Protein AF-A0A372RL96-F1 (afdb_monomer)

Secondary structure (DSSP, 8-state):
--------EEEE--EEEEEEEE-TTS--SGGGTTTTEEEEEESS---HHHHHHHHHHHHHHHHHHHTT-SSS---EEE-SSEEEEEEEEETTEEEEEEEEPPEEEEEEE-TTS-EEEEEEE-GGGS-HHHHHHHHHHHHHHHHHHH--HHHHHHHT-HHHHHHHHHHHHHHHTTT--SS---HHHHH--B-BPP--HHHHHHHHHHHHHHHHH-TT--EEEEEETTEEEE--SS-S-HHHHHHHHHHHHHHHHHHHHHHHHHHHHHHHHHHHHHHHHHHHHHT--S----S------------------------PPP--------SS------SSSEEES-S-TTS-GGG---EEEEEE----------TT------GGGEEEEEEEEEEETTEEEEEEEETT-HHHHHHTT-HHHHHHHHHHHHHHHHHHHHHHHHHHHHHHHH---THHHH-EEEEEETTT-BEEESS----SS------TTSPPPPHHHHHHHHHHHHHHHH-TT-SEEEEE-TTS-EEEEEEETTEEEEEEE--TT--HHHHHHHHHHHHHHHSSSS---

Nearest PDB structures (foldseek):
  8c7g-assembly1_B  TM=8.629E-01  e=3.889E-25  Drosophila melanogaster
  8jbe-assembly1_B  TM=8.681E-01  e=4.896E-24  Drosophila
  7qla-assembly1_C  TM=7.279E-01  e=3.926E-17  Thermochaetoides thermophila
  5ldd-assembly2_E  TM=8.673E-01  e=4.524E-11  Thermochaetoides thermophila DSM 1495
  7q3e-assembly1_B  TM=5.292E-01  e=8.185E-11  Mus musculus

pLDDT: mean 79.49, std 21.05, range [23.23, 98.19]

Foldseek 3Di:
DDPPPDWPKDKDAKFFAKKFKFFPVQAPDPVGLLRRTLDMDGPDDDDSVVVSVVVVVVVVQQVVQCVVVVQDGDQWDDDQFWIKGWDDQAVRIIIITIMGFIWIWTFDQDPVRDTDTDIHGDPLQAFSLLVSLLSVLLQLLLCFQPNDLVVCCVPPNSVVSSVLCCLRVVPSVRLDDRNPSFPCSSLQFAAADDFDPVLLVVVVVLQVVVCVVPVLFQWKWKFFLLHTHGQIPCFADLSSSSSVSVQVQLLLVVLVVVVVVVVVVVVVVVVVVVVVVVVVVVVPPDDDDPDDDDDDDDDDDDDDDDDDDDDDDDDDDDDPDDDDDDSNDDQDQAPFQWSAFQSDLPDDLVSTDFRKTKGFGDPPPDDPDQPRDDDDPDPVGIWMWGWIWGDDDRMIMITTRGCPPPVSVVLSSDSVNVVVVRVVCVVSVVVSVVSVVVRVVVCVVVDPPCCLAFKWKWKAAQRLSHIDTSQDDPRSDPPCPDPPRHDHQDSQNRSVQSVVVVVCSVDVPDQKDWDADPQQKIWIWGDDDRMIMIMIGNPRPDDPVNVVVVVVVVCCVRVDDPDSD

Radius of gyration: 28.97 Å; Cα contacts (8 Å, |Δi|>4): 746; chains: 1; bounding box: 85×82×74 Å

Sequence (565 aa):
MDTTNSQRIVTVPPSLSYFCVYNPSFGDTDDSQSDQLLYYTSKKTVPMDVKIRQVGLAQGLVNFTRVFSPSKPCENVHTQKNRLAFYEPEPDYWIHISIELGHVKKVIKDKEGKPKTTIDYLDSNLHDSGVKRMLELGYEMYRIFNGPFEYTVRTDGIKALKNKLEEFFANWVFEWDFEKTELTKTVDGILYMPLSDSAESQITSFVNQIQSDYEFISDMFVIWQNKLVYRGNGAIPVNNVRGIWRHLVSYIAERDEHDREIENKRKNKEAEKVSTFMGFTRNISGSNLLSYFSTTPKVSPSTSPTNSTSHNPSTTPLETNGLLSPSTQVFIPGPSNFLLGPTNLHGPDGDIHPVKIYLSKNSNSSNIRTVDHQHDVDESDIEEYYLVAYKQNALTLVFFIPLNSLEGSAKVQEMVFYRSFHNYLTSQSEEIIKILNENHEKSKKLGRTDIDKEYRYLFFNKMTLAVKSSLYPFSSNGSLTSSLRGLTITSEMAHALCELHEDLEKYPQLTEIYTRSSTNFWVVGKRSEGRVLYIVVPKKEASLAEVEDDVRRITAIYFSGDNIY

Structure (mmCIF, N/CA/C/O backbone):
data_AF-A0A372RL96-F1
#
_entry.id   AF-A0A372RL96-F1
#
loop_
_atom_site.group_PDB
_atom_site.id
_atom_site.type_symbol
_atom_site.label_atom_id
_atom_site.label_alt_id
_atom_site.label_comp_id
_atom_site.label_asym_id
_atom_site.label_entity_id
_atom_site.label_seq_id
_atom_site.pdbx_PDB_ins_code
_atom_site.Cartn_x
_atom_site.Cartn_y
_atom_site.Cartn_z
_atom_site.occupancy
_atom_site.B_iso_or_equiv
_atom_site.auth_seq_id
_atom_site.auth_comp_id
_atom_site.auth_asym_id
_atom_site.auth_atom_id
_atom_site.pdbx_PDB_model_num
ATOM 1 N N . MET A 1 1 ? 29.351 41.608 -27.430 1.00 33.12 1 MET A N 1
ATOM 2 C CA . MET A 1 1 ? 28.057 41.123 -27.955 1.00 33.12 1 MET A CA 1
ATOM 3 C C . MET A 1 1 ? 27.983 39.648 -27.625 1.00 33.12 1 MET A C 1
ATOM 5 O O . MET A 1 1 ? 28.515 38.844 -28.379 1.00 33.12 1 MET A O 1
ATOM 9 N N . ASP A 1 2 ? 27.406 39.309 -26.476 1.00 34.16 2 ASP A N 1
ATOM 10 C CA . ASP A 1 2 ? 27.301 37.917 -26.041 1.00 34.16 2 ASP A CA 1
ATOM 11 C C . ASP A 1 2 ? 26.164 37.218 -26.781 1.00 34.16 2 ASP A C 1
ATOM 13 O O . ASP A 1 2 ? 24.984 37.451 -26.519 1.00 34.16 2 ASP A O 1
ATOM 17 N N . THR A 1 3 ? 26.516 36.350 -27.725 1.00 33.53 3 THR A N 1
ATOM 18 C CA . THR A 1 3 ? 25.571 35.418 -28.335 1.00 33.53 3 THR A CA 1
ATOM 19 C C . THR A 1 3 ? 25.424 34.199 -27.432 1.00 33.53 3 THR A C 1
ATOM 21 O O . THR A 1 3 ? 26.085 33.176 -27.609 1.00 33.53 3 THR A O 1
ATOM 24 N N . THR A 1 4 ? 24.517 34.295 -26.457 1.00 40.09 4 THR A N 1
ATOM 25 C CA . THR A 1 4 ? 24.045 33.145 -25.679 1.00 40.09 4 THR A CA 1
ATOM 26 C C . THR A 1 4 ? 23.425 32.111 -26.620 1.00 40.09 4 THR A C 1
ATOM 28 O O . THR A 1 4 ? 22.275 32.201 -27.047 1.00 40.09 4 THR A O 1
ATOM 31 N N . ASN A 1 5 ? 24.229 31.113 -26.988 1.00 41.47 5 ASN A N 1
ATOM 32 C CA . ASN A 1 5 ? 23.857 30.024 -27.885 1.00 41.47 5 ASN A CA 1
ATOM 33 C C . ASN A 1 5 ? 23.001 29.006 -27.110 1.00 41.47 5 ASN A C 1
ATOM 35 O O . ASN A 1 5 ? 23.447 27.898 -26.816 1.00 41.47 5 ASN A O 1
ATOM 39 N N . SER A 1 6 ? 21.790 29.422 -26.724 1.00 46.94 6 SER A N 1
ATOM 40 C CA . SER A 1 6 ? 20.859 28.662 -25.889 1.00 46.94 6 SER A CA 1
ATOM 41 C C . SER A 1 6 ? 20.423 27.371 -26.579 1.00 46.94 6 SER A C 1
ATOM 43 O O . SER A 1 6 ? 19.445 27.341 -27.330 1.00 46.94 6 SER A O 1
ATOM 45 N N . GLN A 1 7 ? 21.146 26.285 -26.301 1.00 58.44 7 GLN A N 1
ATOM 46 C CA . GLN A 1 7 ? 20.708 24.931 -26.615 1.00 58.44 7 GLN A CA 1
ATOM 47 C C . GLN A 1 7 ? 19.364 24.700 -25.919 1.00 58.44 7 GLN A C 1
ATOM 49 O O . GLN A 1 7 ? 19.285 24.695 -24.691 1.00 58.44 7 GLN A O 1
ATOM 54 N N . ARG A 1 8 ? 18.290 24.525 -26.697 1.00 66.12 8 ARG A N 1
ATOM 55 C CA . ARG A 1 8 ? 16.999 24.112 -26.142 1.00 66.12 8 ARG A CA 1
ATOM 56 C C . ARG A 1 8 ? 17.102 22.642 -25.756 1.00 66.12 8 ARG A C 1
ATOM 58 O O . ARG A 1 8 ? 17.012 21.765 -26.613 1.00 66.12 8 ARG A O 1
ATOM 65 N N . ILE A 1 9 ? 17.335 22.420 -24.469 1.00 78.00 9 ILE A N 1
ATOM 66 C CA . ILE A 1 9 ? 17.256 21.123 -23.810 1.00 78.00 9 ILE A CA 1
ATOM 67 C C . ILE A 1 9 ? 15.817 20.969 -23.315 1.00 78.00 9 ILE A C 1
ATOM 69 O O . ILE A 1 9 ? 15.325 21.828 -22.586 1.00 78.00 9 ILE A O 1
ATOM 73 N N . VAL A 1 10 ? 15.135 19.904 -23.734 1.00 84.69 10 VAL A N 1
ATOM 74 C CA . VAL A 1 10 ? 13.791 19.562 -23.247 1.00 84.69 10 VAL A CA 1
ATOM 75 C C . VAL A 1 10 ? 13.850 18.177 -22.626 1.00 84.69 10 VAL A C 1
ATOM 77 O O . VAL A 1 10 ? 14.027 17.191 -23.342 1.00 84.69 10 VAL A O 1
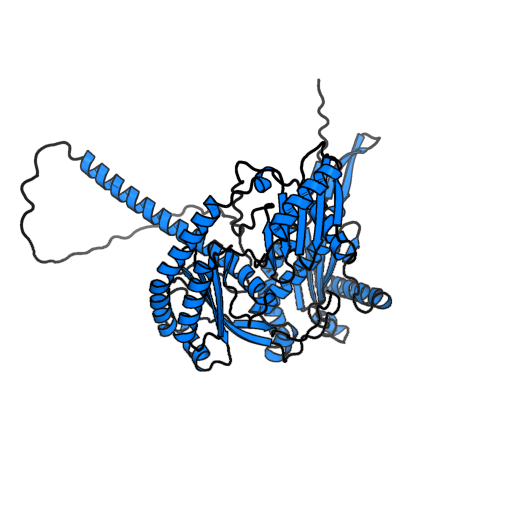ATOM 80 N N . THR A 1 11 ? 13.705 18.110 -21.306 1.00 86.25 11 THR A N 1
ATOM 81 C CA . THR A 1 11 ? 13.543 16.851 -20.572 1.00 86.25 11 THR A CA 1
ATOM 82 C C . THR A 1 11 ? 12.075 16.437 -20.609 1.00 86.25 11 THR A C 1
ATOM 84 O O . THR A 1 11 ? 11.187 17.270 -20.432 1.00 86.25 11 THR A O 1
ATOM 87 N N . VAL A 1 12 ? 11.827 15.158 -20.868 1.00 89.94 12 VAL A N 1
ATOM 88 C CA . VAL A 1 12 ? 10.509 14.519 -20.826 1.00 89.94 12 VAL A CA 1
ATOM 89 C C . VAL A 1 12 ? 10.560 13.441 -19.740 1.00 89.94 12 VAL A C 1
ATOM 91 O O . VAL A 1 12 ? 11.509 12.654 -19.765 1.00 89.94 12 VAL A O 1
ATOM 94 N N . PRO A 1 13 ? 9.595 13.391 -18.806 1.00 88.75 13 PRO A N 1
ATOM 95 C CA . PRO A 1 13 ? 9.593 12.413 -17.721 1.00 88.75 13 PRO A CA 1
ATOM 96 C C . PRO A 1 13 ? 9.293 10.986 -18.223 1.00 88.75 13 PRO A C 1
ATOM 98 O O . PRO A 1 13 ? 8.646 10.833 -19.268 1.00 88.75 13 PRO A O 1
ATOM 101 N N . PRO A 1 14 ? 9.717 9.935 -17.493 1.00 91.12 14 PRO A N 1
ATOM 102 C CA . PRO A 1 14 ? 9.218 8.575 -17.681 1.00 91.12 14 PRO A CA 1
ATOM 103 C C . PRO A 1 14 ? 7.691 8.508 -17.545 1.00 91.12 14 PRO A C 1
ATOM 105 O O . PRO A 1 14 ? 7.064 9.296 -16.837 1.00 91.12 14 PRO A O 1
ATOM 108 N N . SER A 1 15 ? 7.065 7.591 -18.281 1.00 92.06 15 SER A N 1
ATOM 109 C CA . SER A 1 15 ? 5.622 7.645 -18.520 1.00 92.06 15 SER A CA 1
ATOM 110 C C . SER A 1 15 ? 5.051 6.282 -18.910 1.00 92.06 15 SER A C 1
ATOM 112 O O . SER A 1 15 ? 5.622 5.591 -19.746 1.00 92.06 15 SER A O 1
ATOM 114 N N . LEU A 1 16 ? 3.868 5.929 -18.393 1.00 93.88 16 LEU A N 1
ATOM 115 C CA . LEU A 1 16 ? 3.147 4.716 -18.797 1.00 93.88 16 LEU A CA 1
ATOM 116 C C . LEU A 1 16 ? 2.972 4.645 -20.325 1.00 93.88 16 LEU A C 1
ATOM 118 O O . LEU A 1 16 ? 2.358 5.535 -20.922 1.00 93.88 16 LEU A O 1
ATOM 122 N N . SER A 1 17 ? 3.460 3.558 -20.929 1.00 94.88 17 SER A N 1
ATOM 123 C CA . SER A 1 17 ? 3.178 3.193 -22.321 1.00 94.88 17 SER A CA 1
ATOM 124 C C . SER A 1 17 ? 1.914 2.332 -22.377 1.00 94.88 17 SER A C 1
ATOM 126 O O . SER A 1 17 ? 0.927 2.720 -23.006 1.00 94.88 17 SER A O 1
ATOM 128 N N . TYR A 1 18 ? 1.899 1.216 -21.643 1.00 96.56 18 TYR A N 1
ATOM 129 C CA . TYR A 1 18 ? 0.712 0.390 -21.410 1.00 96.56 18 TYR A CA 1
ATOM 130 C C . TYR A 1 18 ? 0.865 -0.476 -20.155 1.00 96.56 18 TYR A C 1
ATOM 132 O O . TYR A 1 18 ? 1.980 -0.733 -19.703 1.00 96.56 18 TYR A O 1
ATOM 140 N N . PHE A 1 19 ? -0.264 -0.932 -19.622 1.00 97.69 19 PHE A N 1
ATOM 141 C CA . PHE A 1 19 ? -0.375 -1.886 -18.521 1.00 97.69 19 PHE A CA 1
ATOM 142 C C . PHE A 1 19 ? -1.459 -2.903 -18.868 1.00 97.69 19 PHE A C 1
ATOM 144 O O . PHE A 1 19 ? -2.479 -2.541 -19.461 1.00 97.69 19 PHE A O 1
ATOM 151 N N . CYS A 1 20 ? -1.261 -4.161 -18.494 1.00 97.62 20 CYS A N 1
ATOM 152 C CA . CYS A 1 20 ? -2.244 -5.214 -18.699 1.00 97.62 20 CYS A CA 1
ATOM 153 C C . CYS A 1 20 ? -2.193 -6.280 -17.606 1.00 97.62 20 CYS A C 1
ATOM 155 O O . CYS A 1 20 ? -1.142 -6.536 -17.019 1.00 97.62 20 CYS A O 1
ATOM 157 N N . VAL A 1 21 ? -3.342 -6.917 -17.391 1.00 98.19 21 VAL A N 1
ATOM 158 C CA . VAL A 1 21 ? -3.468 -8.161 -16.629 1.00 98.19 21 VAL A CA 1
ATOM 159 C C . VAL A 1 21 ? -3.925 -9.239 -17.604 1.00 98.19 21 VAL A C 1
ATOM 161 O O . VAL A 1 21 ? -4.860 -9.007 -18.377 1.00 98.19 21 VAL A O 1
ATOM 164 N N . TYR A 1 22 ? -3.268 -10.393 -17.605 1.00 97.38 22 TYR A N 1
ATOM 165 C CA . TYR A 1 22 ? -3.605 -11.518 -18.477 1.00 97.38 22 TYR A CA 1
ATOM 166 C C . TYR A 1 22 ? -3.413 -12.858 -17.761 1.00 97.38 22 TYR A C 1
ATOM 168 O O . TYR A 1 22 ? -2.676 -12.932 -16.784 1.00 97.38 22 TYR A O 1
ATOM 176 N N . ASN A 1 23 ? -4.063 -13.911 -18.251 1.00 96.56 23 ASN A N 1
ATOM 177 C CA . ASN A 1 23 ? -3.812 -15.286 -17.824 1.00 96.56 23 ASN A CA 1
ATOM 178 C C . ASN A 1 23 ? -3.709 -16.195 -19.070 1.00 96.56 23 ASN A C 1
ATOM 180 O O . ASN A 1 23 ? -4.687 -16.283 -19.816 1.00 96.56 23 ASN A O 1
ATOM 184 N N . PRO A 1 24 ? -2.554 -16.843 -19.344 1.00 92.88 24 PRO A N 1
ATOM 185 C CA . PRO A 1 24 ? -2.372 -17.686 -20.530 1.00 92.88 24 PRO A CA 1
ATOM 186 C C . PRO A 1 24 ? -3.304 -18.902 -20.616 1.00 92.88 24 PRO A C 1
ATOM 188 O O . PRO A 1 24 ? -3.533 -19.384 -21.720 1.00 92.88 24 PRO A O 1
ATOM 191 N N . SER A 1 25 ? -3.844 -19.386 -19.490 1.00 91.75 25 SER A N 1
ATOM 192 C CA . SER A 1 25 ? -4.774 -20.530 -19.450 1.00 91.75 25 SER A CA 1
ATOM 193 C C . SER A 1 25 ? -6.194 -20.199 -19.935 1.00 91.75 25 SER A C 1
ATOM 195 O O . SER A 1 25 ? -7.017 -21.092 -20.114 1.00 91.75 25 SER A O 1
ATOM 197 N N . PHE A 1 26 ? -6.514 -18.920 -20.164 1.00 89.25 26 PHE A N 1
ATOM 198 C CA . PHE A 1 26 ? -7.823 -18.511 -20.674 1.00 89.25 26 PHE A CA 1
ATOM 199 C C . PHE A 1 26 ? -7.796 -18.332 -22.189 1.00 89.25 26 PHE A C 1
ATOM 201 O O . PHE A 1 26 ? -7.556 -17.237 -22.677 1.00 89.25 26 PHE A O 1
ATOM 208 N N . GLY A 1 27 ? -8.100 -19.382 -22.946 1.00 79.19 27 GLY A N 1
ATOM 209 C CA . GLY A 1 27 ? -8.213 -19.300 -24.406 1.00 79.19 27 GLY A CA 1
ATOM 210 C C . GLY A 1 27 ? -7.189 -20.184 -25.100 1.00 79.19 27 GLY A C 1
ATOM 211 O O . GLY A 1 27 ? -6.213 -19.701 -25.675 1.00 79.19 27 GLY A O 1
ATOM 212 N N . ASP A 1 28 ? -7.440 -21.492 -25.027 1.00 74.75 28 ASP A N 1
ATOM 213 C CA . ASP A 1 28 ? -6.573 -22.568 -25.525 1.00 74.75 28 ASP A CA 1
ATOM 214 C C . ASP A 1 28 ? -6.530 -22.681 -27.064 1.00 74.75 28 ASP A C 1
ATOM 216 O O . ASP A 1 28 ? -5.876 -23.572 -27.609 1.00 74.75 28 ASP A O 1
ATOM 220 N N . THR A 1 29 ? -7.263 -21.827 -27.787 1.00 77.69 29 THR A N 1
ATOM 221 C CA . THR A 1 29 ? -7.383 -21.865 -29.253 1.00 77.69 29 THR A CA 1
ATOM 222 C C . THR A 1 29 ? -7.059 -20.514 -29.884 1.00 77.69 29 THR A C 1
ATOM 224 O O . THR A 1 29 ? -7.271 -19.465 -29.278 1.00 77.69 29 THR A O 1
ATOM 227 N N . ASP A 1 30 ? -6.608 -20.518 -31.141 1.00 73.06 30 ASP A N 1
ATOM 228 C CA . ASP A 1 30 ? -6.259 -19.285 -31.866 1.00 73.06 30 ASP A CA 1
ATOM 229 C C . ASP A 1 30 ? -7.422 -18.278 -31.946 1.00 73.06 30 ASP A C 1
ATOM 231 O O . ASP A 1 30 ? -7.207 -17.075 -31.801 1.00 73.06 30 ASP A O 1
ATOM 235 N N . ASP A 1 31 ? -8.660 -18.765 -32.079 1.00 75.62 31 ASP A N 1
ATOM 236 C CA . ASP A 1 31 ? -9.872 -17.933 -32.098 1.00 75.62 31 ASP A CA 1
ATOM 237 C C . ASP A 1 31 ? -10.243 -17.348 -30.716 1.00 75.62 31 ASP A C 1
ATOM 239 O O . ASP A 1 31 ? -11.054 -16.424 -30.645 1.00 75.62 31 ASP A O 1
ATOM 243 N N . SER A 1 32 ? -9.662 -17.862 -29.621 1.00 84.38 32 SER A N 1
ATOM 244 C CA . SER A 1 32 ? -9.932 -17.443 -28.233 1.00 84.38 32 SER A CA 1
ATOM 245 C C . SER A 1 32 ? -8.762 -16.725 -27.546 1.00 84.38 32 SER A C 1
ATOM 247 O O . SER A 1 32 ? -8.889 -16.326 -26.391 1.00 84.38 32 SER A O 1
ATOM 249 N N . GLN A 1 33 ? -7.652 -16.444 -28.245 1.00 82.12 33 GLN A N 1
ATOM 250 C CA . GLN A 1 33 ? -6.488 -15.731 -27.675 1.00 82.12 33 GLN A CA 1
ATOM 251 C C . GLN A 1 33 ? -6.832 -14.361 -27.051 1.00 82.12 33 GLN A C 1
ATOM 253 O O . GLN A 1 33 ? -6.105 -13.859 -26.194 1.00 82.12 33 GLN A O 1
ATOM 258 N N . SER A 1 34 ? -7.941 -13.733 -27.458 1.00 85.56 34 SER A N 1
ATOM 259 C CA . SER A 1 34 ? -8.453 -12.504 -26.839 1.00 85.56 34 SER A CA 1
ATOM 260 C C . SER A 1 34 ? -8.902 -12.673 -25.387 1.00 85.56 34 SER A C 1
ATOM 262 O O . SER A 1 34 ? -8.917 -11.688 -24.646 1.00 85.56 34 SER A O 1
ATOM 264 N N . ASP A 1 35 ? -9.279 -13.885 -24.979 1.00 89.31 35 ASP A N 1
ATOM 265 C CA . ASP A 1 35 ? -9.824 -14.153 -23.649 1.00 89.31 35 ASP A CA 1
ATOM 266 C C . ASP A 1 35 ? -8.739 -14.168 -22.570 1.00 89.31 35 ASP A C 1
ATOM 268 O O . ASP A 1 35 ? -9.032 -13.755 -21.440 1.00 89.31 35 ASP A O 1
ATOM 272 N N . GLN A 1 36 ? -7.489 -14.456 -22.965 1.00 93.81 36 GLN A N 1
ATOM 273 C CA . GLN A 1 36 ? -6.283 -14.379 -22.131 1.00 93.81 36 GLN A CA 1
ATOM 274 C C . GLN A 1 36 ? -6.137 -12.990 -21.512 1.00 93.81 36 GLN A C 1
ATOM 276 O O . GLN A 1 36 ? -5.651 -12.845 -20.393 1.00 93.81 36 GLN A O 1
ATOM 281 N N . LEU A 1 37 ? -6.568 -11.946 -22.229 1.00 96.25 37 LEU A N 1
ATOM 282 C CA . LEU A 1 37 ? -6.487 -10.568 -21.774 1.00 96.25 37 LEU A CA 1
ATOM 283 C C . LEU A 1 37 ? -7.638 -10.235 -20.815 1.00 96.25 37 LEU A C 1
ATOM 285 O O . LEU A 1 37 ? -8.800 -10.114 -21.216 1.00 96.25 37 LEU A O 1
ATOM 289 N N . LEU A 1 38 ? -7.299 -10.030 -19.543 1.00 96.94 38 LEU A N 1
ATOM 290 C CA . LEU A 1 38 ? -8.248 -9.711 -18.478 1.00 96.94 38 LEU A CA 1
ATOM 291 C C . LEU A 1 38 ? -8.483 -8.202 -18.349 1.00 96.94 38 LEU A C 1
ATOM 293 O O . LEU A 1 38 ? -9.627 -7.775 -18.223 1.00 96.94 38 LEU A O 1
ATOM 297 N N . TYR A 1 39 ? -7.422 -7.400 -18.448 1.00 97.50 39 TYR A N 1
ATOM 298 C CA . TYR A 1 39 ? -7.485 -5.936 -18.414 1.00 97.50 39 TYR A CA 1
ATOM 299 C C . TYR A 1 39 ? -6.357 -5.316 -19.250 1.00 97.50 39 TYR A C 1
ATOM 301 O O . TYR A 1 39 ? -5.267 -5.882 -19.345 1.00 97.50 39 TYR A O 1
ATOM 309 N N . TYR A 1 40 ? -6.595 -4.148 -19.855 1.00 97.25 40 TYR A N 1
ATOM 310 C CA . TYR A 1 40 ? -5.580 -3.404 -20.608 1.00 97.25 40 TYR A CA 1
ATOM 311 C C . TYR A 1 40 ? -5.857 -1.905 -20.592 1.00 97.25 40 TYR A C 1
ATOM 313 O O . TYR A 1 40 ? -6.904 -1.474 -21.078 1.00 97.25 40 TYR A O 1
ATOM 321 N N . THR A 1 41 ? -4.853 -1.110 -20.222 1.00 95.94 41 THR A N 1
ATOM 322 C CA . THR A 1 41 ? -4.907 0.351 -20.313 1.00 95.94 41 THR A CA 1
ATOM 323 C C . THR A 1 41 ? -3.645 0.966 -20.923 1.00 95.94 41 THR A C 1
ATOM 325 O O . THR A 1 41 ? -2.550 0.404 -20.880 1.00 95.94 41 THR A O 1
ATOM 328 N N . SER A 1 42 ? -3.807 2.129 -21.552 1.00 94.75 42 SER A N 1
ATOM 329 C CA . SER A 1 42 ? -2.745 2.912 -22.190 1.00 94.75 42 SER A CA 1
ATOM 330 C C . SER A 1 42 ? -3.215 4.354 -22.389 1.00 94.75 42 SER A C 1
ATOM 332 O O . SER A 1 42 ? -4.405 4.609 -22.560 1.00 94.75 42 SER A O 1
ATOM 334 N N . LYS A 1 43 ? -2.277 5.307 -22.456 1.00 87.12 43 LYS A N 1
ATOM 335 C CA . LYS A 1 43 ? -2.563 6.725 -22.762 1.00 87.12 43 LYS A CA 1
ATOM 336 C C . LYS A 1 43 ? -3.142 6.959 -24.167 1.00 87.12 43 LYS A C 1
ATOM 338 O O . LYS A 1 43 ? -3.543 8.076 -24.484 1.00 87.12 43 LYS A O 1
ATOM 343 N N . LYS A 1 44 ? -3.110 5.952 -25.043 1.00 89.75 44 LYS A N 1
ATOM 344 C CA . LYS A 1 44 ? -3.615 6.006 -26.421 1.00 89.75 44 LYS A CA 1
ATOM 345 C C . LYS A 1 44 ? -4.520 4.806 -26.669 1.00 89.75 44 LYS A C 1
ATOM 347 O O . LYS A 1 44 ? -4.272 3.727 -26.142 1.00 89.75 44 LYS A O 1
ATOM 352 N N . THR A 1 45 ? -5.520 4.964 -27.530 1.00 92.25 45 THR A N 1
ATOM 353 C CA . THR A 1 45 ? -6.335 3.838 -27.998 1.00 92.25 45 THR A CA 1
ATOM 354 C C . THR A 1 45 ? -5.455 2.843 -28.757 1.00 92.25 45 THR A C 1
ATOM 356 O O . THR A 1 45 ? -4.859 3.195 -29.775 1.00 92.25 45 THR A O 1
ATOM 359 N N . VAL A 1 46 ? -5.374 1.605 -28.264 1.00 95.00 46 VAL A N 1
ATOM 360 C CA . VAL A 1 46 ? -4.592 0.519 -28.876 1.00 95.00 46 VAL A CA 1
ATOM 361 C C . VAL A 1 46 ? -5.543 -0.526 -29.482 1.00 95.00 46 VAL A C 1
ATOM 363 O O . VAL A 1 46 ? -6.388 -1.047 -28.748 1.00 95.00 46 VAL A O 1
ATOM 366 N N . PRO A 1 47 ? -5.433 -0.837 -30.791 1.00 95.81 47 PRO A N 1
ATOM 367 C CA . PRO A 1 47 ? -6.190 -1.908 -31.445 1.00 95.81 47 PRO A CA 1
ATOM 368 C C . PRO A 1 47 ? -5.965 -3.291 -30.817 1.00 95.81 47 PRO A C 1
ATOM 370 O O . PRO A 1 47 ? -4.889 -3.575 -30.292 1.00 95.81 47 PRO A O 1
ATOM 373 N N . MET A 1 48 ? -6.971 -4.169 -30.885 1.00 92.94 48 MET A N 1
ATOM 374 C CA . MET A 1 48 ? -6.939 -5.470 -30.199 1.00 92.94 48 MET A CA 1
ATOM 375 C C . MET A 1 48 ? -5.815 -6.397 -30.696 1.00 92.94 48 MET A C 1
ATOM 377 O O . MET A 1 48 ? -5.185 -7.071 -29.886 1.00 92.94 48 MET A O 1
ATOM 381 N N . ASP A 1 49 ? -5.495 -6.377 -31.994 1.00 93.06 49 ASP A N 1
ATOM 382 C CA . ASP A 1 49 ? -4.392 -7.161 -32.573 1.00 93.06 49 ASP A CA 1
ATOM 383 C C . ASP A 1 49 ? -3.020 -6.756 -32.005 1.00 93.06 49 ASP A C 1
ATOM 385 O O . ASP A 1 49 ? -2.122 -7.588 -31.869 1.00 93.06 49 ASP A O 1
ATOM 389 N N . VAL A 1 50 ? -2.860 -5.480 -31.640 1.00 95.62 50 VAL A N 1
ATOM 390 C CA . VAL A 1 50 ? -1.645 -4.967 -30.999 1.00 95.62 50 VAL A CA 1
ATOM 391 C C . VAL A 1 50 ? -1.586 -5.415 -29.539 1.00 95.62 50 VAL A C 1
ATOM 393 O O . VAL A 1 50 ? -0.522 -5.859 -29.108 1.00 95.62 50 VAL A O 1
ATOM 396 N N . LYS A 1 51 ? -2.716 -5.390 -28.813 1.00 95.94 51 LYS A N 1
ATOM 397 C CA . LYS A 1 51 ? -2.799 -5.883 -27.425 1.00 95.94 51 LYS A CA 1
ATOM 398 C C . LYS A 1 51 ? -2.418 -7.363 -27.331 1.00 95.94 51 LYS A C 1
ATOM 400 O O . LYS A 1 51 ? -1.549 -7.720 -26.540 1.00 95.94 51 LYS A O 1
ATOM 405 N N . ILE A 1 52 ? -3.008 -8.209 -28.182 1.00 93.31 52 ILE A N 1
ATOM 406 C CA . ILE A 1 52 ? -2.706 -9.651 -28.232 1.00 93.31 52 ILE A CA 1
ATOM 407 C C . ILE A 1 52 ? -1.225 -9.874 -28.580 1.00 93.31 52 ILE A C 1
ATOM 409 O O . ILE A 1 52 ? -0.554 -10.674 -27.935 1.00 93.31 52 ILE A O 1
ATOM 413 N N . ARG A 1 53 ? -0.656 -9.106 -29.522 1.00 94.19 53 ARG A N 1
ATOM 414 C CA . ARG A 1 53 ? 0.775 -9.197 -29.869 1.00 94.19 53 ARG A CA 1
ATOM 415 C C . ARG A 1 53 ? 1.707 -8.806 -28.715 1.00 94.19 53 ARG A C 1
ATOM 417 O O . ARG A 1 53 ? 2.774 -9.400 -28.582 1.00 94.19 53 ARG A O 1
ATOM 424 N N . GLN A 1 54 ? 1.333 -7.821 -27.897 1.00 95.50 54 GLN A N 1
ATOM 425 C CA . GLN A 1 54 ? 2.091 -7.437 -26.698 1.00 95.50 54 GLN A CA 1
ATOM 426 C C . GLN A 1 54 ? 2.053 -8.547 -25.639 1.00 95.50 54 GLN A C 1
ATOM 428 O O . GLN A 1 54 ? 3.102 -8.916 -25.117 1.00 95.50 54 GLN A O 1
ATOM 433 N N . VAL A 1 55 ? 0.877 -9.132 -25.389 1.00 95.19 55 VAL A N 1
ATOM 434 C CA . VAL A 1 55 ? 0.709 -10.280 -24.480 1.00 95.19 55 VAL A CA 1
ATOM 435 C C . VAL A 1 55 ? 1.496 -11.503 -24.968 1.00 95.19 55 VAL A C 1
ATOM 437 O O . VAL A 1 55 ? 2.245 -12.093 -24.195 1.00 95.19 55 VAL A O 1
ATOM 440 N N . GLY A 1 56 ? 1.427 -11.838 -26.260 1.00 94.62 56 GLY A N 1
ATOM 441 C CA . GLY A 1 56 ? 2.200 -12.941 -26.842 1.00 94.62 56 GLY A CA 1
ATOM 442 C C . GLY A 1 56 ? 3.718 -12.733 -26.758 1.00 94.62 56 GLY A C 1
ATOM 443 O O . GLY A 1 56 ? 4.460 -13.679 -26.499 1.00 94.62 56 GLY A O 1
ATOM 444 N N . LEU A 1 57 ? 4.201 -11.490 -26.902 1.00 95.50 57 LEU A N 1
ATOM 445 C CA . LEU A 1 57 ? 5.611 -11.159 -26.665 1.00 95.50 57 LEU A CA 1
ATOM 446 C C . LEU A 1 57 ? 5.996 -11.335 -25.188 1.00 95.50 57 LEU A C 1
ATOM 448 O O . LEU A 1 57 ? 7.056 -11.893 -24.907 1.00 95.50 57 LEU A O 1
ATOM 452 N N . ALA A 1 58 ? 5.146 -10.892 -24.257 1.00 95.75 58 ALA A N 1
ATOM 453 C CA . ALA A 1 58 ? 5.364 -11.061 -22.821 1.00 95.75 58 ALA A CA 1
ATOM 454 C C . ALA A 1 58 ? 5.474 -12.547 -22.440 1.00 95.75 58 ALA A C 1
ATOM 456 O O . ALA A 1 58 ? 6.472 -12.955 -21.845 1.00 95.75 58 ALA A O 1
ATOM 457 N N . GLN A 1 59 ? 4.521 -13.372 -22.883 1.00 94.69 59 GLN A N 1
ATOM 458 C CA . GLN A 1 59 ? 4.555 -14.826 -22.692 1.00 94.69 59 GLN A CA 1
ATOM 459 C C . GLN A 1 59 ? 5.799 -15.466 -23.319 1.00 94.69 59 GLN A C 1
ATOM 461 O O . GLN A 1 59 ? 6.430 -16.320 -22.699 1.00 94.69 59 GLN A O 1
ATOM 466 N N . GLY A 1 60 ? 6.194 -15.042 -24.525 1.00 95.94 60 GLY A N 1
ATOM 467 C CA . GLY A 1 60 ? 7.404 -15.532 -25.188 1.00 95.94 60 GLY A CA 1
ATOM 468 C C . GLY A 1 60 ? 8.681 -15.258 -24.386 1.00 95.94 60 GLY A C 1
ATOM 469 O O . GLY A 1 60 ? 9.529 -16.141 -24.267 1.00 95.94 60 GLY A O 1
ATOM 470 N N . LEU A 1 61 ? 8.804 -14.067 -23.789 1.00 96.50 61 LEU A N 1
ATOM 471 C CA . LEU A 1 61 ? 9.937 -13.686 -22.935 1.00 96.50 61 LEU A CA 1
ATOM 472 C C . LEU A 1 61 ? 9.951 -14.466 -21.609 1.00 96.50 61 LEU A C 1
ATOM 474 O O . LEU A 1 61 ? 10.991 -15.010 -21.223 1.00 96.50 61 LEU A O 1
ATOM 478 N N . VAL A 1 62 ? 8.799 -14.584 -20.943 1.00 95.12 62 VAL A N 1
ATOM 479 C CA . VAL A 1 62 ? 8.637 -15.392 -19.722 1.00 95.12 62 VAL A CA 1
ATOM 480 C C . VAL A 1 62 ? 9.014 -16.849 -19.999 1.00 95.12 62 VAL A C 1
ATOM 482 O O . VAL A 1 62 ? 9.922 -17.376 -19.362 1.00 95.12 62 VAL A O 1
ATOM 485 N N . ASN A 1 63 ? 8.416 -17.483 -21.009 1.00 94.31 63 ASN A N 1
ATOM 486 C CA . ASN A 1 63 ? 8.674 -18.888 -21.334 1.00 94.31 63 ASN A CA 1
ATOM 487 C C . ASN A 1 63 ? 10.119 -19.146 -21.787 1.00 94.31 63 ASN A C 1
ATOM 489 O O . ASN A 1 63 ? 10.698 -20.162 -21.408 1.00 94.31 63 ASN A O 1
ATOM 493 N N . PHE A 1 64 ? 10.737 -18.224 -22.535 1.00 95.81 64 PHE A N 1
ATOM 494 C CA . PHE A 1 64 ? 12.153 -18.326 -22.902 1.00 95.81 64 PHE A CA 1
ATOM 495 C C . PHE A 1 64 ? 13.072 -18.262 -21.675 1.00 95.81 64 PHE A C 1
ATOM 497 O O . PHE A 1 64 ? 13.955 -19.103 -21.513 1.00 95.81 64 PHE A O 1
ATOM 504 N N . THR A 1 65 ? 12.870 -17.286 -20.787 1.00 95.50 65 THR A N 1
ATOM 505 C CA . THR A 1 65 ? 13.719 -17.133 -19.591 1.00 95.50 65 THR A CA 1
ATOM 506 C C . THR A 1 65 ? 13.487 -18.224 -18.547 1.00 95.50 65 THR A C 1
ATOM 508 O O . THR A 1 65 ? 14.437 -18.587 -17.855 1.00 95.50 65 THR A O 1
ATOM 511 N N . ARG A 1 66 ? 12.283 -18.809 -18.475 1.00 93.88 66 ARG A N 1
ATOM 512 C CA . ARG A 1 66 ? 11.933 -19.940 -17.595 1.00 93.88 66 ARG A CA 1
ATOM 513 C C . ARG A 1 66 ? 12.824 -21.171 -17.818 1.00 93.88 66 ARG A C 1
ATOM 515 O O . ARG A 1 66 ? 13.049 -21.930 -16.883 1.00 93.88 66 ARG A O 1
ATOM 522 N N . VAL A 1 67 ? 13.411 -21.325 -19.011 1.00 95.00 67 VAL A N 1
ATOM 523 C CA . VAL A 1 67 ? 14.428 -22.357 -19.313 1.00 95.00 67 VAL A CA 1
ATOM 524 C C . VAL A 1 67 ? 15.724 -22.156 -18.508 1.00 95.00 67 VAL A C 1
ATOM 526 O O . VAL A 1 67 ? 16.399 -23.128 -18.176 1.00 95.00 67 VAL A O 1
ATOM 529 N N . PHE A 1 68 ? 16.070 -20.909 -18.178 1.00 94.12 68 PHE A N 1
ATOM 530 C CA . PHE A 1 68 ? 17.290 -20.539 -17.446 1.00 94.12 68 PHE A CA 1
ATOM 531 C C . PHE A 1 68 ? 17.028 -20.230 -15.963 1.00 94.12 68 PHE A C 1
ATOM 533 O O . PHE A 1 68 ? 17.906 -20.440 -15.131 1.00 94.12 68 PHE A O 1
ATOM 540 N N . SER A 1 69 ? 15.828 -19.743 -15.633 1.00 90.56 69 SER A N 1
ATOM 541 C CA . SER A 1 69 ? 15.374 -19.414 -14.278 1.00 90.56 69 SER A CA 1
ATOM 542 C C . SER A 1 69 ? 13.945 -19.940 -14.063 1.00 90.56 69 SER A C 1
ATOM 544 O O . SER A 1 69 ? 12.980 -19.196 -14.260 1.00 90.56 69 SER A O 1
ATOM 546 N N . PRO A 1 70 ? 13.774 -21.226 -13.694 1.00 86.31 70 PRO A N 1
ATOM 547 C CA . PRO A 1 70 ? 12.449 -21.845 -13.607 1.00 86.31 70 PRO A CA 1
ATOM 548 C C . PRO A 1 70 ? 11.527 -21.221 -12.553 1.00 86.31 70 PRO A C 1
ATOM 550 O O . PRO A 1 70 ? 10.323 -21.153 -12.772 1.00 86.31 70 PRO A O 1
ATOM 553 N N . SER A 1 71 ? 12.087 -20.760 -11.429 1.00 81.69 71 SER A N 1
ATOM 554 C CA . SER A 1 71 ? 11.339 -20.200 -10.293 1.00 81.69 71 SER A CA 1
ATOM 555 C C . SER A 1 71 ? 11.115 -18.687 -10.360 1.00 81.69 71 SER A C 1
ATOM 557 O O . SER A 1 71 ? 10.229 -18.185 -9.678 1.00 81.69 71 SER A O 1
ATOM 559 N N . LYS A 1 72 ? 11.919 -17.952 -11.140 1.00 84.69 72 LYS A N 1
ATOM 560 C CA . LYS A 1 72 ? 11.805 -16.494 -11.326 1.00 84.69 72 LYS A CA 1
ATOM 561 C C . LYS A 1 72 ? 12.080 -16.121 -12.791 1.00 84.69 72 LYS A C 1
ATOM 563 O O . LYS A 1 72 ? 13.179 -15.651 -13.105 1.00 84.69 72 LYS A O 1
ATOM 568 N N . PRO A 1 73 ? 11.142 -16.397 -13.714 1.00 88.50 73 PRO A N 1
ATOM 569 C CA . PRO A 1 73 ? 11.283 -16.046 -15.123 1.00 88.50 73 PRO A CA 1
ATOM 570 C C . PRO A 1 73 ? 11.016 -14.550 -15.367 1.00 88.50 73 PRO A C 1
ATOM 572 O O . PRO A 1 73 ? 10.074 -13.986 -14.824 1.00 88.50 73 PRO A O 1
ATOM 575 N N . CYS A 1 74 ? 11.837 -13.934 -16.223 1.00 89.88 74 CYS A N 1
ATOM 576 C CA . CYS A 1 74 ? 11.691 -12.586 -16.794 1.00 89.88 74 CYS A CA 1
ATOM 577 C C . CYS A 1 74 ? 11.094 -11.500 -15.870 1.00 89.88 74 CYS A C 1
ATOM 579 O O . CYS A 1 74 ? 10.041 -10.963 -16.184 1.00 89.88 74 CYS A O 1
ATOM 581 N N . GLU A 1 75 ? 11.764 -11.102 -14.783 1.00 90.38 75 GLU A N 1
ATOM 582 C CA . GLU A 1 75 ? 11.251 -10.010 -13.928 1.00 90.38 75 GLU A CA 1
ATOM 583 C C . GLU A 1 75 ? 11.239 -8.642 -14.645 1.00 90.38 75 GLU A C 1
ATOM 585 O O . GLU A 1 75 ? 10.251 -7.911 -14.567 1.00 90.38 75 GLU A O 1
ATOM 590 N N . ASN A 1 76 ? 12.304 -8.310 -15.390 1.00 93.06 76 ASN A N 1
ATOM 591 C CA . ASN A 1 76 ? 12.444 -7.050 -16.131 1.00 93.06 76 ASN A CA 1
ATOM 592 C C . ASN A 1 76 ? 13.142 -7.236 -17.491 1.00 93.06 76 ASN A C 1
ATOM 594 O O . ASN A 1 76 ? 14.000 -8.103 -17.657 1.00 93.06 76 ASN A O 1
ATOM 598 N N . VAL A 1 77 ? 12.816 -6.372 -18.460 1.00 95.75 77 VAL A N 1
ATOM 599 C CA . VAL A 1 77 ? 13.523 -6.232 -19.746 1.00 95.75 77 VAL A CA 1
ATOM 600 C C . VAL A 1 77 ? 13.785 -4.756 -20.045 1.00 95.75 77 VAL A C 1
ATOM 602 O O . VAL A 1 77 ? 12.865 -3.941 -20.140 1.00 95.75 77 VAL A O 1
ATOM 605 N N . HIS A 1 78 ? 15.060 -4.421 -20.248 1.00 95.25 78 HIS A N 1
ATOM 606 C CA . HIS A 1 78 ? 15.506 -3.087 -20.643 1.00 95.25 78 HIS A CA 1
ATOM 607 C C . HIS A 1 78 ? 15.578 -3.006 -22.169 1.00 95.25 78 HIS A C 1
ATOM 609 O O . HIS A 1 78 ? 16.238 -3.813 -22.825 1.00 95.25 78 HIS A O 1
ATOM 615 N N . THR A 1 79 ? 14.926 -2.002 -22.748 1.00 94.44 79 THR A N 1
ATOM 616 C CA . THR A 1 79 ? 15.059 -1.657 -24.168 1.00 94.44 79 THR A CA 1
ATOM 617 C C . THR A 1 79 ? 15.538 -0.214 -24.292 1.00 94.44 79 THR A C 1
ATOM 619 O O . THR A 1 79 ? 15.439 0.556 -23.344 1.00 94.44 79 THR A O 1
ATOM 622 N N . GLN A 1 80 ? 15.983 0.207 -25.481 1.00 91.44 80 GLN A N 1
ATOM 623 C CA . GLN A 1 80 ? 16.456 1.583 -25.709 1.00 91.44 80 GLN A CA 1
ATOM 624 C C . GLN A 1 80 ? 15.447 2.678 -25.292 1.00 91.44 80 GLN A C 1
ATOM 626 O O . GLN A 1 80 ? 15.849 3.811 -25.047 1.00 91.44 80 GLN A O 1
ATOM 631 N N . LYS A 1 81 ? 14.141 2.370 -25.275 1.00 94.50 81 LYS A N 1
ATOM 632 C CA . LYS A 1 81 ? 13.064 3.358 -25.082 1.00 94.50 81 LYS A CA 1
ATOM 633 C C . LYS A 1 81 ? 12.082 3.024 -23.968 1.00 94.50 81 LYS A C 1
ATOM 635 O O . LYS A 1 81 ? 11.347 3.911 -23.554 1.00 94.50 81 LYS A O 1
ATOM 640 N N . ASN A 1 82 ? 12.019 1.768 -23.532 1.00 95.31 82 ASN A N 1
ATOM 641 C CA . ASN A 1 82 ? 11.057 1.309 -22.535 1.00 95.31 82 ASN A CA 1
ATOM 642 C C . ASN A 1 82 ? 11.709 0.352 -21.536 1.00 95.31 82 ASN A C 1
ATOM 644 O O . ASN A 1 82 ? 12.503 -0.503 -21.942 1.00 95.31 82 ASN A O 1
ATOM 648 N N . ARG A 1 83 ? 11.268 0.423 -20.279 1.00 95.19 83 ARG A N 1
ATOM 649 C CA . ARG A 1 83 ? 11.390 -0.668 -19.307 1.00 95.19 83 ARG A CA 1
ATOM 650 C C . ARG A 1 83 ? 10.117 -1.505 -19.358 1.00 95.19 83 ARG A C 1
ATOM 652 O O . ARG A 1 83 ? 9.018 -0.949 -19.376 1.00 95.19 83 ARG A O 1
ATOM 659 N N . LEU A 1 84 ? 10.265 -2.820 -19.414 1.00 96.38 84 LEU A N 1
ATOM 660 C CA . LEU A 1 84 ? 9.173 -3.780 -19.293 1.00 96.38 84 LEU A CA 1
ATOM 661 C C . LEU A 1 84 ? 9.358 -4.520 -17.970 1.00 96.38 84 LEU A C 1
ATOM 663 O O . LEU A 1 84 ? 10.465 -4.988 -17.719 1.00 96.38 84 LEU A O 1
ATOM 667 N N . ALA A 1 85 ? 8.299 -4.646 -17.177 1.00 95.88 85 ALA A N 1
ATOM 668 C CA . ALA A 1 85 ? 8.307 -5.401 -15.924 1.00 95.88 85 ALA A CA 1
ATOM 669 C C . ALA A 1 85 ? 7.155 -6.411 -15.900 1.00 95.88 85 ALA A C 1
ATOM 671 O O . ALA A 1 85 ? 6.089 -6.161 -16.481 1.00 95.88 85 ALA A O 1
ATOM 672 N N . PHE A 1 86 ? 7.375 -7.549 -15.249 1.00 96.44 86 PHE A N 1
ATOM 673 C CA . PHE A 1 86 ? 6.450 -8.680 -15.216 1.00 96.44 86 PHE A CA 1
ATOM 674 C C . PHE A 1 86 ? 6.327 -9.191 -13.781 1.00 96.44 86 PHE A C 1
ATOM 676 O O . PHE A 1 86 ? 7.322 -9.318 -13.069 1.00 96.44 86 PHE A O 1
ATOM 683 N N . TYR A 1 87 ? 5.101 -9.475 -13.355 1.00 95.50 87 TYR A N 1
ATOM 684 C CA . TYR A 1 87 ? 4.802 -9.925 -12.003 1.00 95.50 87 TYR A CA 1
ATOM 685 C C . TYR A 1 87 ? 3.677 -10.965 -12.030 1.00 95.50 87 TYR A C 1
ATOM 687 O O . TYR A 1 87 ? 2.626 -10.719 -12.619 1.00 95.50 87 TYR A O 1
ATOM 695 N N . GLU A 1 88 ? 3.902 -12.110 -11.387 1.00 94.62 88 GLU A N 1
ATOM 696 C CA . GLU A 1 88 ? 2.948 -13.219 -11.251 1.00 94.62 88 GLU A CA 1
ATOM 697 C C . GLU A 1 88 ? 2.423 -13.263 -9.794 1.00 94.62 88 GLU A C 1
ATOM 699 O O . GLU A 1 88 ? 3.038 -13.904 -8.932 1.00 94.62 88 GLU A O 1
ATOM 704 N N . PRO A 1 89 ? 1.353 -12.510 -9.452 1.00 92.38 89 PRO A N 1
ATOM 705 C CA . PRO A 1 89 ? 0.764 -12.509 -8.105 1.00 92.38 89 PRO A CA 1
ATOM 706 C C . PRO A 1 89 ? 0.083 -13.825 -7.706 1.00 92.38 89 PRO A C 1
ATOM 708 O O . PRO A 1 89 ? 0.101 -14.197 -6.533 1.00 92.38 89 PRO A O 1
ATOM 711 N N . GLU A 1 90 ? -0.525 -14.514 -8.668 1.00 92.25 90 GLU A N 1
ATOM 712 C CA . GLU A 1 90 ? -1.222 -15.797 -8.522 1.00 92.25 90 GLU A CA 1
ATOM 713 C C . GLU A 1 90 ? -0.770 -16.714 -9.670 1.00 92.25 90 GLU A C 1
ATOM 715 O O . GLU A 1 90 ? -0.408 -16.187 -10.723 1.00 92.25 90 GLU A O 1
ATOM 720 N N . PRO A 1 91 ? -0.782 -18.052 -9.508 1.00 90.75 91 PRO A N 1
ATOM 721 C CA . PRO A 1 91 ? -0.389 -18.982 -10.570 1.00 90.75 91 PRO A CA 1
ATOM 722 C C . PRO A 1 91 ? -1.084 -18.676 -11.904 1.00 90.75 91 PRO A C 1
ATOM 724 O O . PRO A 1 91 ? -2.307 -18.554 -11.949 1.00 90.75 91 PRO A O 1
ATOM 727 N N . ASP A 1 92 ? -0.298 -18.514 -12.969 1.00 92.00 92 ASP A N 1
ATOM 728 C CA . ASP A 1 92 ? -0.733 -18.153 -14.324 1.00 92.00 92 ASP A CA 1
ATOM 729 C C . ASP A 1 92 ? -1.442 -16.791 -14.482 1.00 92.00 92 ASP A C 1
ATOM 731 O O . ASP A 1 92 ? -1.716 -16.389 -15.612 1.00 92.00 92 ASP A O 1
ATOM 735 N N . TYR A 1 93 ? -1.668 -16.005 -13.425 1.00 95.94 93 TYR A N 1
ATOM 736 C CA . TYR A 1 93 ? -2.140 -14.621 -13.551 1.00 95.94 93 TYR A CA 1
ATOM 737 C C . TYR A 1 93 ? -0.958 -13.654 -13.578 1.00 95.94 93 TYR A C 1
ATOM 739 O O . TYR A 1 93 ? -0.215 -13.528 -12.610 1.00 95.94 93 TYR A O 1
ATOM 747 N N . TRP A 1 94 ? -0.831 -12.902 -14.668 1.00 96.75 94 TRP A N 1
ATOM 748 C CA . TRP A 1 94 ? 0.287 -12.001 -14.928 1.00 96.75 94 TRP A CA 1
ATOM 749 C C . TRP A 1 94 ? -0.156 -10.545 -14.962 1.00 96.75 94 TRP A C 1
ATOM 751 O O . TRP A 1 94 ? -1.020 -10.161 -15.750 1.00 96.75 94 TRP A O 1
ATOM 761 N N . ILE A 1 95 ? 0.507 -9.712 -14.163 1.00 97.62 95 ILE A N 1
ATOM 762 C CA . ILE A 1 95 ? 0.474 -8.255 -14.273 1.00 97.62 95 ILE A CA 1
ATOM 763 C C . ILE A 1 95 ? 1.733 -7.816 -15.024 1.00 97.62 95 ILE A C 1
ATOM 765 O O . ILE A 1 95 ? 2.858 -8.131 -14.633 1.00 97.62 95 ILE A O 1
ATOM 769 N N . HIS A 1 96 ? 1.552 -7.079 -16.116 1.00 96.88 96 HIS A N 1
ATOM 770 C CA . HIS A 1 96 ? 2.641 -6.626 -16.974 1.00 96.88 96 HIS A CA 1
ATOM 771 C C . HIS A 1 96 ? 2.503 -5.140 -17.314 1.00 96.88 96 HIS A C 1
ATOM 773 O O . HIS A 1 96 ? 1.424 -4.663 -17.673 1.00 96.88 96 HIS A O 1
ATOM 779 N N . ILE A 1 97 ? 3.620 -4.413 -17.241 1.00 96.62 97 ILE A N 1
ATOM 780 C CA . ILE A 1 97 ? 3.711 -2.994 -17.589 1.00 96.62 97 ILE A CA 1
ATOM 781 C C . ILE A 1 97 ? 4.865 -2.727 -18.559 1.00 96.62 97 ILE A C 1
ATOM 783 O O . ILE A 1 97 ? 5.945 -3.308 -18.455 1.00 96.62 97 ILE A O 1
ATOM 787 N N . SER A 1 98 ? 4.646 -1.773 -19.464 1.00 96.56 98 SER A N 1
ATOM 788 C CA . SER A 1 98 ? 5.690 -1.095 -20.226 1.00 96.56 98 SER A CA 1
ATOM 789 C C . SER A 1 98 ? 5.692 0.393 -19.881 1.00 96.56 98 SER A C 1
ATOM 791 O O . SER A 1 98 ? 4.683 1.090 -20.033 1.00 96.56 98 SER A O 1
ATOM 793 N N . ILE A 1 99 ? 6.855 0.902 -19.489 1.00 95.50 99 ILE A N 1
ATOM 794 C CA . ILE A 1 99 ? 7.095 2.299 -19.118 1.00 95.50 99 ILE A CA 1
ATOM 795 C C . ILE A 1 99 ? 8.009 2.904 -20.185 1.00 95.50 99 ILE A C 1
ATOM 797 O O . ILE A 1 99 ? 9.113 2.405 -20.386 1.00 95.50 99 ILE A O 1
ATOM 801 N N . GLU A 1 100 ? 7.568 3.956 -20.878 1.00 94.94 100 GLU A N 1
ATOM 802 C CA . GLU A 1 100 ? 8.438 4.750 -21.755 1.00 94.94 100 GLU A CA 1
ATOM 803 C C . GLU A 1 100 ? 9.440 5.517 -20.882 1.00 94.94 100 GLU A C 1
ATOM 805 O O . GLU A 1 100 ? 9.054 6.197 -19.929 1.00 94.94 100 GLU A O 1
ATOM 810 N N . LEU A 1 101 ? 10.729 5.392 -21.195 1.00 94.00 101 LEU A N 1
ATOM 811 C CA . LEU A 1 101 ? 11.806 6.009 -20.429 1.00 94.00 101 LEU A CA 1
ATOM 812 C C . LEU A 1 101 ? 11.798 7.534 -20.593 1.00 94.00 101 LEU A C 1
ATOM 814 O O . LEU A 1 101 ? 11.605 8.074 -21.693 1.00 94.00 101 LEU A O 1
ATOM 818 N N . GLY A 1 102 ? 12.098 8.226 -19.492 1.00 91.94 102 GLY A N 1
ATOM 819 C CA . GLY A 1 102 ? 12.369 9.658 -19.518 1.00 91.94 102 GLY A CA 1
ATOM 820 C C . GLY A 1 102 ? 13.535 9.960 -20.452 1.00 91.94 102 GLY A C 1
ATOM 821 O O . GLY A 1 102 ? 14.442 9.143 -20.611 1.00 91.94 102 GLY A O 1
ATOM 822 N N . HIS A 1 103 ? 13.506 11.105 -21.126 1.00 92.56 103 HIS A N 1
ATOM 823 C CA . HIS A 1 103 ? 14.501 11.410 -22.148 1.00 92.56 103 HIS A CA 1
ATOM 824 C C . HIS A 1 103 ? 14.759 12.899 -22.338 1.00 92.56 103 HIS A C 1
ATOM 826 O O . HIS A 1 103 ? 13.870 13.742 -22.228 1.00 92.56 103 HIS A O 1
ATOM 832 N N . VAL A 1 104 ? 15.999 13.216 -22.696 1.00 92.00 104 VAL A N 1
ATOM 833 C CA . VAL A 1 104 ? 16.472 14.573 -22.947 1.00 92.00 104 VAL A CA 1
ATOM 834 C C . VAL A 1 104 ? 16.602 14.799 -24.448 1.00 92.00 104 VAL A C 1
ATOM 836 O O . VAL A 1 104 ? 17.416 14.170 -25.123 1.00 92.00 104 VAL A O 1
ATOM 839 N N . LYS A 1 105 ? 15.813 15.733 -24.984 1.00 89.25 105 LYS A N 1
ATOM 840 C CA . LYS A 1 105 ? 15.903 16.183 -26.379 1.00 89.25 105 LYS A CA 1
ATOM 841 C C . LYS A 1 105 ? 16.888 17.343 -26.461 1.00 89.25 105 LYS A C 1
ATOM 843 O O . LYS A 1 105 ? 16.650 18.397 -25.871 1.00 89.25 105 LYS A O 1
ATOM 848 N N . LYS A 1 106 ? 17.978 17.156 -27.206 1.00 88.06 106 LYS A N 1
ATOM 849 C CA . LYS A 1 106 ? 19.024 18.162 -27.443 1.00 88.06 106 LYS A CA 1
ATOM 850 C C . LYS A 1 106 ? 19.012 18.560 -28.914 1.00 88.06 106 LYS A C 1
ATOM 852 O O . LYS A 1 106 ? 19.224 17.716 -29.781 1.00 88.06 106 LYS A O 1
ATOM 857 N N . VAL A 1 107 ? 18.793 19.843 -29.204 1.00 84.25 107 VAL A N 1
ATOM 858 C CA . VAL A 1 107 ? 18.945 20.382 -30.567 1.00 84.25 107 VAL A CA 1
ATOM 859 C C . VAL A 1 107 ? 20.378 20.877 -30.746 1.00 84.25 107 VAL A C 1
ATOM 861 O O . VAL A 1 107 ? 20.753 21.933 -30.237 1.00 84.25 107 VAL A O 1
ATOM 864 N N . ILE A 1 108 ? 21.181 20.098 -31.465 1.00 81.25 108 ILE A N 1
ATOM 865 C CA . ILE A 1 108 ? 22.597 20.355 -31.746 1.00 81.25 108 ILE A CA 1
ATOM 866 C C . ILE A 1 108 ? 22.719 20.783 -33.214 1.00 81.25 108 ILE A C 1
ATOM 868 O O . ILE A 1 108 ? 22.008 20.270 -34.074 1.00 81.25 108 ILE A O 1
ATOM 872 N N . LYS A 1 109 ? 23.603 21.731 -33.537 1.00 78.81 109 LYS A N 1
ATOM 873 C CA . LYS A 1 109 ? 23.915 22.054 -34.940 1.00 78.81 109 LYS A CA 1
ATOM 874 C C . LYS A 1 109 ? 24.889 21.005 -35.481 1.00 78.81 109 LYS A C 1
ATOM 876 O O . LYS A 1 109 ? 25.932 20.789 -34.870 1.00 78.81 109 LYS A O 1
ATOM 881 N N . ASP A 1 110 ? 24.554 20.359 -36.596 1.00 76.12 110 ASP A N 1
ATOM 882 C CA . ASP A 1 110 ? 25.484 19.459 -37.291 1.00 76.12 110 ASP A CA 1
ATOM 883 C C . ASP A 1 110 ? 26.638 20.265 -37.929 1.00 76.12 110 ASP A C 1
ATOM 885 O O . ASP A 1 110 ? 26.612 21.499 -37.948 1.00 76.12 110 ASP A O 1
ATOM 889 N N . LYS A 1 111 ? 27.642 19.588 -38.496 1.00 75.69 111 LYS A N 1
ATOM 890 C CA . LYS A 1 111 ? 28.820 20.203 -39.144 1.00 75.69 111 LYS A CA 1
ATOM 891 C C . LYS A 1 111 ? 28.464 21.186 -40.273 1.00 75.69 111 LYS A C 1
ATOM 893 O O . LYS A 1 111 ? 29.256 22.063 -40.591 1.00 75.69 111 LYS A O 1
ATOM 898 N N . GLU A 1 112 ? 27.265 21.062 -40.839 1.00 77.81 112 GLU 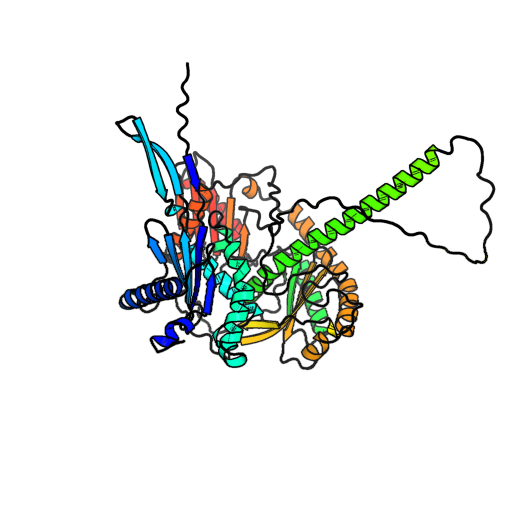A N 1
ATOM 899 C CA . GLU A 1 112 ? 26.694 21.934 -41.877 1.00 77.81 112 GLU A CA 1
ATOM 900 C C . GLU A 1 112 ? 25.802 23.067 -41.317 1.00 77.81 112 GLU A C 1
ATOM 902 O O . GLU A 1 112 ? 25.094 23.737 -42.064 1.00 77.81 112 GLU A O 1
ATOM 907 N N . GLY A 1 113 ? 25.741 23.251 -39.993 1.00 74.62 113 GLY A N 1
ATOM 908 C CA . GLY A 1 113 ? 24.906 24.261 -39.328 1.00 74.62 113 GLY A CA 1
ATOM 909 C C . GLY A 1 113 ? 23.412 23.919 -39.213 1.00 74.62 113 GLY A C 1
ATOM 910 O O . GLY A 1 113 ? 22.680 24.630 -38.520 1.00 74.62 113 GLY A O 1
ATOM 911 N N . LYS A 1 114 ? 22.952 22.828 -39.841 1.00 78.50 114 LYS A N 1
ATOM 912 C CA . LYS A 1 114 ? 21.563 22.335 -39.770 1.00 78.50 114 LYS A CA 1
ATOM 913 C C . LYS A 1 114 ? 21.203 21.866 -38.347 1.00 78.50 114 LYS A C 1
ATOM 915 O O . LYS A 1 114 ? 22.044 21.244 -37.696 1.00 78.50 114 LYS A O 1
ATOM 920 N N . PRO A 1 115 ? 19.972 22.108 -37.857 1.00 78.69 115 PRO A N 1
ATOM 921 C CA . PRO A 1 115 ? 19.528 21.592 -36.565 1.00 78.69 115 PRO A CA 1
ATOM 922 C C . PRO A 1 115 ? 19.315 20.073 -36.628 1.00 78.69 115 PRO A C 1
ATOM 924 O O . PRO A 1 115 ? 18.544 19.574 -37.445 1.00 78.69 115 PRO A O 1
ATOM 927 N N . LYS A 1 116 ? 19.974 19.348 -35.726 1.00 82.69 116 LYS A N 1
ATOM 928 C CA . LYS A 1 116 ? 19.855 17.906 -35.518 1.00 82.69 116 LYS A CA 1
ATOM 929 C C . LYS A 1 116 ? 19.363 17.650 -34.099 1.00 82.69 116 LYS A C 1
ATOM 931 O O . LYS A 1 116 ? 19.965 18.117 -33.135 1.00 82.69 116 LYS A O 1
ATOM 936 N N . THR A 1 117 ? 18.271 16.907 -33.971 1.00 84.00 117 THR A N 1
ATOM 937 C CA . THR A 1 117 ? 17.731 16.519 -32.664 1.00 84.00 117 THR A CA 1
ATOM 938 C C . THR A 1 117 ? 18.322 15.180 -32.248 1.00 84.00 117 THR A C 1
ATOM 940 O O . THR A 1 117 ? 18.078 14.170 -32.906 1.00 84.00 117 THR A O 1
ATOM 943 N N . THR A 1 118 ? 19.063 15.170 -31.145 1.00 87.06 118 THR A N 1
ATOM 944 C CA . THR A 1 118 ? 19.472 13.950 -30.438 1.00 87.06 118 THR A CA 1
ATOM 945 C C . THR A 1 118 ? 18.504 13.705 -29.280 1.00 87.06 118 THR A C 1
ATOM 947 O O . THR A 1 118 ? 18.022 14.663 -28.667 1.00 87.06 118 THR A O 1
ATOM 950 N N . ILE A 1 119 ? 18.190 12.439 -29.001 1.00 89.94 119 ILE A N 1
ATOM 951 C CA . ILE A 1 119 ? 17.339 12.020 -27.883 1.00 89.94 119 ILE A CA 1
ATOM 952 C C . ILE A 1 119 ? 18.143 11.044 -27.028 1.00 89.94 119 ILE A C 1
ATOM 954 O O . ILE A 1 119 ? 18.456 9.949 -27.492 1.00 89.94 119 ILE A O 1
ATOM 958 N N . ASP A 1 120 ? 18.446 11.448 -25.798 1.00 89.88 120 ASP A N 1
ATOM 959 C CA . ASP A 1 120 ? 19.162 10.628 -24.823 1.00 89.88 120 ASP A CA 1
ATOM 960 C C . ASP A 1 120 ? 18.148 10.091 -23.802 1.00 89.88 120 ASP A C 1
ATOM 962 O O . ASP A 1 120 ? 17.529 10.881 -23.088 1.00 89.88 120 ASP A O 1
ATOM 966 N N . TYR A 1 121 ? 17.938 8.773 -23.757 1.00 91.12 121 TYR A N 1
ATOM 967 C CA . TYR A 1 121 ? 17.024 8.123 -22.806 1.00 91.12 121 TYR A CA 1
ATOM 968 C C . TYR A 1 121 ? 17.726 7.862 -21.461 1.00 91.12 121 TYR A C 1
ATOM 970 O O . TYR A 1 121 ? 18.898 7.493 -21.428 1.00 91.12 121 TYR A O 1
ATOM 978 N N . LEU A 1 122 ? 17.006 8.068 -20.357 1.00 87.88 122 LEU A N 1
ATOM 979 C CA . LEU A 1 122 ? 17.509 8.063 -18.979 1.00 87.88 122 LEU A CA 1
ATOM 980 C C . LEU A 1 122 ? 17.135 6.757 -18.257 1.00 87.88 122 LEU A C 1
ATOM 982 O O . LEU A 1 122 ? 16.310 6.754 -17.346 1.00 87.88 122 LEU A O 1
ATOM 986 N N . ASP A 1 123 ? 17.721 5.636 -18.683 1.00 85.31 123 ASP A N 1
ATOM 987 C CA . ASP A 1 123 ? 17.416 4.301 -18.130 1.00 85.31 123 ASP A CA 1
ATOM 988 C C . ASP A 1 123 ? 17.742 4.187 -16.624 1.00 85.31 123 ASP A C 1
ATOM 990 O O . ASP A 1 123 ? 16.983 3.587 -15.866 1.00 85.31 123 ASP A O 1
ATOM 994 N N . SER A 1 124 ? 18.810 4.853 -16.171 1.00 81.69 124 SER A N 1
ATOM 995 C CA . SER A 1 124 ? 19.250 4.909 -14.766 1.00 81.69 124 SER A CA 1
ATOM 996 C C . SER A 1 124 ? 18.268 5.591 -13.811 1.00 81.69 124 SER A C 1
ATOM 998 O O . SER A 1 124 ? 18.390 5.440 -12.602 1.00 81.69 124 SER A O 1
ATOM 1000 N N . ASN A 1 125 ? 17.308 6.365 -14.325 1.00 80.81 125 ASN A N 1
ATOM 1001 C CA . ASN A 1 125 ? 16.358 7.088 -13.481 1.00 80.81 125 ASN A CA 1
ATOM 1002 C C . ASN A 1 125 ? 15.171 6.214 -13.045 1.00 80.81 125 ASN A C 1
ATOM 1004 O O . ASN A 1 125 ? 14.351 6.672 -12.253 1.00 80.81 125 ASN A O 1
ATOM 1008 N N . LEU A 1 126 ? 15.061 4.984 -13.563 1.00 86.00 126 LEU A N 1
ATOM 1009 C CA . LEU A 1 126 ? 13.973 4.057 -13.271 1.00 86.00 126 LEU A CA 1
ATOM 1010 C C . LEU A 1 126 ? 14.533 2.773 -12.643 1.00 86.00 126 LEU A C 1
ATOM 1012 O O . LEU A 1 126 ? 15.181 1.970 -13.317 1.00 86.00 126 LEU A O 1
ATOM 1016 N N . HIS A 1 127 ? 14.272 2.597 -11.349 1.00 86.06 127 HIS A N 1
ATOM 1017 C CA . HIS A 1 127 ? 14.763 1.481 -10.535 1.00 86.06 127 HIS A CA 1
ATOM 1018 C C . HIS A 1 127 ? 13.856 0.249 -10.658 1.00 86.06 127 HIS A C 1
ATOM 1020 O O . HIS A 1 127 ? 12.633 0.358 -10.521 1.00 86.06 127 HIS A O 1
ATOM 1026 N N . ASP A 1 128 ? 14.450 -0.923 -10.891 1.00 87.69 128 ASP A N 1
ATOM 1027 C CA . ASP A 1 128 ? 13.729 -2.187 -11.097 1.00 87.69 128 ASP A CA 1
ATOM 1028 C C . ASP A 1 128 ? 12.959 -2.618 -9.846 1.00 87.69 128 ASP A C 1
ATOM 1030 O O . ASP A 1 128 ? 11.797 -3.018 -9.938 1.00 87.69 128 ASP A O 1
ATOM 1034 N N . SER A 1 129 ? 13.577 -2.485 -8.669 1.00 84.12 129 SER A N 1
ATOM 1035 C CA . SER A 1 129 ? 12.944 -2.768 -7.373 1.00 84.12 129 SER A CA 1
ATOM 1036 C C . SER A 1 129 ? 11.716 -1.895 -7.132 1.00 84.12 129 SER A C 1
ATOM 1038 O O . SER A 1 129 ? 10.688 -2.382 -6.664 1.00 84.12 129 SER A O 1
ATOM 1040 N N . GLY A 1 130 ? 11.798 -0.615 -7.506 1.00 84.50 130 GLY A N 1
ATOM 1041 C CA . GLY A 1 130 ? 10.699 0.334 -7.406 1.00 84.50 130 GLY A CA 1
ATOM 1042 C C . GLY A 1 130 ? 9.534 -0.051 -8.315 1.00 84.50 130 GLY A C 1
ATOM 1043 O O . GLY A 1 130 ? 8.398 -0.113 -7.854 1.00 84.50 130 GLY A O 1
ATOM 1044 N N . VAL A 1 131 ? 9.801 -0.375 -9.587 1.00 89.06 131 VAL A N 1
ATOM 1045 C CA . VAL A 1 131 ? 8.756 -0.823 -10.528 1.00 89.06 131 VAL A CA 1
ATOM 1046 C C . VAL A 1 131 ? 8.122 -2.137 -10.073 1.00 89.06 131 VAL A C 1
ATOM 1048 O O . VAL A 1 131 ? 6.895 -2.234 -10.044 1.00 89.06 131 VAL A O 1
ATOM 1051 N N . LYS A 1 132 ? 8.929 -3.117 -9.650 1.00 88.25 132 LYS A N 1
ATOM 1052 C CA . LYS A 1 132 ? 8.438 -4.387 -9.103 1.00 88.25 132 LYS A CA 1
ATOM 1053 C C . LYS A 1 132 ? 7.550 -4.168 -7.875 1.00 88.25 132 LYS A C 1
ATOM 1055 O O . LYS A 1 132 ? 6.410 -4.629 -7.870 1.00 88.25 132 LYS A O 1
ATOM 1060 N N . ARG A 1 133 ? 8.017 -3.402 -6.879 1.00 85.38 133 ARG A N 1
ATOM 1061 C CA . ARG A 1 133 ? 7.235 -3.100 -5.669 1.00 85.38 133 ARG A CA 1
ATOM 1062 C C . ARG A 1 133 ? 5.929 -2.386 -6.008 1.00 85.38 133 ARG A C 1
ATOM 1064 O O . ARG A 1 133 ? 4.910 -2.683 -5.398 1.00 85.38 133 ARG A O 1
ATOM 1071 N N . MET A 1 134 ? 5.920 -1.481 -6.988 1.00 87.19 134 MET A N 1
ATOM 1072 C CA . MET A 1 134 ? 4.685 -0.826 -7.426 1.00 87.19 134 MET A CA 1
ATOM 1073 C C . MET A 1 134 ? 3.654 -1.831 -7.987 1.00 87.19 134 MET A C 1
ATOM 1075 O O . MET A 1 134 ? 2.471 -1.711 -7.671 1.00 87.19 134 MET A O 1
ATOM 1079 N N . LEU A 1 135 ? 4.073 -2.852 -8.748 1.00 91.88 135 LEU A N 1
ATOM 1080 C CA . LEU A 1 135 ? 3.173 -3.917 -9.230 1.00 91.88 135 LEU A CA 1
ATOM 1081 C C . LEU A 1 135 ? 2.645 -4.795 -8.082 1.00 91.88 135 LEU A C 1
ATOM 1083 O O . LEU A 1 135 ? 1.439 -5.035 -8.006 1.00 91.88 135 LEU A O 1
ATOM 1087 N N . GLU A 1 136 ? 3.526 -5.211 -7.166 1.00 89.31 136 GLU A N 1
ATOM 1088 C CA . GLU A 1 136 ? 3.158 -5.953 -5.949 1.00 89.31 136 GLU A CA 1
ATOM 1089 C C . GLU A 1 136 ? 2.133 -5.181 -5.107 1.00 89.31 136 GLU A C 1
ATOM 1091 O O . GLU A 1 136 ? 1.101 -5.726 -4.724 1.00 89.31 136 GLU A O 1
ATOM 1096 N N . LEU A 1 137 ? 2.377 -3.886 -4.878 1.00 86.12 137 LEU A N 1
ATOM 1097 C CA . LEU A 1 137 ? 1.487 -2.990 -4.138 1.00 86.12 137 LEU A CA 1
ATOM 1098 C C . LEU A 1 137 ? 0.095 -2.881 -4.764 1.00 86.12 137 LEU A C 1
ATOM 1100 O O . LEU A 1 137 ? -0.893 -2.813 -4.034 1.00 86.12 137 LEU A O 1
ATOM 1104 N N . GLY A 1 138 ? 0.007 -2.872 -6.095 1.00 88.94 138 GLY A N 1
ATOM 1105 C CA . GLY A 1 138 ? -1.273 -2.852 -6.803 1.00 88.94 138 GLY A CA 1
ATOM 1106 C C . GLY A 1 138 ? -2.105 -4.084 -6.545 1.00 88.94 138 GLY A C 1
ATOM 1107 O O . GLY A 1 138 ? -3.287 -3.977 -6.228 1.00 88.94 138 GLY A O 1
ATOM 1108 N N . TYR A 1 139 ? -1.468 -5.248 -6.626 1.00 92.69 139 TYR A N 1
ATOM 1109 C CA . TYR A 1 139 ? -2.125 -6.501 -6.305 1.00 92.69 139 TYR A CA 1
ATOM 1110 C C . TYR A 1 139 ? -2.472 -6.605 -4.810 1.00 92.69 139 TYR A C 1
ATOM 1112 O O . TYR A 1 139 ? -3.607 -6.945 -4.489 1.00 92.69 139 TYR A O 1
ATOM 1120 N N . GLU A 1 140 ? -1.561 -6.239 -3.895 1.00 87.25 140 GLU A N 1
ATOM 1121 C CA . GLU A 1 140 ? -1.834 -6.177 -2.446 1.00 87.25 140 GLU A CA 1
ATOM 1122 C C . GLU A 1 140 ? -3.079 -5.324 -2.143 1.00 87.25 140 GLU A C 1
ATOM 1124 O O . GLU A 1 140 ? -3.946 -5.741 -1.376 1.00 87.25 140 GLU A O 1
ATOM 1129 N N . MET A 1 141 ? -3.190 -4.141 -2.759 1.00 86.94 141 MET A N 1
ATOM 1130 C CA . MET A 1 141 ? -4.330 -3.237 -2.575 1.00 86.94 141 MET A CA 1
ATOM 1131 C C . MET A 1 141 ? -5.619 -3.763 -3.218 1.00 86.94 141 MET A C 1
ATOM 1133 O O . MET A 1 141 ? -6.671 -3.705 -2.583 1.00 86.94 141 MET A O 1
ATOM 1137 N N . TYR A 1 142 ? -5.547 -4.301 -4.440 1.00 91.81 142 TYR A N 1
ATOM 1138 C CA . TYR A 1 142 ? -6.690 -4.925 -5.111 1.00 91.81 142 TYR A CA 1
ATOM 1139 C C . TYR A 1 142 ? -7.261 -6.073 -4.266 1.00 91.81 142 TYR A C 1
ATOM 1141 O O . TYR A 1 142 ? -8.463 -6.100 -3.983 1.00 91.81 142 TYR A O 1
ATOM 1149 N N . ARG A 1 143 ? -6.386 -6.991 -3.832 1.00 91.25 143 ARG A N 1
ATOM 1150 C CA . ARG A 1 143 ? -6.727 -8.251 -3.157 1.00 91.25 143 ARG A CA 1
ATOM 1151 C C . ARG A 1 143 ? -7.509 -8.028 -1.869 1.00 91.25 143 ARG A C 1
ATOM 1153 O O . ARG A 1 143 ? -8.473 -8.745 -1.628 1.00 91.25 143 ARG A O 1
ATOM 1160 N N . ILE A 1 144 ? -7.131 -7.021 -1.075 1.00 91.38 144 ILE A N 1
ATOM 1161 C CA . ILE A 1 144 ? -7.783 -6.728 0.211 1.00 91.38 144 ILE A CA 1
ATOM 1162 C C . ILE A 1 144 ? -9.278 -6.441 0.034 1.00 91.38 144 ILE A C 1
ATOM 1164 O O . ILE A 1 144 ? -10.057 -6.893 0.863 1.00 91.38 144 ILE A O 1
ATOM 1168 N N . PHE A 1 145 ? -9.697 -5.749 -1.030 1.00 90.94 145 PHE A N 1
ATOM 1169 C CA . PHE A 1 145 ? -11.100 -5.340 -1.222 1.00 90.94 145 PHE A CA 1
ATOM 1170 C C . PHE A 1 145 ? -11.871 -6.170 -2.259 1.00 90.94 145 PHE A C 1
ATOM 1172 O O . PHE A 1 145 ? -13.099 -6.180 -2.237 1.00 90.94 145 PHE A O 1
ATOM 1179 N N . ASN A 1 146 ? -11.178 -6.887 -3.149 1.00 91.56 146 ASN A N 1
ATOM 1180 C CA . ASN A 1 146 ? -11.800 -7.650 -4.240 1.00 91.56 146 ASN A CA 1
ATOM 1181 C C . ASN A 1 146 ? -11.649 -9.173 -4.109 1.00 91.56 146 ASN A C 1
ATOM 1183 O O . ASN A 1 146 ? -12.334 -9.909 -4.823 1.00 91.56 146 ASN A O 1
ATOM 1187 N N . GLY A 1 147 ? -10.768 -9.630 -3.215 1.00 91.25 147 GLY A N 1
ATOM 1188 C CA . GLY A 1 147 ? -10.312 -11.014 -3.123 1.00 91.25 147 GLY A CA 1
ATOM 1189 C C . GLY A 1 147 ? -9.230 -11.332 -4.163 1.00 91.25 147 GLY A C 1
ATOM 1190 O O . GLY A 1 147 ? -8.897 -10.486 -4.999 1.00 91.25 147 GLY A O 1
ATOM 1191 N N . PRO A 1 148 ? -8.651 -12.543 -4.130 1.00 93.06 148 PRO A N 1
ATOM 1192 C CA . PRO A 1 148 ? -7.815 -13.046 -5.217 1.00 93.06 148 PRO A CA 1
ATOM 1193 C C . PRO A 1 148 ? -8.558 -13.072 -6.565 1.00 93.06 148 PRO A C 1
ATOM 1195 O O . PRO A 1 148 ? -9.793 -13.142 -6.624 1.00 93.06 148 PRO A O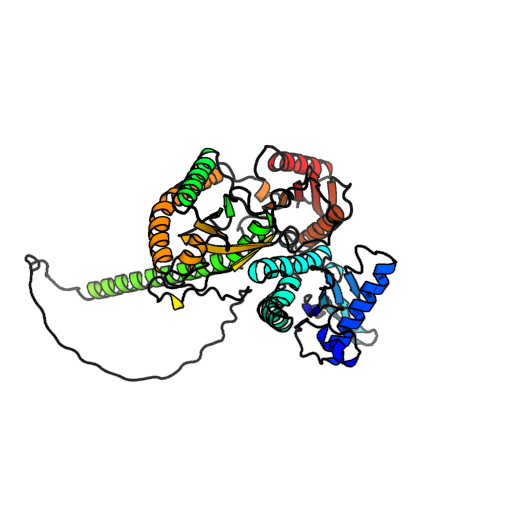 1
ATOM 1198 N N . PHE A 1 149 ? -7.797 -13.034 -7.655 1.00 95.00 149 PHE A N 1
ATOM 1199 C CA . PHE A 1 149 ? -8.304 -13.155 -9.016 1.00 95.00 149 PHE A CA 1
ATOM 1200 C C . PHE A 1 149 ? -9.005 -14.500 -9.215 1.00 95.00 149 PHE A C 1
ATOM 1202 O O . PHE A 1 149 ? -10.164 -14.519 -9.631 1.00 95.00 149 PHE A O 1
ATOM 1209 N N . GLU A 1 150 ? -8.347 -15.598 -8.837 1.00 93.38 150 GLU A N 1
ATOM 1210 C CA . GLU A 1 150 ? -8.886 -16.952 -8.981 1.00 93.38 150 GLU A CA 1
ATOM 1211 C C . GLU A 1 150 ? -10.159 -17.148 -8.147 1.00 93.38 150 GLU A C 1
ATOM 1213 O O . GLU A 1 150 ? -11.156 -17.659 -8.653 1.00 93.38 150 GLU A O 1
ATOM 1218 N N . TYR A 1 151 ? -10.190 -16.629 -6.916 1.00 91.25 151 TYR A N 1
ATOM 1219 C CA . TYR A 1 151 ? -11.389 -16.645 -6.070 1.00 91.25 151 TYR A CA 1
ATOM 1220 C C . TYR A 1 151 ? -12.585 -15.972 -6.768 1.00 91.25 151 TYR A C 1
ATOM 1222 O O . TYR A 1 151 ? -13.649 -16.573 -6.894 1.00 91.25 151 TYR A O 1
ATOM 1230 N N . THR A 1 152 ? -12.391 -14.769 -7.330 1.00 93.06 152 THR A N 1
ATOM 1231 C CA . THR A 1 152 ? -13.446 -14.080 -8.101 1.00 93.06 152 THR A CA 1
ATOM 1232 C C . THR A 1 152 ? -13.883 -14.879 -9.334 1.00 93.06 152 THR A C 1
ATOM 1234 O O . THR A 1 152 ? -15.067 -14.897 -9.664 1.00 93.06 152 THR A O 1
ATOM 1237 N N . VAL A 1 153 ? -12.959 -15.543 -10.036 1.00 93.62 153 VAL A N 1
ATOM 1238 C CA . VAL A 1 153 ? -13.302 -16.373 -11.204 1.00 93.62 153 VAL A CA 1
ATOM 1239 C C . VAL A 1 153 ? -14.153 -17.577 -10.800 1.00 93.62 153 VAL A C 1
ATOM 1241 O O . VAL A 1 153 ? -15.095 -17.910 -11.520 1.00 93.62 153 VAL A O 1
ATOM 1244 N N . ARG A 1 154 ? -13.881 -18.184 -9.642 1.00 91.69 154 ARG A N 1
ATOM 1245 C CA . ARG A 1 154 ? -14.623 -19.339 -9.115 1.00 91.69 154 ARG A CA 1
ATOM 1246 C C . ARG A 1 154 ? -16.010 -18.972 -8.590 1.00 91.69 154 ARG A C 1
ATOM 1248 O O . ARG A 1 154 ? -16.948 -19.731 -8.823 1.00 91.69 154 ARG A O 1
ATOM 1255 N N . THR A 1 155 ? -16.157 -17.834 -7.904 1.00 91.06 155 THR A N 1
ATOM 1256 C CA . THR A 1 155 ? -17.446 -17.407 -7.324 1.00 91.06 155 THR A CA 1
ATOM 1257 C C . THR A 1 155 ? -18.336 -16.665 -8.321 1.00 91.06 155 THR A C 1
ATOM 1259 O O . THR A 1 155 ? -19.525 -16.962 -8.427 1.00 91.06 155 THR A O 1
ATOM 1262 N N . ASP A 1 156 ? -17.760 -15.715 -9.064 1.00 93.50 156 ASP A N 1
ATOM 1263 C CA . ASP A 1 156 ? -18.491 -14.698 -9.833 1.00 93.50 156 ASP A CA 1
ATOM 1264 C C . ASP A 1 156 ? -18.246 -14.815 -11.358 1.00 93.50 156 ASP A C 1
ATOM 1266 O O . ASP A 1 156 ? -18.970 -14.225 -12.169 1.00 93.50 156 ASP A O 1
ATOM 1270 N N . GLY A 1 157 ? -17.223 -15.574 -11.768 1.00 93.56 157 GLY A N 1
ATOM 1271 C CA . GLY A 1 157 ? -16.834 -15.794 -13.162 1.00 93.56 157 GLY A CA 1
ATOM 1272 C C . GLY A 1 157 ? -15.864 -14.751 -13.735 1.00 93.56 157 GLY A C 1
ATOM 1273 O O . GLY A 1 157 ? -15.747 -13.620 -13.263 1.00 93.56 157 GLY A O 1
ATOM 1274 N N . ILE A 1 158 ? -15.201 -15.108 -14.844 1.00 93.94 158 ILE A N 1
ATOM 1275 C CA . ILE A 1 158 ? -14.193 -14.266 -15.526 1.00 93.94 158 ILE A CA 1
ATOM 1276 C C . ILE A 1 158 ? -14.721 -12.855 -15.834 1.00 93.94 158 ILE A C 1
ATOM 1278 O O . ILE A 1 158 ? -13.990 -11.877 -15.700 1.00 93.94 158 ILE A O 1
ATOM 1282 N N . LYS A 1 159 ? -16.000 -12.709 -16.208 1.00 94.38 159 LYS A N 1
ATOM 1283 C CA . LYS A 1 159 ? -16.594 -11.393 -16.495 1.00 94.38 159 LYS A CA 1
ATOM 1284 C C . 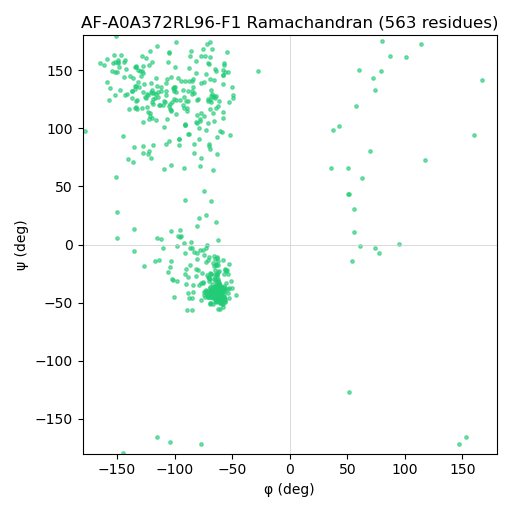LYS A 1 159 ? -16.619 -10.477 -15.264 1.00 94.38 159 LYS A C 1
ATOM 1286 O O . LYS A 1 159 ? -1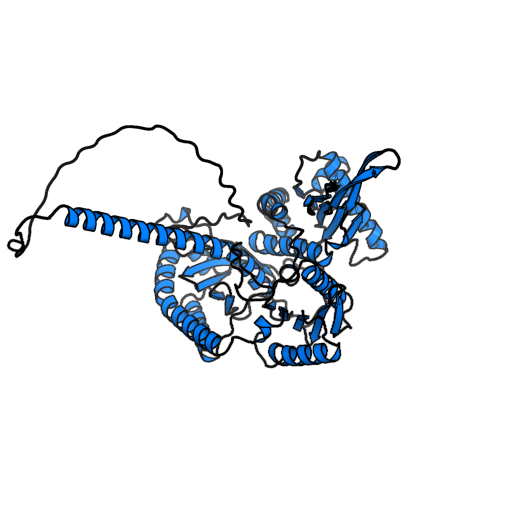6.381 -9.281 -15.408 1.00 94.38 159 LYS A O 1
ATOM 1291 N N . ALA A 1 160 ? -16.880 -11.021 -14.076 1.00 95.19 160 ALA A N 1
ATOM 1292 C CA . ALA A 1 160 ? -16.828 -10.252 -12.840 1.00 95.19 160 ALA A CA 1
ATOM 1293 C C . ALA A 1 160 ? -15.389 -9.842 -12.504 1.00 95.19 160 ALA A C 1
ATOM 1295 O O . ALA A 1 160 ? -15.170 -8.688 -12.145 1.00 95.19 160 ALA A O 1
ATOM 1296 N N . LEU A 1 161 ? -14.404 -10.724 -12.725 1.00 96.12 161 LEU A N 1
ATOM 1297 C CA . LEU A 1 161 ? -12.990 -10.361 -12.598 1.00 96.12 161 LEU A CA 1
ATOM 1298 C C . LEU A 1 161 ? -12.616 -9.206 -13.542 1.00 96.12 161 LEU A C 1
ATOM 1300 O O . LEU A 1 161 ? -12.044 -8.222 -13.083 1.00 96.12 161 LEU A O 1
ATOM 1304 N N . LYS A 1 162 ? -12.981 -9.271 -14.834 1.00 96.44 162 LYS A N 1
ATOM 1305 C CA . LYS A 1 162 ? -12.705 -8.175 -15.790 1.00 96.44 162 LYS A CA 1
ATOM 1306 C C . LYS A 1 162 ? -13.318 -6.842 -15.325 1.00 96.44 162 LYS A C 1
ATOM 1308 O O . LYS A 1 162 ? -12.657 -5.815 -15.430 1.00 96.44 162 LYS A O 1
ATOM 1313 N N . ASN A 1 163 ? -14.522 -6.860 -14.742 1.00 95.50 163 ASN A N 1
ATOM 1314 C CA . ASN A 1 163 ? -15.145 -5.663 -14.165 1.00 95.50 163 ASN A CA 1
ATOM 1315 C C . ASN A 1 163 ? -14.388 -5.133 -12.930 1.00 95.50 163 ASN A C 1
ATOM 1317 O O . ASN A 1 163 ? -14.040 -3.956 -12.916 1.00 95.50 163 ASN A O 1
ATOM 1321 N N . LYS A 1 164 ? -14.081 -5.980 -11.930 1.00 94.88 164 LYS A N 1
ATOM 1322 C CA . LYS A 1 164 ? -13.329 -5.569 -10.720 1.00 94.88 164 LYS A CA 1
ATOM 1323 C C . LYS A 1 164 ? -11.942 -5.010 -11.078 1.00 94.88 164 LYS A C 1
ATOM 1325 O O . LYS A 1 164 ? -11.481 -4.042 -10.475 1.00 94.88 164 LYS A O 1
ATOM 1330 N N . LEU A 1 165 ? -11.277 -5.601 -12.078 1.00 96.38 165 LEU A N 1
ATOM 1331 C CA . LEU A 1 165 ? -9.996 -5.118 -12.602 1.00 96.38 165 LEU A CA 1
ATOM 1332 C C . LEU A 1 165 ? -10.119 -3.731 -13.243 1.00 96.38 165 LEU A C 1
ATOM 1334 O O . LEU A 1 165 ? -9.292 -2.871 -12.953 1.00 96.38 165 LEU A O 1
ATOM 1338 N N . GLU A 1 166 ? -11.130 -3.506 -14.086 1.00 94.62 166 GLU A N 1
ATOM 1339 C CA . GLU A 1 166 ? -11.395 -2.197 -14.696 1.00 94.62 166 GLU A CA 1
ATOM 1340 C C . GLU A 1 166 ? -11.688 -1.143 -13.613 1.00 94.62 166 GLU A C 1
ATOM 1342 O O . GLU A 1 166 ? -11.038 -0.103 -13.573 1.00 94.62 166 GLU A O 1
ATOM 1347 N N . GLU A 1 167 ? -12.592 -1.441 -12.675 1.00 90.62 167 GLU A N 1
ATOM 1348 C CA . GLU A 1 167 ? -12.994 -0.539 -11.585 1.00 90.62 167 GLU A CA 1
ATOM 1349 C C . GLU A 1 167 ? -11.821 -0.081 -10.699 1.00 90.62 167 GLU A C 1
ATOM 1351 O O . GLU A 1 167 ? -11.779 1.080 -10.285 1.00 90.62 167 GLU A O 1
ATOM 1356 N N . PHE A 1 168 ? -10.854 -0.966 -10.437 1.00 91.38 168 PHE A N 1
ATOM 1357 C CA . PHE A 1 168 ? -9.663 -0.659 -9.642 1.00 91.38 168 PHE A CA 1
ATOM 1358 C C . PHE A 1 168 ? -8.539 -0.018 -10.477 1.00 91.38 168 PHE A C 1
ATOM 1360 O O . PHE A 1 168 ? -8.058 1.078 -10.175 1.00 91.38 168 PHE A O 1
ATOM 1367 N N . PHE A 1 169 ? -8.098 -0.682 -11.551 1.00 92.31 169 PHE A N 1
ATOM 1368 C CA . PHE A 1 169 ? -6.898 -0.278 -12.288 1.00 92.31 169 PHE A CA 1
ATOM 1369 C C . PHE A 1 169 ? -7.127 0.883 -13.275 1.00 92.31 169 PHE A C 1
ATOM 1371 O O . PHE A 1 169 ? -6.134 1.444 -13.753 1.00 92.31 169 PHE A O 1
ATOM 1378 N N . ALA A 1 170 ? -8.370 1.276 -13.594 1.00 87.88 170 ALA A N 1
ATOM 1379 C CA . ALA A 1 170 ? -8.644 2.363 -14.550 1.00 87.88 170 ALA A CA 1
ATOM 1380 C C . ALA A 1 170 ? -8.078 3.722 -14.116 1.00 87.88 170 ALA A C 1
ATOM 1382 O O . ALA A 1 170 ? -7.640 4.491 -14.968 1.00 87.88 170 ALA A O 1
ATOM 1383 N N . ASN A 1 171 ? -8.050 4.006 -12.810 1.00 82.38 171 ASN A N 1
ATOM 1384 C CA . ASN A 1 171 ? -7.481 5.243 -12.264 1.00 82.38 171 ASN A CA 1
ATOM 1385 C C . ASN A 1 171 ? -6.067 5.012 -11.711 1.00 82.38 171 ASN A C 1
ATOM 1387 O O . ASN A 1 171 ? -5.133 5.746 -12.041 1.00 82.38 171 ASN A O 1
ATOM 1391 N N . TRP A 1 172 ? -5.892 3.929 -10.948 1.00 85.88 172 TRP A N 1
ATOM 1392 C CA . TRP A 1 172 ? -4.698 3.686 -10.137 1.00 85.88 172 TRP A CA 1
ATOM 1393 C C . TRP A 1 172 ? -3.389 3.635 -10.942 1.00 85.88 172 TRP A C 1
ATOM 1395 O O . TRP A 1 172 ? -2.373 4.160 -10.491 1.00 85.88 172 TRP A O 1
ATOM 1405 N N . VAL A 1 173 ? -3.400 3.087 -12.165 1.00 87.12 173 VAL A N 1
ATOM 1406 C CA . VAL A 1 173 ? -2.183 2.995 -13.001 1.00 87.12 173 VAL A CA 1
ATOM 1407 C C . VAL A 1 173 ? -1.743 4.368 -13.545 1.00 87.12 173 VAL A C 1
ATOM 1409 O O . VAL A 1 173 ? -0.565 4.571 -13.839 1.00 87.12 173 VAL A O 1
ATOM 1412 N N . PHE A 1 174 ? -2.655 5.334 -13.705 1.00 86.25 174 PHE A N 1
ATOM 1413 C CA . PHE A 1 174 ? -2.326 6.643 -14.294 1.00 86.25 174 PHE A CA 1
ATOM 1414 C C . PHE A 1 174 ? -1.800 7.671 -13.290 1.00 86.25 174 PHE A C 1
ATOM 1416 O O . PHE A 1 174 ? -1.162 8.640 -13.703 1.00 86.25 174 PHE A O 1
ATOM 1423 N N . GLU A 1 175 ? -2.012 7.449 -11.995 1.00 80.81 175 GLU A N 1
ATOM 1424 C CA . GLU A 1 175 ? -1.466 8.277 -10.909 1.00 80.81 175 GLU A CA 1
ATOM 1425 C C . GLU A 1 175 ? 0.013 7.985 -10.614 1.00 80.81 175 GLU A C 1
ATOM 1427 O O . GLU A 1 175 ? 0.651 8.653 -9.797 1.00 80.81 175 GLU A O 1
ATOM 1432 N N . TRP A 1 176 ? 0.575 6.984 -11.290 1.00 80.88 176 TRP A N 1
ATOM 1433 C CA . TRP A 1 176 ? 1.953 6.554 -11.132 1.00 80.88 176 TRP A CA 1
ATOM 1434 C C . TRP A 1 176 ? 2.953 7.618 -11.587 1.00 80.88 176 TRP A C 1
ATOM 1436 O O . TRP A 1 176 ? 3.197 7.839 -12.776 1.00 80.88 176 TRP A O 1
ATOM 1446 N N . ASP A 1 177 ? 3.583 8.244 -10.597 1.00 78.19 177 ASP A N 1
ATOM 1447 C CA . ASP A 1 177 ? 4.715 9.140 -10.777 1.00 78.19 177 ASP A CA 1
ATOM 1448 C C . ASP A 1 177 ? 6.033 8.350 -10.756 1.00 78.19 177 ASP A C 1
ATOM 1450 O O . ASP A 1 177 ? 6.605 8.070 -9.697 1.00 78.19 177 ASP A O 1
ATOM 1454 N N . PHE A 1 178 ? 6.495 7.998 -11.957 1.00 80.00 178 PHE A N 1
ATOM 1455 C CA . PHE A 1 178 ? 7.744 7.273 -12.200 1.00 80.00 178 PHE A CA 1
ATOM 1456 C C . PHE A 1 178 ? 9.014 8.106 -11.930 1.00 80.00 178 PHE A C 1
ATOM 1458 O O . PHE A 1 178 ? 10.098 7.534 -11.884 1.00 80.00 178 PHE A O 1
ATOM 1465 N N . GLU A 1 179 ? 8.924 9.435 -11.772 1.00 68.88 179 GLU A N 1
ATOM 1466 C CA . GLU A 1 179 ? 10.071 10.257 -11.340 1.00 68.88 179 GLU A CA 1
ATOM 1467 C C . GLU A 1 179 ? 10.215 10.249 -9.817 1.00 68.88 179 GLU A C 1
ATOM 1469 O O . GLU A 1 179 ? 11.327 10.248 -9.293 1.00 68.88 179 GLU A O 1
ATOM 1474 N N . LYS A 1 180 ? 9.091 10.199 -9.092 1.00 63.06 180 LYS A N 1
ATOM 1475 C CA . LYS A 1 180 ? 9.051 10.112 -7.624 1.00 63.06 180 LYS A CA 1
ATOM 1476 C C . LYS A 1 180 ? 9.029 8.666 -7.118 1.00 63.06 180 LYS A C 1
ATOM 1478 O O . LYS A 1 180 ? 8.321 8.363 -6.150 1.00 63.06 180 LYS A O 1
ATOM 1483 N N . THR A 1 181 ? 9.767 7.752 -7.748 1.00 59.16 181 THR A N 1
ATOM 1484 C CA . THR A 1 181 ? 9.979 6.388 -7.227 1.00 59.16 181 THR A CA 1
ATOM 1485 C C . THR A 1 181 ? 11.017 6.427 -6.099 1.00 59.16 181 THR A C 1
ATOM 1487 O O . THR A 1 181 ? 12.185 6.088 -6.263 1.00 59.16 181 THR A O 1
ATOM 1490 N N . GLU A 1 182 ? 10.579 6.933 -4.948 1.00 68.69 182 GLU A N 1
ATOM 1491 C CA . GLU A 1 182 ? 11.392 7.127 -3.748 1.00 68.69 182 GLU A CA 1
ATOM 1492 C C . GLU A 1 182 ? 11.539 5.833 -2.932 1.00 68.69 182 GLU A C 1
ATOM 1494 O O . GLU A 1 182 ? 10.590 5.059 -2.804 1.00 68.69 182 GLU A O 1
ATOM 1499 N N . LEU A 1 183 ? 12.686 5.667 -2.261 1.00 77.88 183 LEU A N 1
ATOM 1500 C CA . LEU A 1 183 ? 12.953 4.557 -1.333 1.00 77.88 183 LEU A CA 1
ATOM 1501 C C . LEU A 1 183 ? 11.852 4.374 -0.267 1.00 77.88 183 LEU A C 1
ATOM 1503 O O . LEU A 1 183 ? 11.576 3.256 0.154 1.00 77.88 183 LEU A O 1
ATOM 1507 N N . THR A 1 184 ? 11.195 5.459 0.148 1.00 74.44 184 THR A N 1
ATOM 1508 C CA . THR A 1 184 ? 10.036 5.464 1.060 1.00 74.44 184 THR A CA 1
ATOM 1509 C C . THR A 1 184 ? 8.876 4.602 0.549 1.00 74.44 184 THR A C 1
ATOM 1511 O O . THR A 1 184 ? 8.263 3.882 1.338 1.00 74.44 184 THR A O 1
ATOM 1514 N N . LYS A 1 185 ? 8.605 4.638 -0.763 1.00 73.94 185 LYS A N 1
ATOM 1515 C CA . LYS A 1 185 ? 7.574 3.836 -1.441 1.00 73.94 185 LYS A CA 1
ATOM 1516 C C . LYS A 1 185 ? 8.029 2.399 -1.686 1.00 73.94 185 LYS A C 1
ATOM 1518 O O . LYS A 1 185 ? 7.206 1.497 -1.594 1.00 73.94 185 LYS A O 1
ATOM 1523 N N . THR A 1 186 ? 9.315 2.181 -1.974 1.00 77.88 186 THR A N 1
ATOM 1524 C CA . THR A 1 186 ? 9.860 0.826 -2.172 1.00 77.88 186 THR A CA 1
ATOM 1525 C C . THR A 1 186 ? 9.887 0.033 -0.862 1.00 77.88 186 THR A C 1
ATOM 1527 O O . THR A 1 186 ? 9.525 -1.139 -0.835 1.00 77.88 186 THR A O 1
ATOM 1530 N N . VAL A 1 187 ? 10.260 0.689 0.242 1.00 82.00 187 VAL A N 1
ATOM 1531 C CA . VAL A 1 187 ? 10.276 0.095 1.587 1.00 82.00 187 VAL A CA 1
ATOM 1532 C C . VAL A 1 187 ? 8.869 -0.195 2.107 1.00 82.00 187 VAL A C 1
ATOM 1534 O O . VAL A 1 187 ? 8.659 -1.246 2.706 1.00 82.00 187 VAL A O 1
ATOM 1537 N N . ASP A 1 188 ? 7.923 0.728 1.890 1.00 79.44 188 ASP A N 1
ATOM 1538 C CA . ASP A 1 188 ? 6.508 0.544 2.225 1.00 79.44 188 ASP A CA 1
ATOM 1539 C C . ASP A 1 188 ? 6.284 0.072 3.681 1.00 79.44 188 ASP A C 1
ATOM 1541 O O . ASP A 1 188 ? 5.855 -1.051 3.962 1.00 79.44 188 ASP A O 1
ATOM 1545 N N . GLY A 1 189 ? 6.630 0.939 4.635 1.00 85.38 189 GLY A N 1
ATOM 1546 C CA . GLY A 1 189 ? 6.480 0.677 6.068 1.00 85.38 189 GLY A CA 1
ATOM 1547 C C . GLY A 1 189 ? 5.310 1.413 6.725 1.00 85.38 189 GLY A C 1
ATOM 1548 O O . GLY A 1 189 ? 4.771 2.381 6.190 1.00 85.38 189 GLY A O 1
ATOM 1549 N N . ILE A 1 190 ? 4.952 0.970 7.929 1.00 86.06 190 ILE A N 1
ATOM 1550 C CA . ILE A 1 190 ? 3.945 1.585 8.797 1.00 86.06 190 ILE A CA 1
ATOM 1551 C C . ILE A 1 190 ? 4.610 2.649 9.676 1.00 86.06 190 ILE A C 1
ATOM 1553 O O . ILE A 1 190 ? 5.618 2.397 10.344 1.00 86.06 190 ILE A O 1
ATOM 1557 N N . LEU A 1 191 ? 4.008 3.836 9.741 1.00 85.94 191 LEU A N 1
ATOM 1558 C CA . LEU A 1 191 ? 4.394 4.855 10.711 1.00 85.94 191 LEU A CA 1
ATOM 1559 C C . LEU A 1 191 ? 3.762 4.567 12.071 1.00 85.94 191 LEU A C 1
ATOM 1561 O O . LEU A 1 191 ? 2.585 4.839 12.277 1.00 85.94 191 LEU A O 1
ATOM 1565 N N . TYR A 1 192 ? 4.551 4.078 13.021 1.00 85.69 192 TYR A N 1
ATOM 1566 C CA . TYR A 1 192 ? 4.115 3.952 14.412 1.00 85.69 192 TYR A CA 1
ATOM 1567 C C . TYR A 1 192 ? 4.246 5.279 15.171 1.00 85.69 192 TYR A C 1
ATOM 1569 O O . TYR A 1 192 ? 5.080 6.131 14.831 1.00 85.69 192 TYR A O 1
ATOM 1577 N N . MET A 1 193 ? 3.489 5.432 16.256 1.00 84.88 193 MET A N 1
ATOM 1578 C CA . MET A 1 193 ? 3.727 6.445 17.286 1.00 84.88 193 MET A CA 1
ATOM 1579 C C . MET A 1 193 ? 4.430 5.835 18.510 1.00 84.88 193 MET A C 1
ATOM 1581 O O . MET A 1 193 ? 3.939 4.835 19.025 1.00 84.88 193 MET A O 1
ATOM 1585 N N . PRO A 1 194 ? 5.505 6.449 19.047 1.00 81.69 194 PRO A N 1
ATOM 1586 C CA . PRO A 1 194 ? 6.095 5.993 20.297 1.00 81.69 194 PRO A CA 1
ATOM 1587 C C . PRO A 1 194 ? 5.143 6.296 21.455 1.00 81.69 194 PRO A C 1
ATOM 1589 O O . PRO A 1 194 ? 4.764 7.453 21.666 1.00 81.69 194 PRO A O 1
ATOM 1592 N N . LEU A 1 195 ? 4.781 5.266 22.209 1.00 86.38 195 LEU A N 1
ATOM 1593 C CA . LEU A 1 195 ? 3.994 5.374 23.431 1.00 86.38 195 LEU A CA 1
ATOM 1594 C C . LEU A 1 195 ? 4.890 5.149 24.651 1.00 86.38 195 LEU A C 1
ATOM 1596 O O . LEU A 1 195 ? 5.957 4.551 24.558 1.00 86.38 195 LEU A O 1
ATOM 1600 N N . SER A 1 196 ? 4.454 5.672 25.790 1.00 88.94 196 SER A N 1
ATOM 1601 C CA . SER A 1 196 ? 4.933 5.229 27.100 1.00 88.94 196 SER A CA 1
ATOM 1602 C C . SER A 1 196 ? 4.091 4.047 27.575 1.00 88.94 196 SER A C 1
ATOM 1604 O O . SER A 1 196 ? 2.903 3.991 27.257 1.00 88.94 196 SER A O 1
ATOM 1606 N N . ASP A 1 197 ? 4.661 3.169 28.399 1.00 89.75 197 ASP A N 1
ATOM 1607 C CA . ASP A 1 197 ? 4.020 1.948 28.917 1.00 89.75 197 ASP A CA 1
ATOM 1608 C C . ASP A 1 197 ? 2.631 2.233 29.528 1.00 89.75 197 ASP A C 1
ATOM 1610 O O . ASP A 1 197 ? 1.675 1.479 29.357 1.00 89.75 197 ASP A O 1
ATOM 1614 N N . SER A 1 198 ? 2.489 3.384 30.202 1.00 92.06 198 SER A N 1
ATOM 1615 C CA . SER A 1 198 ? 1.213 3.862 30.750 1.00 92.06 198 SER A CA 1
ATOM 1616 C C . SER A 1 198 ? 0.176 4.167 29.666 1.00 92.06 198 SER A C 1
ATOM 1618 O O . SER A 1 198 ? -0.995 3.853 29.853 1.00 92.06 198 SER A O 1
ATOM 1620 N N . ALA A 1 199 ? 0.576 4.799 28.560 1.00 92.44 199 ALA A N 1
ATOM 1621 C CA . ALA A 1 199 ? -0.329 5.126 27.461 1.00 92.44 199 ALA A CA 1
ATOM 1622 C C . ALA A 1 199 ? -0.708 3.868 26.665 1.00 92.44 199 ALA A C 1
ATOM 1624 O O . ALA A 1 199 ? -1.871 3.705 26.307 1.00 92.44 199 ALA A O 1
ATOM 1625 N N . GLU A 1 200 ? 0.242 2.956 26.443 1.00 92.44 200 GLU A N 1
ATOM 1626 C CA . GLU A 1 200 ? -0.004 1.661 25.798 1.00 92.44 200 GLU A CA 1
ATOM 1627 C C . GLU A 1 200 ? -0.970 0.790 26.617 1.00 92.44 200 GLU A C 1
ATOM 1629 O O . GLU A 1 200 ? -1.943 0.265 26.074 1.00 92.44 200 GLU A O 1
ATOM 1634 N N . SER A 1 201 ? -0.774 0.721 27.938 1.00 93.69 201 SER A N 1
ATOM 1635 C CA . SER A 1 201 ? -1.681 0.034 28.865 1.00 93.69 201 SER A CA 1
ATOM 1636 C C . SER A 1 201 ? -3.099 0.623 28.840 1.00 93.69 201 SER A C 1
ATOM 1638 O O . SER A 1 201 ? -4.076 -0.116 28.720 1.00 93.69 201 SER A O 1
ATOM 1640 N N . GLN A 1 202 ? -3.234 1.955 28.854 1.00 95.12 202 GLN A N 1
ATOM 1641 C CA . GLN A 1 202 ? -4.540 2.622 28.770 1.00 95.12 202 GLN A CA 1
ATOM 1642 C C . GLN A 1 202 ? -5.245 2.386 27.424 1.00 95.12 202 GLN A C 1
ATOM 1644 O O . GLN A 1 202 ? -6.441 2.103 27.406 1.00 95.12 202 GLN A O 1
ATOM 1649 N N . ILE A 1 203 ? -4.519 2.453 26.303 1.00 94.50 203 ILE A N 1
ATOM 1650 C CA . ILE A 1 203 ? -5.077 2.181 24.967 1.00 94.50 203 ILE A CA 1
ATOM 1651 C C . ILE A 1 203 ? -5.498 0.712 24.847 1.00 94.50 203 ILE A C 1
ATOM 1653 O O . ILE A 1 203 ? -6.580 0.432 24.338 1.00 94.50 203 ILE A O 1
ATOM 1657 N N . THR A 1 204 ? -4.699 -0.214 25.380 1.00 94.19 204 THR A N 1
ATOM 1658 C CA . THR A 1 204 ? -5.039 -1.644 25.436 1.00 94.19 204 THR A CA 1
ATOM 1659 C C . THR A 1 204 ? -6.287 -1.884 26.287 1.00 94.19 204 THR A C 1
ATOM 1661 O O . THR A 1 204 ? -7.181 -2.612 25.870 1.00 94.19 204 THR A O 1
ATOM 1664 N N . SER A 1 205 ? -6.407 -1.225 27.445 1.00 94.94 205 SER A N 1
ATOM 1665 C CA . SER A 1 205 ? -7.606 -1.310 28.289 1.00 94.94 205 SER A CA 1
ATOM 1666 C C . SER A 1 205 ? -8.859 -0.785 27.582 1.00 94.94 205 SER A C 1
ATOM 1668 O O . SER A 1 205 ? -9.926 -1.373 27.730 1.00 94.94 205 SER A O 1
ATOM 1670 N N . PHE A 1 206 ? -8.738 0.294 26.806 1.00 95.31 206 PHE A N 1
ATOM 1671 C CA . PHE A 1 206 ? -9.830 0.835 25.993 1.00 95.31 206 PHE A CA 1
ATOM 1672 C C . PHE A 1 206 ? -10.236 -0.120 24.866 1.00 95.31 206 PHE A C 1
ATOM 1674 O O . PHE A 1 206 ? -11.421 -0.395 24.714 1.00 95.31 206 PHE A O 1
ATOM 1681 N N . VAL A 1 207 ? -9.277 -0.683 24.122 1.00 95.25 207 VAL A N 1
ATOM 1682 C CA . VAL A 1 207 ? -9.562 -1.688 23.083 1.00 95.25 207 VAL A CA 1
ATOM 1683 C C . VAL A 1 207 ? -10.271 -2.905 23.679 1.00 95.25 207 VAL A C 1
ATOM 1685 O O . VAL A 1 207 ? -11.323 -3.302 23.182 1.00 95.25 207 VAL A O 1
ATOM 1688 N N . ASN A 1 208 ? -9.755 -3.439 24.789 1.00 94.69 208 ASN A N 1
ATOM 1689 C CA . ASN A 1 208 ? -10.357 -4.576 25.484 1.00 94.69 208 ASN A CA 1
ATOM 1690 C C . ASN A 1 208 ? -11.789 -4.273 25.958 1.00 94.69 208 ASN A C 1
ATOM 1692 O O . ASN A 1 208 ? -12.647 -5.148 25.874 1.00 94.69 208 ASN A O 1
ATOM 1696 N N . GLN A 1 209 ? -12.068 -3.045 26.415 1.00 95.50 209 GLN A N 1
ATOM 1697 C CA . GLN A 1 209 ? -13.423 -2.628 26.785 1.00 95.50 209 GLN A CA 1
ATOM 1698 C C . GLN A 1 209 ? -14.365 -2.646 25.572 1.00 95.50 209 GLN A C 1
ATOM 1700 O O . GLN A 1 209 ? -15.447 -3.216 25.666 1.00 95.50 209 GLN A O 1
ATOM 1705 N N . ILE A 1 210 ? -13.942 -2.115 24.416 1.00 95.44 210 ILE A N 1
ATOM 1706 C CA . ILE A 1 210 ? -14.760 -2.158 23.190 1.00 95.44 210 ILE A CA 1
ATOM 1707 C C . ILE A 1 210 ? -15.025 -3.603 22.758 1.00 95.44 210 ILE A C 1
ATOM 1709 O O . ILE A 1 210 ? -16.164 -3.941 22.450 1.00 95.44 210 ILE A O 1
ATOM 1713 N N . GLN A 1 211 ? -14.005 -4.465 22.749 1.00 94.62 211 GLN A N 1
ATOM 1714 C CA . GLN A 1 211 ? -14.178 -5.870 22.359 1.00 94.62 211 GLN A CA 1
ATOM 1715 C C . GLN A 1 211 ? -15.019 -6.669 23.370 1.00 94.62 211 GLN A C 1
ATOM 1717 O O . GLN A 1 211 ? -15.671 -7.630 22.979 1.00 94.62 211 GLN A O 1
ATOM 1722 N N . SER A 1 212 ? -15.056 -6.259 24.643 1.00 95.62 212 SER A N 1
ATOM 1723 C CA . SER A 1 212 ? -15.960 -6.832 25.649 1.00 95.62 212 SER A CA 1
ATOM 1724 C C . SER A 1 212 ? -17.401 -6.326 25.522 1.00 95.62 212 SER A C 1
ATOM 1726 O O . SER A 1 212 ? -18.321 -7.071 25.838 1.00 95.62 212 SER A O 1
ATOM 1728 N N . ASP A 1 213 ? -17.609 -5.077 25.096 1.00 95.75 213 ASP A N 1
ATOM 1729 C CA . ASP A 1 213 ? -18.947 -4.504 24.876 1.00 95.75 213 ASP A CA 1
ATOM 1730 C C . ASP A 1 213 ? -19.553 -4.948 23.526 1.00 95.75 213 ASP A C 1
ATOM 1732 O O . ASP A 1 213 ? -20.771 -4.923 23.346 1.00 95.75 213 ASP A O 1
ATOM 1736 N N . TYR A 1 214 ? -18.703 -5.359 22.577 1.00 96.00 214 TYR A N 1
ATOM 1737 C CA . TYR A 1 214 ? -19.055 -5.785 21.221 1.00 96.00 214 TYR A CA 1
ATOM 1738 C C . TYR A 1 214 ? -18.279 -7.059 20.833 1.00 96.00 214 TYR A C 1
ATOM 1740 O O . TYR A 1 214 ? -17.395 -7.022 19.976 1.00 96.00 214 TYR A O 1
ATOM 1748 N N . GLU A 1 215 ? -18.633 -8.200 21.439 1.00 95.75 215 GLU A N 1
ATOM 1749 C CA . GLU A 1 215 ? -17.925 -9.494 21.297 1.00 95.75 215 GLU A CA 1
ATOM 1750 C C . GLU A 1 215 ? -17.748 -9.978 19.840 1.00 95.75 215 GLU A C 1
ATOM 1752 O O . GLU A 1 215 ? -16.847 -10.760 19.538 1.00 95.75 215 GLU A O 1
ATOM 1757 N N . PHE A 1 216 ? -18.575 -9.498 18.903 1.00 95.69 216 PHE A N 1
ATOM 1758 C CA . PHE A 1 216 ? -18.454 -9.806 17.475 1.00 95.69 216 PHE A CA 1
ATOM 1759 C C . PHE A 1 216 ? -17.305 -9.070 16.750 1.00 95.69 216 PHE A C 1
ATOM 1761 O O . PHE A 1 216 ? -17.085 -9.333 15.564 1.00 95.69 216 PHE A O 1
ATOM 1768 N N . ILE A 1 217 ? -16.584 -8.160 17.415 1.00 96.12 217 ILE A N 1
ATOM 1769 C CA . ILE A 1 217 ? -15.390 -7.480 16.888 1.00 96.12 217 ILE A CA 1
ATOM 1770 C C . ILE A 1 217 ? -14.144 -8.295 17.269 1.00 96.12 217 ILE A C 1
ATOM 1772 O O . ILE A 1 217 ? -13.668 -8.240 18.402 1.00 96.12 217 ILE A O 1
ATOM 1776 N N . SER A 1 218 ? -13.585 -9.045 16.316 1.00 93.94 218 SER A N 1
ATOM 1777 C CA . SER A 1 218 ? -12.503 -10.010 16.583 1.00 93.94 218 SER A CA 1
ATOM 1778 C C . SER A 1 218 ? -11.131 -9.372 16.813 1.00 93.94 218 SER A C 1
ATOM 1780 O O . SER A 1 218 ? -10.309 -9.901 17.561 1.00 93.94 218 SER A O 1
ATOM 1782 N N . ASP A 1 219 ? -10.865 -8.253 16.144 1.00 94.56 219 ASP A N 1
ATOM 1783 C CA . ASP A 1 219 ? -9.637 -7.472 16.294 1.00 94.56 219 ASP A CA 1
ATOM 1784 C C . ASP A 1 219 ? -9.935 -6.003 15.957 1.00 94.56 219 ASP A C 1
ATOM 1786 O O . ASP A 1 219 ? -10.953 -5.687 15.325 1.00 94.56 219 ASP A O 1
ATOM 1790 N N . MET A 1 220 ? -9.052 -5.094 16.360 1.00 95.50 220 MET A N 1
ATOM 1791 C CA . MET A 1 220 ? -9.103 -3.695 15.939 1.00 95.50 220 MET A CA 1
ATOM 1792 C C . MET A 1 220 ? -7.730 -3.033 15.992 1.00 95.50 220 MET A C 1
ATOM 1794 O O . MET A 1 220 ? -6.913 -3.330 16.860 1.00 95.50 220 MET A O 1
ATOM 1798 N N . PHE A 1 221 ? -7.496 -2.066 15.108 1.00 95.81 221 PHE A N 1
ATOM 1799 C CA . PHE A 1 221 ? -6.299 -1.231 15.164 1.00 95.81 221 PHE A CA 1
ATOM 1800 C C . PHE A 1 221 ? -6.657 0.253 15.278 1.00 95.81 221 PHE A C 1
ATOM 1802 O O . PHE A 1 221 ? -7.745 0.695 14.896 1.00 95.81 221 PHE A O 1
ATOM 1809 N N . VAL A 1 222 ? -5.736 1.034 15.846 1.00 96.06 222 VAL A N 1
ATOM 1810 C CA . VAL A 1 222 ? -5.959 2.446 16.174 1.00 96.06 222 VAL A CA 1
ATOM 1811 C C . VAL A 1 222 ? -4.884 3.306 15.526 1.00 96.06 222 VAL A C 1
ATOM 1813 O O . VAL A 1 222 ? -3.687 3.095 15.733 1.00 96.06 222 VAL A O 1
ATOM 1816 N N . ILE A 1 223 ? -5.323 4.309 14.770 1.00 95.31 223 ILE A N 1
ATOM 1817 C CA . ILE A 1 223 ? -4.488 5.341 14.157 1.00 95.31 223 ILE A CA 1
ATOM 1818 C C . ILE A 1 223 ? -4.709 6.656 14.914 1.00 95.31 223 ILE A C 1
ATOM 1820 O O . ILE A 1 223 ? -5.844 7.029 15.211 1.00 95.31 223 ILE A O 1
ATOM 1824 N N . TRP A 1 224 ? -3.646 7.419 15.156 1.00 93.31 224 TRP A N 1
ATOM 1825 C CA . TRP A 1 224 ? -3.741 8.810 15.591 1.00 93.31 224 TRP A CA 1
ATOM 1826 C C . TRP A 1 224 ? -2.728 9.693 14.862 1.00 93.31 224 TRP A C 1
ATOM 1828 O O . TRP A 1 224 ? -1.558 9.334 14.746 1.00 93.31 224 TRP A O 1
ATOM 1838 N N . GLN A 1 225 ? -3.171 10.843 14.340 1.00 88.75 225 GLN A N 1
ATOM 1839 C CA . GLN A 1 225 ? -2.350 11.733 13.493 1.00 88.75 225 GLN A CA 1
ATOM 1840 C C . GLN A 1 225 ? -1.661 10.991 12.327 1.00 88.75 225 GLN A C 1
ATOM 1842 O O . GLN A 1 225 ? -0.478 11.189 12.053 1.00 88.75 225 GLN A O 1
ATOM 1847 N N . ASN A 1 226 ? -2.413 10.102 11.671 1.00 86.12 226 ASN A N 1
ATOM 1848 C CA . ASN A 1 226 ? -1.942 9.197 10.620 1.00 86.12 226 ASN A CA 1
ATOM 1849 C C . ASN A 1 226 ? -0.749 8.291 11.016 1.00 86.12 226 ASN A C 1
ATOM 1851 O O . ASN A 1 226 ? 0.083 7.933 10.183 1.00 86.12 226 ASN A O 1
ATOM 1855 N N . LYS A 1 227 ? -0.651 7.922 12.299 1.00 88.94 227 LYS A N 1
ATOM 1856 C CA . LYS A 1 227 ? 0.325 6.955 12.818 1.00 88.94 227 LYS A CA 1
ATOM 1857 C C . LYS A 1 227 ? -0.375 5.852 13.597 1.00 88.94 227 LYS A C 1
ATOM 1859 O O . LYS A 1 227 ? -1.281 6.139 14.375 1.00 88.94 227 LYS A O 1
ATOM 1864 N N . LEU A 1 228 ? 0.052 4.609 13.420 1.00 91.44 228 LEU A N 1
ATOM 1865 C CA . LEU A 1 228 ? -0.460 3.468 14.169 1.00 91.44 228 LEU A CA 1
ATOM 1866 C C . LEU A 1 228 ? -0.025 3.589 15.642 1.00 91.44 228 LEU A C 1
ATOM 1868 O O . LEU A 1 228 ? 1.168 3.699 15.931 1.00 91.44 228 LEU A O 1
ATOM 1872 N N . VAL A 1 229 ? -0.987 3.606 16.567 1.00 92.88 229 VAL A N 1
ATOM 1873 C CA . VAL A 1 229 ? -0.746 3.619 18.027 1.00 92.88 229 VAL A CA 1
ATOM 1874 C C . VAL A 1 229 ? -1.048 2.263 18.669 1.00 92.88 229 VAL A C 1
ATOM 1876 O O . VAL A 1 229 ? -0.498 1.956 19.716 1.00 92.88 229 VAL A O 1
ATOM 1879 N N . TYR A 1 230 ? -1.891 1.441 18.039 1.00 93.12 230 TYR A N 1
ATOM 1880 C CA . TYR A 1 230 ? -2.211 0.083 18.480 1.00 93.12 230 TYR A CA 1
ATOM 1881 C C . TYR A 1 230 ? -2.479 -0.791 17.254 1.00 93.12 230 TYR A C 1
ATOM 1883 O O . TYR A 1 230 ? -3.190 -0.357 16.346 1.00 93.12 230 TYR A O 1
ATOM 1891 N N . ARG A 1 231 ? -1.890 -1.993 17.206 1.00 88.81 231 ARG A N 1
ATOM 1892 C CA . ARG A 1 231 ? -1.909 -2.874 16.022 1.00 88.81 231 ARG A CA 1
ATOM 1893 C C . ARG A 1 231 ? -3.085 -3.860 15.989 1.00 88.81 231 ARG A C 1
ATOM 1895 O O . ARG A 1 231 ? -3.427 -4.305 14.898 1.00 88.81 231 ARG A O 1
ATOM 1902 N N . GLY A 1 232 ? -3.645 -4.214 17.140 1.00 87.44 232 GLY A N 1
ATOM 1903 C CA . GLY A 1 232 ? -4.504 -5.388 17.295 1.00 87.44 232 GLY A CA 1
ATOM 1904 C C . GLY A 1 232 ? -3.881 -6.445 18.203 1.00 87.44 232 GLY A C 1
ATOM 1905 O O . GLY A 1 232 ? -2.709 -6.347 18.578 1.00 87.44 232 GLY A O 1
ATOM 1906 N N . ASN A 1 233 ? -4.656 -7.480 18.516 1.00 84.12 233 ASN A N 1
ATOM 1907 C CA . ASN A 1 233 ? -4.241 -8.614 19.351 1.00 84.12 233 ASN A CA 1
ATOM 1908 C C . ASN A 1 233 ? -3.264 -9.582 18.644 1.00 84.12 233 ASN A C 1
ATOM 1910 O O . ASN A 1 233 ? -2.766 -10.527 19.255 1.00 84.12 233 ASN A O 1
ATOM 1914 N N . GLY A 1 234 ? -2.964 -9.333 17.365 1.00 83.19 234 GLY A N 1
ATOM 1915 C CA . GLY A 1 234 ? -2.037 -10.125 16.558 1.00 83.19 234 GLY A CA 1
ATOM 1916 C C . GLY A 1 234 ? -2.706 -11.203 15.706 1.00 83.19 234 GLY A C 1
ATOM 1917 O O . GLY A 1 234 ? -1.995 -11.883 14.964 1.00 83.19 234 GLY A O 1
ATOM 1918 N N . ALA A 1 235 ? -4.038 -11.334 15.752 1.00 85.81 235 ALA A N 1
ATOM 1919 C CA . ALA A 1 235 ? -4.789 -12.179 14.828 1.00 85.81 235 ALA A CA 1
ATOM 1920 C C . ALA A 1 235 ? -4.558 -11.738 13.375 1.00 85.81 235 ALA A C 1
ATOM 1922 O O . ALA A 1 235 ? -4.216 -12.568 12.533 1.00 85.81 235 ALA A O 1
ATOM 1923 N N . ILE A 1 236 ? -4.650 -10.431 13.095 1.00 88.88 236 ILE A N 1
ATOM 1924 C CA . ILE A 1 236 ? -4.425 -9.892 11.750 1.00 88.88 236 ILE A CA 1
ATOM 1925 C C . ILE A 1 236 ? -2.910 -9.740 11.447 1.00 88.88 236 ILE A C 1
ATOM 1927 O O . ILE A 1 236 ? -2.178 -9.038 12.168 1.00 88.88 236 ILE A O 1
ATOM 1931 N N . PRO A 1 237 ? -2.397 -10.347 10.352 1.00 88.31 237 PRO A N 1
ATOM 1932 C CA . PRO A 1 237 ? -1.013 -10.172 9.910 1.00 88.31 237 PRO A CA 1
ATOM 1933 C C . PRO A 1 237 ? -0.636 -8.710 9.638 1.00 88.31 237 PRO A C 1
ATOM 1935 O O . PRO A 1 237 ? -1.432 -7.918 9.133 1.00 88.31 237 PRO A O 1
ATOM 1938 N N . VAL A 1 238 ? 0.622 -8.350 9.912 1.00 87.25 238 VAL A N 1
ATOM 1939 C CA . VAL A 1 238 ? 1.104 -6.958 9.798 1.00 87.25 238 VAL A CA 1
ATOM 1940 C C . VAL A 1 238 ? 1.003 -6.395 8.373 1.00 87.25 238 VAL A C 1
ATOM 1942 O O . VAL A 1 238 ? 0.682 -5.221 8.202 1.00 87.25 238 VAL A O 1
ATOM 1945 N N . ASN A 1 239 ? 1.177 -7.242 7.352 1.00 86.94 239 ASN A N 1
ATOM 1946 C CA . ASN A 1 239 ? 0.990 -6.876 5.943 1.00 86.94 239 ASN A CA 1
ATOM 1947 C C . ASN A 1 239 ? -0.455 -6.436 5.647 1.00 86.94 239 ASN A C 1
ATOM 1949 O O . ASN A 1 239 ? -0.664 -5.462 4.924 1.00 86.94 239 ASN A O 1
ATOM 1953 N N . ASN A 1 240 ? -1.442 -7.101 6.256 1.00 89.38 240 ASN A N 1
ATOM 1954 C CA . ASN A 1 240 ? -2.862 -6.792 6.081 1.00 89.38 240 ASN A CA 1
ATOM 1955 C C . ASN A 1 240 ? -3.207 -5.462 6.771 1.00 89.38 240 ASN A C 1
ATOM 1957 O O . ASN A 1 240 ? -3.817 -4.591 6.153 1.00 89.38 240 ASN A O 1
ATOM 1961 N N . VAL A 1 241 ? -2.723 -5.251 8.005 1.00 90.62 241 VAL A N 1
ATOM 1962 C CA . VAL A 1 241 ? -2.847 -3.959 8.712 1.00 90.62 241 VAL A CA 1
ATOM 1963 C C . VAL A 1 241 ? -2.216 -2.824 7.898 1.00 90.62 241 VAL A C 1
ATOM 1965 O O . VAL A 1 241 ? -2.843 -1.781 7.722 1.00 90.62 241 VAL A O 1
ATOM 1968 N N . ARG A 1 242 ? -1.013 -3.031 7.337 1.00 89.25 242 ARG A N 1
ATOM 1969 C CA . ARG A 1 242 ? -0.345 -2.057 6.456 1.00 89.25 242 ARG A CA 1
ATOM 1970 C C . ARG A 1 242 ? -1.194 -1.719 5.231 1.00 89.25 242 ARG A C 1
ATOM 1972 O O . ARG A 1 242 ? -1.355 -0.541 4.923 1.00 89.25 242 ARG A O 1
ATOM 1979 N N . GLY A 1 243 ? -1.716 -2.728 4.533 1.00 87.88 243 GLY A N 1
ATOM 1980 C CA . GLY A 1 243 ? -2.508 -2.533 3.318 1.00 87.88 243 GLY A CA 1
ATOM 1981 C C . GLY A 1 243 ? -3.804 -1.759 3.572 1.00 87.88 243 GLY A C 1
ATOM 1982 O O . GLY A 1 243 ? -4.102 -0.811 2.846 1.00 87.88 243 GLY A O 1
ATOM 1983 N N . ILE A 1 244 ? -4.519 -2.091 4.652 1.00 91.50 244 ILE A N 1
ATOM 1984 C CA . ILE A 1 244 ? -5.731 -1.370 5.069 1.00 91.50 244 ILE A CA 1
ATOM 1985 C C . ILE A 1 244 ? -5.392 0.057 5.515 1.00 91.50 244 ILE A C 1
ATOM 1987 O O . ILE A 1 244 ? -6.074 0.996 5.108 1.00 91.50 244 ILE A O 1
ATOM 1991 N N . TRP A 1 245 ? -4.330 0.247 6.309 1.00 89.19 245 TRP A N 1
ATOM 1992 C CA . TRP A 1 245 ? -3.869 1.583 6.700 1.00 89.19 245 TRP A CA 1
ATOM 1993 C C . TRP A 1 245 ? -3.570 2.439 5.467 1.00 89.19 245 TRP A C 1
ATOM 1995 O O . TRP A 1 245 ? -4.110 3.535 5.361 1.00 89.19 245 TRP A O 1
ATOM 2005 N N . ARG A 1 246 ? -2.805 1.919 4.495 1.00 85.94 246 ARG A N 1
ATOM 2006 C CA . ARG A 1 246 ? -2.467 2.623 3.245 1.00 85.94 246 ARG A CA 1
ATOM 2007 C C . ARG A 1 246 ? -3.704 3.073 2.467 1.00 85.94 246 ARG A C 1
ATOM 2009 O O . ARG A 1 246 ? -3.690 4.161 1.904 1.00 85.94 246 ARG A O 1
ATOM 2016 N N . HIS A 1 247 ? -4.760 2.262 2.451 1.00 83.75 247 HIS A N 1
ATOM 2017 C CA . HIS A 1 247 ? -6.032 2.643 1.845 1.00 83.75 247 HIS A CA 1
ATOM 2018 C C . HIS A 1 247 ? -6.743 3.745 2.652 1.00 83.75 247 HIS A C 1
ATOM 2020 O O . HIS A 1 247 ? -7.071 4.793 2.111 1.00 83.75 247 HIS A O 1
ATOM 2026 N N . LEU A 1 248 ? -6.903 3.567 3.967 1.00 88.38 248 LEU A N 1
ATOM 2027 C CA . LEU A 1 248 ? -7.565 4.549 4.838 1.00 88.38 248 LEU A CA 1
ATOM 2028 C C . LEU A 1 248 ? -6.846 5.903 4.913 1.00 88.38 248 LEU A C 1
ATOM 2030 O O . LEU A 1 248 ? -7.483 6.916 5.192 1.00 88.38 248 LEU A O 1
ATOM 2034 N N . VAL A 1 249 ? -5.536 5.939 4.669 1.00 84.38 249 VAL A N 1
ATOM 2035 C CA . VAL A 1 249 ? -4.718 7.159 4.647 1.00 84.38 249 VAL A CA 1
ATOM 2036 C C . VAL A 1 249 ? -5.286 8.225 3.693 1.00 84.38 249 VAL A C 1
ATOM 2038 O O . VAL A 1 249 ? -5.273 9.404 4.054 1.00 84.38 249 VAL A O 1
ATOM 2041 N N . SER A 1 250 ? -5.820 7.848 2.522 1.00 81.00 250 SER A N 1
ATOM 2042 C CA . SER A 1 250 ? -6.456 8.806 1.600 1.00 81.00 250 SER A CA 1
ATOM 2043 C C . SER A 1 250 ? -7.794 9.316 2.146 1.00 81.00 250 SER A C 1
ATOM 2045 O O . SER A 1 250 ? -8.013 10.524 2.202 1.00 81.00 250 SER A O 1
ATOM 2047 N N . TYR A 1 251 ? -8.648 8.428 2.660 1.00 85.81 251 TYR A N 1
ATOM 2048 C CA . TYR A 1 251 ? -9.956 8.800 3.216 1.00 85.81 251 TYR A CA 1
ATOM 2049 C C . TYR A 1 251 ? -9.829 9.679 4.474 1.00 85.81 251 TYR A C 1
ATOM 2051 O O . TYR A 1 251 ? -10.603 10.618 4.669 1.00 85.81 251 TYR A O 1
ATOM 2059 N N . ILE A 1 252 ? -8.814 9.436 5.314 1.00 88.81 252 ILE A N 1
ATOM 2060 C CA . ILE A 1 252 ? -8.462 10.308 6.446 1.00 88.81 252 ILE A CA 1
ATOM 2061 C C . ILE A 1 252 ? -8.078 11.705 5.938 1.00 88.81 252 ILE A C 1
ATOM 2063 O O . ILE A 1 252 ? -8.566 12.696 6.482 1.00 88.81 252 ILE A O 1
ATOM 2067 N N . ALA A 1 253 ? -7.244 11.787 4.895 1.00 85.62 253 ALA A N 1
ATOM 2068 C CA . ALA A 1 253 ? -6.773 13.042 4.311 1.00 85.62 253 ALA A CA 1
ATOM 2069 C C . ALA A 1 253 ? -7.902 13.875 3.685 1.00 85.62 253 ALA A C 1
ATOM 2071 O O . ALA A 1 253 ? -7.971 15.085 3.922 1.00 85.62 253 ALA A O 1
ATOM 2072 N N . GLU A 1 254 ? -8.792 13.232 2.926 1.00 86.25 254 GLU A N 1
ATOM 2073 C CA . GLU A 1 254 ? -9.983 13.845 2.327 1.00 86.25 254 GLU A CA 1
ATOM 2074 C C . GLU A 1 254 ? -10.958 14.331 3.404 1.00 86.25 254 GLU A C 1
ATOM 2076 O O . GLU A 1 254 ? -11.452 15.461 3.337 1.00 86.25 254 GLU A O 1
ATOM 2081 N N . ARG A 1 255 ? -11.178 13.532 4.460 1.00 87.44 255 ARG A N 1
ATOM 2082 C CA . ARG A 1 255 ? -12.006 13.949 5.596 1.00 87.44 255 ARG A CA 1
ATOM 2083 C C . ARG A 1 255 ? -11.402 15.133 6.349 1.00 87.44 255 ARG A C 1
ATOM 2085 O O . ARG A 1 255 ? -12.120 16.080 6.657 1.00 87.44 255 ARG A O 1
ATOM 2092 N N . ASP A 1 256 ? -10.094 15.117 6.606 1.00 87.56 256 ASP A N 1
ATOM 2093 C CA . ASP A 1 256 ? -9.405 16.221 7.279 1.00 87.56 256 ASP A CA 1
ATOM 2094 C C . ASP A 1 256 ? -9.468 17.528 6.476 1.00 87.56 256 ASP A C 1
ATOM 2096 O O . ASP A 1 256 ? -9.456 18.602 7.077 1.00 87.56 256 ASP A O 1
ATOM 2100 N N . GLU A 1 257 ? -9.508 17.476 5.141 1.00 87.50 257 GLU A N 1
ATOM 2101 C CA . GLU A 1 257 ? -9.713 18.665 4.300 1.00 87.50 257 GLU A CA 1
ATOM 2102 C C . GLU A 1 257 ? -11.167 19.154 4.362 1.00 87.50 257 GLU A C 1
ATOM 2104 O O . GLU A 1 257 ? -11.416 20.338 4.596 1.00 87.50 257 GLU A O 1
ATOM 2109 N N . HIS A 1 258 ? -12.132 18.238 4.260 1.00 86.69 258 HIS A N 1
ATOM 2110 C CA . HIS A 1 258 ? -13.558 18.548 4.361 1.00 86.69 258 HIS A CA 1
ATOM 2111 C C . HIS A 1 258 ? -13.934 19.201 5.704 1.00 86.69 258 HIS A C 1
ATOM 2113 O O . HIS A 1 258 ? -14.613 20.232 5.737 1.00 86.69 258 HIS A O 1
ATOM 2119 N N . ASP A 1 259 ? -13.440 18.655 6.818 1.00 85.94 259 ASP A N 1
ATOM 2120 C CA . ASP A 1 259 ? -13.683 19.201 8.158 1.00 85.94 259 ASP A CA 1
ATOM 2121 C C . ASP A 1 259 ? -13.039 20.597 8.317 1.00 85.94 259 ASP A C 1
ATOM 2123 O O . ASP A 1 259 ? -13.634 21.507 8.910 1.00 85.94 259 ASP A O 1
ATOM 2127 N N . ARG A 1 260 ? -11.860 20.820 7.711 1.00 88.19 260 ARG A N 1
ATOM 2128 C CA . ARG A 1 260 ? -11.210 22.144 7.642 1.00 88.19 260 ARG A CA 1
ATOM 2129 C C . ARG A 1 260 ? -12.021 23.145 6.819 1.00 88.19 260 ARG A C 1
ATOM 2131 O O . ARG A 1 260 ? -12.172 24.292 7.246 1.00 88.19 260 ARG A O 1
ATOM 2138 N N . GLU A 1 261 ? -12.586 22.739 5.684 1.00 88.38 261 GLU A N 1
ATOM 2139 C CA . GLU A 1 261 ? -13.486 23.584 4.895 1.00 88.38 261 GLU A CA 1
ATOM 2140 C C . GLU A 1 261 ? -14.742 23.995 5.674 1.00 88.38 261 GLU A C 1
ATOM 2142 O O . GLU A 1 261 ? -15.124 25.169 5.636 1.00 88.38 261 GLU A O 1
ATOM 2147 N N . ILE A 1 262 ? -15.391 23.056 6.373 1.00 85.94 262 ILE A N 1
ATOM 2148 C CA . ILE A 1 262 ? -16.587 23.334 7.183 1.00 85.94 262 ILE A CA 1
ATOM 2149 C C . ILE A 1 262 ? -16.267 24.359 8.272 1.00 85.94 262 ILE A C 1
ATOM 2151 O O . ILE A 1 262 ? -16.984 25.354 8.416 1.00 85.94 262 ILE A O 1
ATOM 2155 N N . GLU A 1 263 ? -15.174 24.162 9.007 1.00 86.50 263 GLU A N 1
ATOM 2156 C CA . GLU A 1 263 ? -14.783 25.062 10.090 1.00 86.50 263 GLU A CA 1
ATOM 2157 C C . GLU A 1 263 ? -14.380 26.455 9.568 1.00 86.50 263 GLU A C 1
ATOM 2159 O O . GLU A 1 263 ? -14.734 27.470 10.174 1.00 86.50 263 GLU A O 1
ATOM 2164 N N . ASN A 1 264 ? -13.722 26.540 8.407 1.00 88.31 264 ASN A N 1
ATOM 2165 C CA . ASN A 1 264 ? -13.442 27.817 7.742 1.00 88.31 264 ASN A CA 1
ATOM 2166 C C . ASN A 1 264 ? -14.739 28.527 7.309 1.00 88.31 264 ASN A C 1
ATOM 2168 O O . ASN A 1 264 ? -14.909 29.723 7.561 1.00 88.31 264 ASN A O 1
ATOM 2172 N N . LYS A 1 265 ? -15.706 27.795 6.736 1.00 88.94 265 LYS A N 1
ATOM 2173 C CA . LYS A 1 265 ? -17.038 28.323 6.384 1.00 88.94 265 LYS A CA 1
ATOM 2174 C C . LYS A 1 265 ? -17.813 28.790 7.627 1.00 88.94 265 LYS A C 1
ATOM 2176 O O . LYS A 1 265 ? -18.522 29.795 7.550 1.00 88.94 265 LYS A O 1
ATOM 2181 N N . ARG A 1 266 ? -17.669 28.118 8.779 1.00 87.31 266 ARG A N 1
ATOM 2182 C CA . ARG A 1 266 ? -18.271 28.532 10.062 1.00 87.31 266 ARG A CA 1
ATOM 2183 C C . ARG A 1 266 ? -17.641 29.821 10.595 1.00 87.31 266 ARG A C 1
ATOM 2185 O O . ARG A 1 266 ? -18.369 30.775 10.862 1.00 87.31 266 ARG A O 1
ATOM 2192 N N . LYS A 1 267 ? -16.307 29.882 10.665 1.00 87.06 267 LYS A N 1
ATOM 2193 C CA . LYS A 1 267 ? -15.546 31.073 11.088 1.00 87.06 267 LYS A CA 1
ATOM 2194 C C . LYS A 1 267 ? -15.862 32.300 10.236 1.00 87.06 267 LYS A C 1
ATOM 2196 O O . LYS A 1 267 ? -16.078 33.376 10.787 1.00 87.06 267 LYS A O 1
ATOM 2201 N N . ASN A 1 268 ? -15.970 32.137 8.917 1.00 87.06 268 ASN A N 1
ATOM 2202 C CA . ASN A 1 268 ? -16.338 33.232 8.016 1.00 87.06 268 ASN A CA 1
ATOM 2203 C C . ASN A 1 268 ? -17.758 33.751 8.301 1.00 87.06 268 ASN A C 1
ATOM 2205 O O . ASN A 1 268 ? -17.937 34.955 8.457 1.00 87.06 268 ASN A O 1
ATOM 2209 N N . LYS A 1 269 ? -18.749 32.865 8.486 1.00 86.06 269 LYS A N 1
ATOM 2210 C CA . LYS A 1 269 ? -20.121 33.262 8.871 1.00 86.06 269 LYS A CA 1
ATOM 2211 C C . LYS A 1 269 ? -20.188 33.949 10.239 1.00 86.06 269 LYS A C 1
ATOM 2213 O O . LYS A 1 269 ? -21.031 34.818 10.454 1.00 86.06 269 LYS A O 1
ATOM 2218 N N . GLU A 1 270 ? -19.338 33.562 11.186 1.00 83.06 270 GLU A N 1
ATOM 2219 C CA . GLU A 1 270 ? -19.233 34.231 12.489 1.00 83.06 270 GLU A CA 1
ATOM 2220 C C . GLU A 1 270 ? -18.588 35.618 12.356 1.00 83.06 270 GLU A C 1
ATOM 2222 O O . GLU A 1 270 ? -19.120 36.587 12.901 1.00 83.06 270 GLU A O 1
ATOM 2227 N N . ALA A 1 271 ? -17.532 35.754 11.550 1.00 79.31 271 ALA A N 1
ATOM 2228 C CA . ALA A 1 271 ? -16.922 37.044 11.228 1.00 79.31 271 ALA A CA 1
ATOM 2229 C C . ALA A 1 271 ? -17.885 37.986 10.478 1.00 79.31 271 ALA A C 1
ATOM 2231 O O . ALA A 1 271 ? -17.934 39.174 10.792 1.00 79.31 271 ALA A O 1
ATOM 2232 N N . GLU A 1 272 ? -18.697 37.472 9.549 1.00 77.94 272 GLU A N 1
ATOM 2233 C CA . GLU A 1 272 ? -19.765 38.219 8.865 1.00 77.94 272 GLU A CA 1
ATOM 2234 C C . GLU A 1 272 ? -20.862 38.685 9.831 1.00 77.94 272 GLU A C 1
ATOM 2236 O O . GLU A 1 272 ? -21.314 39.828 9.755 1.00 77.94 272 GLU A O 1
ATOM 2241 N N . LYS A 1 273 ? -21.276 37.846 10.790 1.00 77.12 273 LYS A N 1
ATOM 2242 C CA . LYS A 1 273 ? -22.231 38.255 11.834 1.00 77.12 273 LYS A CA 1
ATOM 2243 C C . LYS A 1 273 ? -21.656 39.350 12.731 1.00 77.12 273 LYS A C 1
ATOM 2245 O O . LYS A 1 273 ? -22.352 40.322 13.014 1.00 77.12 273 LYS A O 1
ATOM 2250 N N . VAL A 1 274 ? -20.394 39.226 13.147 1.00 73.75 274 VAL A N 1
ATOM 2251 C CA . VAL A 1 274 ? -19.711 40.235 13.972 1.00 73.75 274 VAL A CA 1
ATOM 2252 C C . VAL A 1 274 ? -19.505 41.539 13.197 1.00 73.75 274 VAL A C 1
ATOM 2254 O O . VAL A 1 274 ? -19.745 42.609 13.752 1.00 73.75 274 VAL A O 1
ATOM 2257 N N . SER A 1 275 ? -19.136 41.488 11.913 1.00 68.75 275 SER A N 1
ATOM 2258 C CA . SER A 1 275 ? -18.987 42.691 11.082 1.00 68.75 275 SER A CA 1
ATOM 2259 C C . SER A 1 275 ? -20.332 43.359 10.776 1.00 68.75 275 SER A C 1
ATOM 2261 O O . SER A 1 275 ? -20.422 44.583 10.847 1.00 68.75 275 SER A O 1
ATOM 2263 N N . THR A 1 276 ? -21.399 42.585 10.556 1.00 68.00 276 THR A N 1
ATOM 2264 C CA . THR A 1 276 ? -22.772 43.100 10.405 1.00 68.00 276 THR A CA 1
ATOM 2265 C C . THR A 1 276 ? -23.264 43.756 11.697 1.00 68.00 276 THR A C 1
ATOM 2267 O O . THR A 1 276 ? -23.832 44.847 11.656 1.00 68.00 276 THR A O 1
ATOM 2270 N N . PHE A 1 277 ? -22.993 43.150 12.858 1.00 57.91 277 PHE A N 1
ATOM 2271 C CA . PHE A 1 277 ? -23.333 43.721 14.164 1.00 57.91 277 PHE A CA 1
ATOM 2272 C C . PHE A 1 277 ? -22.544 45.012 14.448 1.00 57.91 277 PHE A C 1
ATOM 2274 O O . PHE A 1 277 ? -23.127 46.012 14.861 1.00 57.91 277 PHE A O 1
ATOM 2281 N N . MET A 1 278 ? -21.242 45.034 14.136 1.00 56.00 278 MET A N 1
ATOM 2282 C CA . MET A 1 278 ? -20.401 46.239 14.196 1.00 56.00 278 MET A CA 1
ATOM 2283 C C . MET A 1 278 ? -20.846 47.321 13.202 1.00 56.00 278 MET A C 1
ATOM 2285 O O . MET A 1 278 ? -20.728 48.505 13.500 1.00 56.00 278 MET A O 1
ATOM 2289 N N . GLY A 1 279 ? -21.382 46.949 12.037 1.00 51.34 279 GLY A N 1
ATOM 2290 C CA . GLY A 1 279 ? -22.006 47.878 11.091 1.00 51.34 279 GLY A CA 1
ATOM 2291 C C . GLY A 1 279 ? -23.293 48.494 11.647 1.00 51.34 279 GLY A C 1
ATOM 2292 O O . GLY A 1 279 ? -23.503 49.700 11.527 1.00 51.34 279 GLY A O 1
ATOM 2293 N N . PHE A 1 280 ? -24.109 47.689 12.334 1.00 51.22 280 PHE A N 1
ATOM 2294 C CA . PHE A 1 280 ? -25.314 48.153 13.023 1.00 51.22 280 PHE A CA 1
ATOM 2295 C C . PHE A 1 280 ? -24.989 49.134 14.158 1.00 51.22 280 PHE A C 1
ATOM 2297 O O . PHE A 1 280 ? -25.612 50.190 14.244 1.00 51.22 280 PHE A O 1
ATOM 2304 N N . THR A 1 281 ? -23.980 48.847 14.990 1.00 48.06 281 THR A N 1
ATOM 2305 C CA . THR A 1 281 ? -23.570 49.763 16.071 1.00 48.06 281 THR A CA 1
ATOM 2306 C C . THR A 1 281 ? -22.892 51.032 15.550 1.00 48.06 281 THR A C 1
ATOM 2308 O O . THR A 1 281 ? -23.043 52.086 16.164 1.00 48.06 281 THR A O 1
ATOM 2311 N N . ARG A 1 282 ? -22.223 50.993 14.387 1.00 49.84 282 ARG A N 1
ATOM 2312 C CA . ARG A 1 282 ? -21.641 52.194 13.754 1.00 49.84 282 ARG A CA 1
ATOM 2313 C C . ARG A 1 282 ? -22.683 53.180 13.215 1.00 49.84 282 ARG A C 1
ATOM 2315 O O . ARG A 1 282 ? -22.382 54.367 13.135 1.00 49.84 282 ARG A O 1
ATOM 2322 N N . ASN A 1 283 ? -23.889 52.709 12.890 1.00 43.31 283 ASN A N 1
ATOM 2323 C CA . ASN A 1 283 ? -25.010 53.550 12.455 1.00 43.31 283 ASN A CA 1
ATOM 2324 C C . ASN A 1 283 ? -25.862 54.108 13.613 1.00 43.31 283 ASN A C 1
ATOM 2326 O O . ASN A 1 283 ? -26.763 54.903 13.360 1.00 43.31 283 ASN A O 1
ATOM 2330 N N . ILE A 1 284 ? -25.572 53.756 14.873 1.00 44.25 284 ILE A N 1
ATOM 2331 C CA . ILE A 1 284 ? -26.239 54.326 16.056 1.00 44.25 284 ILE A CA 1
ATOM 2332 C C . ILE A 1 284 ? -25.257 55.243 16.799 1.00 44.25 284 ILE A C 1
ATOM 2334 O O . ILE A 1 284 ? -24.856 55.010 17.937 1.00 44.25 284 ILE A O 1
ATOM 2338 N N . SER A 1 285 ? -24.880 56.334 16.129 1.00 40.78 285 SER A N 1
ATOM 2339 C CA . SER A 1 285 ? -24.306 57.514 16.780 1.00 40.78 285 SER A CA 1
ATOM 2340 C C . SER A 1 285 ? -25.426 58.531 17.007 1.00 40.78 285 SER A C 1
ATOM 2342 O O . SER A 1 285 ? -25.738 59.326 16.122 1.00 40.78 285 SER A O 1
ATOM 2344 N N . GLY A 1 286 ? -26.079 58.467 18.172 1.00 43.03 286 GLY A N 1
ATOM 2345 C CA . GLY A 1 286 ? -27.170 59.386 18.514 1.00 43.03 286 GLY A CA 1
ATOM 2346 C C . GLY A 1 286 ? -28.107 58.897 19.621 1.00 43.03 286 GLY A C 1
ATOM 2347 O O . GLY A 1 286 ? -29.109 58.257 19.338 1.00 43.03 286 GLY A O 1
ATOM 2348 N N . SER A 1 287 ? -27.814 59.301 20.864 1.00 40.47 287 SER A N 1
ATOM 2349 C CA . SER A 1 287 ? -28.728 59.391 22.027 1.00 40.47 287 SER A CA 1
ATOM 2350 C C . SER A 1 287 ? -29.498 58.146 22.536 1.00 40.47 287 SER A C 1
ATOM 2352 O O . SER A 1 287 ? -30.415 57.647 21.901 1.00 40.47 287 SER A O 1
ATOM 2354 N N . ASN A 1 288 ? -29.210 57.793 23.799 1.00 45.09 288 ASN A N 1
ATOM 2355 C CA . ASN A 1 288 ? -30.110 57.258 24.843 1.00 45.09 288 ASN A CA 1
ATOM 2356 C C . ASN A 1 288 ? -31.155 56.179 24.481 1.00 45.09 288 ASN A C 1
ATOM 2358 O O . ASN A 1 288 ? -32.268 56.509 24.083 1.00 45.09 288 ASN A O 1
ATOM 2362 N N . LEU A 1 289 ? -30.879 54.907 24.819 1.00 39.31 289 LEU A N 1
ATOM 2363 C CA . LEU A 1 289 ? -31.903 53.840 24.824 1.00 39.31 289 LEU A CA 1
ATOM 2364 C C . LEU A 1 289 ? -31.674 52.693 25.847 1.00 39.31 289 LEU A C 1
ATOM 2366 O O . LEU A 1 289 ? -32.134 51.571 25.654 1.00 39.31 289 LEU A O 1
ATOM 2370 N N . LEU A 1 290 ? -31.003 52.966 26.976 1.00 37.38 290 LEU A N 1
ATOM 2371 C CA . LEU A 1 290 ? -30.849 52.018 28.099 1.00 37.38 290 LEU A CA 1
ATOM 2372 C C . LEU A 1 290 ? -31.955 52.186 29.161 1.00 37.38 290 LEU A C 1
ATOM 2374 O O . LEU A 1 290 ? -31.684 52.590 30.290 1.00 37.38 290 LEU A O 1
ATOM 2378 N N . SER A 1 291 ? -33.213 51.901 28.807 1.00 36.88 291 SER A N 1
ATOM 2379 C CA . SER A 1 291 ? -34.333 52.035 29.763 1.00 36.88 291 SER A CA 1
ATOM 2380 C C . SER A 1 291 ? -35.532 51.089 29.586 1.00 36.88 291 SER A C 1
ATOM 2382 O O . SER A 1 291 ? -36.501 51.253 30.321 1.00 36.88 291 SER A O 1
ATOM 2384 N N . TYR A 1 292 ? -35.502 50.103 28.672 1.00 33.16 292 TYR A N 1
ATOM 2385 C CA . TYR A 1 292 ? -36.735 49.385 28.280 1.00 33.16 292 TYR A CA 1
ATOM 2386 C C . TYR A 1 292 ? -36.714 47.850 28.167 1.00 33.16 292 TYR A C 1
ATOM 2388 O O . TYR A 1 292 ? -37.685 47.283 27.676 1.00 33.16 292 TYR A O 1
ATOM 2396 N N . PHE A 1 293 ? -35.692 47.150 28.673 1.00 38.59 293 PHE A N 1
ATOM 2397 C CA . PHE A 1 293 ? -35.714 45.676 28.726 1.00 38.59 293 PHE A CA 1
ATOM 2398 C C . PHE A 1 293 ? -35.586 45.118 30.144 1.00 38.59 293 PHE A C 1
ATOM 2400 O O . PHE A 1 293 ? -34.573 44.551 30.547 1.00 38.59 293 PHE A O 1
ATOM 2407 N N . SER A 1 294 ? -36.692 45.244 30.876 1.00 31.53 294 SER A N 1
ATOM 2408 C CA . SER A 1 294 ? -37.084 44.314 31.931 1.00 31.53 294 SER A CA 1
ATOM 2409 C C . SER A 1 294 ? -38.447 43.698 31.577 1.00 31.53 294 SER A C 1
ATOM 2411 O O . SER A 1 294 ? -39.229 44.295 30.839 1.00 31.53 294 SER A O 1
ATOM 2413 N N . THR A 1 295 ? -38.734 42.521 32.143 1.00 29.14 295 THR A N 1
ATOM 2414 C CA . THR A 1 295 ? -39.972 41.715 32.009 1.00 29.14 295 THR A CA 1
ATOM 2415 C C . THR A 1 295 ? -40.156 40.857 30.742 1.00 29.14 295 THR A C 1
ATOM 2417 O O . THR A 1 295 ? -39.632 41.121 29.664 1.00 29.14 295 THR A O 1
ATOM 2420 N N . THR A 1 296 ? -40.864 39.743 30.949 1.00 28.25 296 THR A N 1
ATOM 2421 C CA . THR A 1 296 ? -41.141 38.616 30.038 1.00 28.25 296 THR A CA 1
ATOM 2422 C C . THR A 1 296 ? -42.664 38.547 29.742 1.00 28.25 296 THR A C 1
ATOM 2424 O O . THR A 1 296 ? -43.390 39.471 30.096 1.00 28.25 296 THR A O 1
ATOM 2427 N N . PRO A 1 297 ? -43.219 37.457 29.175 1.00 47.75 297 PRO A N 1
ATOM 2428 C CA . PRO A 1 297 ? -43.254 37.090 27.751 1.00 47.75 297 PRO A CA 1
ATOM 2429 C C . PRO A 1 297 ? -44.701 37.063 27.177 1.00 47.75 297 PRO A C 1
ATOM 2431 O O . PRO A 1 297 ? -45.641 37.056 27.969 1.00 47.75 297 PRO A O 1
ATOM 2434 N N . LYS A 1 298 ? -44.894 36.919 25.840 1.00 26.14 298 LYS A N 1
ATOM 2435 C CA . LYS A 1 298 ? -45.931 36.052 25.180 1.00 26.14 298 LYS A CA 1
ATOM 2436 C C . LYS A 1 298 ? -46.175 36.291 23.664 1.00 26.14 298 LYS A C 1
ATOM 2438 O O . LYS A 1 298 ? -46.341 37.423 23.243 1.00 26.14 298 LYS A O 1
ATOM 2443 N N . VAL A 1 299 ? -46.394 35.166 22.955 1.00 26.94 299 VAL A N 1
ATOM 2444 C CA . VAL A 1 299 ? -47.378 34.905 21.860 1.00 26.94 299 VAL A CA 1
ATOM 2445 C C . VAL A 1 299 ? -47.166 35.493 20.435 1.00 26.94 29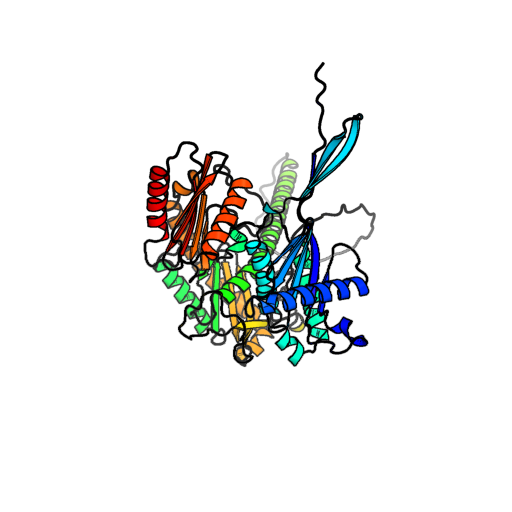9 VAL A C 1
ATOM 2447 O O . VAL A 1 299 ? -46.886 36.666 20.239 1.00 26.94 299 VAL A O 1
ATOM 2450 N N . SER A 1 300 ? -47.344 34.602 19.443 1.00 28.70 300 SER A N 1
ATOM 2451 C CA . SER A 1 300 ? -47.354 34.750 17.960 1.00 28.70 300 SER A CA 1
ATOM 2452 C C . SER A 1 300 ? -48.692 35.366 17.427 1.00 28.70 300 SER A C 1
ATOM 2454 O O . SER A 1 300 ? -49.486 35.730 18.293 1.00 28.70 300 SER A O 1
ATOM 2456 N N . PRO A 1 301 ? -49.057 35.468 16.106 1.00 37.34 301 PRO A N 1
ATOM 2457 C CA . PRO A 1 301 ? -48.576 34.738 14.904 1.00 37.34 301 PRO A CA 1
ATOM 2458 C C . PRO A 1 301 ? -48.486 35.514 13.548 1.00 37.34 301 PRO A C 1
ATOM 2460 O O . PRO A 1 301 ? -48.903 36.660 13.441 1.00 37.34 301 PRO A O 1
ATOM 2463 N N . SER A 1 302 ? -48.053 34.787 12.493 1.00 26.03 302 SER A N 1
ATOM 2464 C CA . SER A 1 302 ? -48.205 35.039 11.028 1.00 26.03 302 SER A CA 1
ATOM 2465 C C . SER A 1 302 ? -47.609 36.347 10.447 1.00 26.03 302 SER A C 1
ATOM 2467 O O . SER A 1 302 ? -47.502 37.342 11.140 1.00 26.03 302 SER A O 1
ATOM 2469 N N . THR A 1 303 ? -47.151 36.452 9.193 1.00 26.78 303 THR A N 1
ATOM 2470 C CA . THR A 1 303 ? -47.585 35.850 7.911 1.00 26.78 303 THR A CA 1
ATOM 2471 C C . THR A 1 303 ? -46.423 35.736 6.901 1.00 26.78 303 THR A C 1
ATOM 2473 O O . THR A 1 303 ? -45.490 36.533 6.932 1.00 26.78 303 THR A O 1
ATOM 2476 N N . SER A 1 304 ? -46.527 34.809 5.942 1.00 31.33 304 SER A N 1
ATOM 2477 C CA . SER A 1 304 ? -45.751 34.769 4.678 1.00 31.33 304 SER A CA 1
ATOM 2478 C C . SER A 1 304 ? -46.144 35.953 3.742 1.00 31.33 304 SER A C 1
ATOM 2480 O O . SER A 1 304 ? -47.174 36.568 4.033 1.00 31.33 304 SER A O 1
ATOM 2482 N N . PRO A 1 305 ? -45.435 36.294 2.627 1.00 34.12 305 PRO A N 1
ATOM 2483 C CA . PRO A 1 305 ? -45.185 35.355 1.520 1.00 34.12 305 PRO A CA 1
ATOM 2484 C C . PRO A 1 305 ? -43.886 35.531 0.685 1.00 34.12 305 PRO A C 1
ATOM 2486 O O . PRO A 1 305 ? -43.065 36.422 0.875 1.00 34.12 305 PRO A O 1
ATOM 2489 N N . THR A 1 306 ? -43.767 34.610 -0.273 1.00 27.81 306 THR A N 1
ATOM 2490 C CA . THR A 1 306 ? -42.906 34.536 -1.469 1.00 27.81 306 THR A CA 1
ATOM 2491 C C . THR A 1 306 ? -42.431 35.843 -2.118 1.00 27.81 306 THR A C 1
ATOM 2493 O O . THR A 1 306 ? -43.230 36.755 -2.321 1.00 27.81 306 THR A O 1
ATOM 2496 N N . ASN A 1 307 ? -41.234 35.801 -2.722 1.00 26.62 307 ASN A N 1
ATOM 2497 C CA . ASN A 1 307 ? -41.127 36.157 -4.143 1.00 26.62 307 ASN A CA 1
ATOM 2498 C C . ASN A 1 307 ? -40.002 35.415 -4.887 1.00 26.62 307 ASN A C 1
ATOM 2500 O O . ASN A 1 307 ? -39.080 34.876 -4.281 1.00 26.62 307 ASN A O 1
ATOM 2504 N N . SER A 1 308 ? -40.170 35.329 -6.205 1.00 24.53 308 SER A N 1
ATOM 2505 C CA . SER A 1 308 ? -39.442 34.478 -7.153 1.00 24.53 308 SER A CA 1
ATOM 2506 C C . SER A 1 308 ? -38.404 35.259 -7.983 1.00 24.53 308 SER A C 1
ATOM 2508 O O . SER A 1 308 ? -38.183 36.442 -7.744 1.00 24.53 308 SER A O 1
ATOM 2510 N N . THR A 1 309 ? -37.840 34.602 -9.013 1.00 25.34 309 THR A N 1
ATOM 2511 C CA . THR A 1 309 ? -36.975 35.143 -10.095 1.00 25.34 309 THR A CA 1
ATOM 2512 C C . THR A 1 309 ? -35.545 35.551 -9.699 1.00 25.34 309 THR A C 1
ATOM 2514 O O . THR A 1 309 ? -35.316 36.071 -8.618 1.00 25.34 309 THR A O 1
ATOM 2517 N N . SER A 1 310 ? -34.515 35.345 -10.530 1.00 24.30 310 SER A N 1
ATOM 2518 C CA . SER A 1 310 ? -34.378 34.513 -11.747 1.00 24.30 310 SER A CA 1
ATOM 2519 C C . SER A 1 310 ? -32.891 34.337 -12.093 1.00 24.30 310 SER A C 1
ATOM 2521 O O . SER A 1 310 ? -32.074 35.184 -11.740 1.00 24.30 310 SER A O 1
ATOM 2523 N N . HIS A 1 311 ? -32.545 33.271 -12.821 1.00 24.55 311 HIS A N 1
ATOM 2524 C CA . HIS A 1 311 ? -31.192 33.024 -13.335 1.00 24.55 311 HIS A CA 1
ATOM 2525 C C . HIS A 1 311 ? -30.602 34.191 -14.148 1.00 24.55 311 HIS A C 1
ATOM 2527 O O . HIS A 1 311 ? -31.302 34.804 -14.951 1.00 24.55 311 HIS A O 1
ATOM 2533 N N . ASN A 1 312 ? -29.275 34.344 -14.085 1.00 25.62 312 ASN A N 1
ATOM 2534 C CA . ASN A 1 312 ? -28.456 34.216 -15.295 1.00 25.62 312 ASN A CA 1
ATOM 2535 C C . ASN A 1 312 ? -27.022 33.737 -14.965 1.00 25.62 312 ASN A C 1
ATOM 2537 O O . ASN A 1 312 ? -26.613 33.828 -13.807 1.00 25.62 312 ASN A O 1
ATOM 2541 N N . PRO A 1 313 ? -26.296 33.135 -15.930 1.00 31.16 313 PRO A N 1
ATOM 2542 C CA . PRO A 1 313 ? -25.159 32.261 -15.640 1.00 31.16 313 PRO A CA 1
ATOM 2543 C C . PRO A 1 313 ? -23.792 32.942 -15.786 1.00 31.16 313 PRO A C 1
ATOM 2545 O O . PRO A 1 313 ? -23.600 33.804 -16.642 1.00 31.16 313 PRO A O 1
ATOM 2548 N N . SER A 1 314 ? -22.799 32.454 -15.038 1.00 23.61 314 SER A N 1
ATOM 2549 C CA . SER A 1 314 ? -21.385 32.768 -15.273 1.00 23.61 314 SER A CA 1
ATOM 2550 C C . SER A 1 314 ? -20.479 31.571 -14.960 1.00 23.61 314 SER A C 1
ATOM 2552 O O . SER A 1 314 ? -20.051 31.375 -13.827 1.00 23.61 314 SER A O 1
ATOM 2554 N N . THR A 1 315 ? -20.204 30.789 -16.007 1.00 24.09 315 THR A N 1
ATOM 2555 C CA . THR A 1 315 ? -18.887 30.193 -16.316 1.00 24.09 315 THR A CA 1
ATOM 2556 C C . THR A 1 315 ? -18.019 29.706 -15.147 1.00 24.09 315 THR A C 1
ATOM 2558 O O . THR A 1 315 ? -17.217 30.459 -14.595 1.00 24.09 315 THR A O 1
ATOM 2561 N N . THR A 1 316 ? -18.070 28.401 -14.887 1.00 24.34 316 THR A N 1
ATOM 2562 C CA . THR A 1 316 ? -17.023 27.647 -14.181 1.00 24.34 316 THR A CA 1
ATOM 2563 C C . THR A 1 316 ? -15.718 27.601 -14.992 1.00 24.34 316 THR A C 1
ATOM 2565 O O . THR A 1 316 ? -15.749 27.140 -16.138 1.00 24.34 316 THR A O 1
ATOM 2568 N N . PRO A 1 317 ? -14.559 27.971 -14.423 1.00 23.23 317 PRO A N 1
ATOM 2569 C CA . PRO A 1 317 ? -13.271 27.423 -14.835 1.00 23.23 317 PRO A CA 1
ATOM 2570 C C . PRO A 1 317 ? -13.159 25.970 -14.344 1.00 23.23 317 PRO A C 1
ATOM 2572 O O . PRO A 1 317 ? -13.678 25.641 -13.279 1.00 23.23 317 PRO A O 1
ATOM 2575 N N . LEU A 1 318 ? -12.483 25.101 -15.099 1.00 28.31 318 LEU A N 1
ATOM 2576 C CA . LEU A 1 318 ? -12.162 23.752 -14.627 1.00 28.31 318 LEU A CA 1
ATOM 2577 C C . LEU A 1 318 ? -11.088 23.835 -13.533 1.00 28.31 318 LEU A C 1
ATOM 2579 O O . LEU A 1 318 ? -9.988 24.318 -13.803 1.00 28.31 318 LEU A O 1
ATOM 2583 N N . GLU A 1 319 ? -11.368 23.297 -12.347 1.00 23.59 319 GLU A N 1
ATOM 2584 C CA . GLU A 1 319 ? -10.324 22.944 -11.384 1.00 23.59 319 GLU A CA 1
ATOM 2585 C C . GLU A 1 319 ? -9.852 21.511 -11.634 1.00 23.59 319 GLU A C 1
ATOM 2587 O O . GLU A 1 319 ? -10.595 20.545 -11.461 1.00 23.59 319 GLU A O 1
ATOM 2592 N N . THR A 1 320 ? -8.589 21.364 -12.027 1.00 26.77 320 THR A N 1
ATOM 2593 C CA . THR A 1 320 ? -7.892 20.075 -12.036 1.00 26.77 320 THR A CA 1
ATOM 2594 C C . THR A 1 320 ? -7.350 19.784 -10.637 1.00 26.77 320 THR A C 1
ATOM 2596 O O . THR A 1 320 ? -6.162 19.985 -10.376 1.00 26.77 320 THR A O 1
ATOM 2599 N N . ASN A 1 321 ? -8.217 19.330 -9.732 1.00 26.73 321 ASN A N 1
ATOM 2600 C CA . ASN A 1 321 ? -7.801 18.848 -8.415 1.00 26.73 321 ASN A CA 1
ATOM 2601 C C . ASN A 1 321 ? -7.311 17.397 -8.540 1.00 26.73 321 ASN A C 1
ATOM 2603 O O . ASN A 1 321 ? -8.100 16.480 -8.744 1.00 26.73 321 ASN A O 1
ATOM 2607 N N . GLY A 1 322 ? -5.991 17.209 -8.474 1.00 30.77 322 GLY A N 1
ATOM 2608 C CA . GLY A 1 322 ? -5.349 15.897 -8.545 1.00 30.77 322 GLY A CA 1
ATOM 2609 C C . GLY A 1 322 ? -5.229 15.239 -7.172 1.00 30.77 322 GLY A C 1
ATOM 2610 O O . GLY A 1 322 ? -4.251 15.490 -6.471 1.00 30.77 322 GLY A O 1
ATOM 2611 N N . LEU A 1 323 ? -6.203 14.392 -6.831 1.00 31.69 323 LEU A N 1
ATOM 2612 C CA . LEU A 1 323 ? -6.173 13.377 -5.768 1.00 31.69 323 LEU A CA 1
ATOM 2613 C C . LEU A 1 323 ? -7.021 12.159 -6.198 1.00 31.69 323 LEU A C 1
ATOM 2615 O O . LEU A 1 323 ? -7.812 12.270 -7.135 1.00 31.69 323 LEU A O 1
ATOM 2619 N N . LEU A 1 324 ? -6.808 11.031 -5.505 1.00 31.84 324 LEU A N 1
ATOM 2620 C CA . LEU A 1 324 ? -7.270 9.650 -5.750 1.00 31.84 324 LEU A CA 1
ATOM 2621 C C . LEU A 1 324 ? -6.232 8.683 -5.112 1.00 31.84 324 LEU A C 1
ATOM 2623 O O . LEU A 1 324 ? -5.437 9.122 -4.276 1.00 31.84 324 LEU A O 1
ATOM 2627 N N . SER A 1 325 ? -6.194 7.372 -5.383 1.00 35.12 325 SER A N 1
ATOM 2628 C CA . SER A 1 325 ? -7.031 6.556 -6.284 1.00 35.12 325 SER A CA 1
ATOM 2629 C C . SER A 1 325 ? -8.055 5.689 -5.535 1.00 35.12 325 SER A C 1
ATOM 2631 O O . SER A 1 325 ? -7.916 5.475 -4.327 1.00 35.12 325 SER A O 1
ATOM 2633 N N . PRO A 1 326 ? -9.068 5.131 -6.227 1.00 36.78 326 PRO A N 1
ATOM 2634 C CA . PRO A 1 326 ? -10.106 4.337 -5.598 1.00 36.78 326 PRO A CA 1
ATOM 2635 C C . PRO A 1 326 ? -9.759 2.842 -5.565 1.00 36.78 326 PRO A C 1
ATOM 2637 O O . PRO A 1 326 ? -9.354 2.253 -6.563 1.00 36.78 326 PRO A O 1
ATOM 2640 N N . SER A 1 327 ? -10.095 2.184 -4.458 1.00 36.81 327 SER A N 1
ATOM 2641 C CA . SER A 1 327 ? -10.739 0.871 -4.545 1.00 36.81 327 SER A CA 1
ATOM 2642 C C . SER A 1 327 ? -12.247 1.080 -4.435 1.00 36.81 327 SER A C 1
ATOM 2644 O O . SER A 1 327 ? -12.803 1.041 -3.342 1.00 36.81 327 SER A O 1
ATOM 2646 N N . THR A 1 328 ? -12.860 1.367 -5.587 1.00 45.62 328 THR A N 1
ATOM 2647 C CA . THR A 1 328 ? -14.292 1.284 -5.960 1.00 45.62 328 THR A CA 1
ATOM 2648 C C . THR A 1 328 ? -15.358 1.995 -5.102 1.00 45.62 328 THR A C 1
ATOM 2650 O O . THR A 1 328 ? -16.466 2.219 -5.582 1.00 45.62 328 THR A O 1
ATOM 2653 N N . GLN A 1 329 ? -15.055 2.451 -3.889 1.00 52.12 329 GLN A N 1
ATOM 2654 C CA . GLN A 1 329 ? -15.869 3.414 -3.155 1.00 52.12 329 GLN A CA 1
ATOM 2655 C C . GLN A 1 329 ? -15.194 4.784 -3.247 1.00 52.12 329 GLN A C 1
ATOM 2657 O O . GLN A 1 329 ? -14.076 4.987 -2.772 1.00 52.12 329 GLN A O 1
ATOM 2662 N N . VAL A 1 330 ? -15.866 5.743 -3.886 1.00 56.00 330 VAL A N 1
ATOM 2663 C CA . VAL A 1 330 ? -15.506 7.155 -3.723 1.00 56.00 330 VAL A CA 1
ATOM 2664 C C . VAL A 1 330 ? -15.882 7.513 -2.292 1.00 56.00 330 VAL A C 1
ATOM 2666 O O . VAL A 1 330 ? -17.062 7.442 -1.941 1.00 56.00 330 VAL A O 1
ATOM 2669 N N . PHE A 1 331 ? -14.908 7.874 -1.457 1.00 67.44 331 PHE A N 1
ATOM 2670 C CA . PHE A 1 331 ? -15.230 8.399 -0.139 1.00 67.44 331 PHE A CA 1
ATOM 2671 C C . PHE A 1 331 ? -15.917 9.754 -0.326 1.00 67.44 331 PHE A C 1
ATOM 2673 O O . PHE A 1 331 ? -15.339 10.714 -0.828 1.00 67.44 331 PHE A O 1
ATOM 2680 N N . ILE A 1 332 ? -17.197 9.815 0.034 1.00 65.94 332 ILE A N 1
ATOM 2681 C CA . ILE A 1 332 ? -17.987 11.044 0.002 1.00 65.94 332 ILE A CA 1
ATOM 2682 C C . ILE A 1 332 ? -18.159 11.481 1.457 1.00 65.94 332 ILE A C 1
ATOM 2684 O O . ILE A 1 332 ? -18.910 10.828 2.189 1.00 65.94 332 ILE A O 1
ATOM 2688 N N . PRO A 1 333 ? -17.490 12.563 1.904 1.00 70.00 333 PRO A N 1
ATOM 2689 C CA . PRO A 1 333 ? -17.624 13.051 3.268 1.00 70.00 333 PRO A CA 1
ATOM 2690 C C . PRO A 1 333 ? -19.086 13.391 3.592 1.00 70.00 333 PRO A C 1
ATOM 2692 O O . PRO A 1 333 ? -19.654 14.355 3.078 1.00 70.00 333 PRO A O 1
ATOM 2695 N N . GLY A 1 334 ? -19.704 12.568 4.439 1.00 72.81 334 GLY A N 1
ATOM 2696 C CA . GLY A 1 334 ? -21.052 12.783 4.956 1.00 72.81 334 GLY A CA 1
ATOM 2697 C C . GLY A 1 334 ? -21.058 13.392 6.362 1.00 72.81 334 GLY A C 1
ATOM 2698 O O . GLY A 1 334 ? -20.005 13.511 6.991 1.00 72.81 334 GLY A O 1
ATOM 2699 N N . PRO A 1 335 ? -22.240 13.742 6.904 1.00 77.25 335 PRO A N 1
ATOM 2700 C CA . PRO A 1 335 ? -22.370 14.253 8.270 1.00 77.25 335 PRO A CA 1
ATOM 2701 C C . PRO A 1 335 ? -21.991 13.240 9.365 1.00 77.25 335 PRO A C 1
ATOM 2703 O O . PRO A 1 335 ? -21.871 13.636 10.522 1.00 77.25 335 PRO A O 1
ATOM 2706 N N . SER A 1 336 ? -21.827 11.950 9.048 1.00 86.06 336 SER A N 1
ATOM 2707 C CA . SER A 1 336 ? -21.329 10.959 10.006 1.00 86.06 336 SER A CA 1
ATOM 2708 C C . SER A 1 336 ? -19.816 11.077 10.243 1.00 86.06 336 SER A C 1
ATOM 2710 O O . SER A 1 336 ? -19.093 11.758 9.515 1.00 86.06 336 SER A O 1
ATOM 2712 N N . ASN A 1 337 ? -19.340 10.375 11.272 1.00 91.44 337 ASN A N 1
ATOM 2713 C CA . 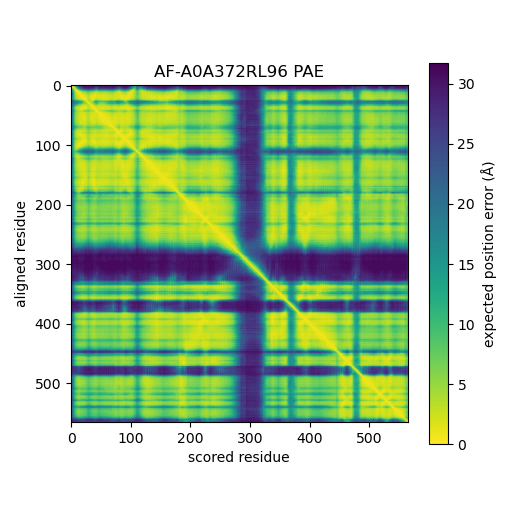ASN A 1 337 ? -17.920 10.200 11.592 1.00 91.44 337 ASN A CA 1
ATOM 2714 C C . ASN A 1 337 ? -17.335 8.890 11.015 1.00 91.44 337 ASN A C 1
ATOM 2716 O O . ASN A 1 337 ? -16.201 8.531 11.328 1.00 91.44 337 ASN A O 1
ATOM 2720 N N . PHE A 1 338 ? -18.087 8.142 10.201 1.00 93.31 338 PHE A N 1
ATOM 2721 C CA . PHE A 1 338 ? -17.593 6.904 9.595 1.00 93.31 338 PHE A CA 1
ATOM 2722 C C . PHE A 1 338 ? -16.817 7.204 8.305 1.00 93.31 338 PHE A C 1
ATOM 2724 O O . PHE A 1 338 ? -17.303 7.916 7.430 1.00 93.31 338 PHE A O 1
ATOM 2731 N N . LEU A 1 339 ? -15.609 6.645 8.200 1.00 91.88 339 LEU A N 1
ATOM 2732 C CA . LEU A 1 339 ? -14.824 6.589 6.962 1.00 91.88 339 LEU A CA 1
ATOM 2733 C C . LEU A 1 339 ? -15.242 5.389 6.107 1.00 91.88 339 LEU A C 1
ATOM 2735 O O . LEU A 1 339 ? -15.382 5.519 4.898 1.00 91.88 339 LEU A O 1
ATOM 2739 N N . LEU A 1 340 ? -15.476 4.243 6.756 1.00 92.19 340 LEU A N 1
ATOM 2740 C CA . LEU A 1 340 ? -16.078 3.051 6.160 1.00 92.19 340 LEU A CA 1
ATOM 2741 C C . LEU A 1 340 ? -17.328 2.717 6.980 1.00 92.19 340 LEU A C 1
ATOM 2743 O O . LEU A 1 340 ? -17.224 2.322 8.146 1.00 92.19 340 LEU A O 1
ATOM 2747 N N . GLY A 1 341 ? -18.500 2.956 6.394 1.00 89.19 341 GLY A N 1
ATOM 2748 C CA . GLY A 1 341 ? -19.804 2.885 7.054 1.00 89.19 341 GLY A CA 1
ATOM 2749 C C . GLY A 1 341 ? -20.788 3.914 6.477 1.00 89.19 341 GLY A C 1
ATOM 2750 O O . GLY A 1 341 ? -20.480 4.562 5.476 1.00 89.19 341 GLY A O 1
ATOM 2751 N N . PRO A 1 342 ? -21.974 4.095 7.086 1.00 89.44 342 PRO A N 1
ATOM 2752 C CA . PRO A 1 342 ? -22.999 4.989 6.555 1.00 89.44 342 PRO A CA 1
ATOM 2753 C C . PRO A 1 342 ? -22.560 6.455 6.599 1.00 89.44 342 PRO A C 1
ATOM 2755 O O . PRO A 1 342 ? -22.217 6.982 7.661 1.00 89.44 342 PRO A O 1
ATOM 2758 N N . THR A 1 343 ? -22.633 7.150 5.464 1.00 86.31 343 THR A N 1
ATOM 2759 C CA . THR A 1 343 ? -22.289 8.581 5.355 1.00 86.31 343 THR A CA 1
ATOM 2760 C C . THR A 1 343 ? -23.305 9.479 6.072 1.00 86.31 343 THR A C 1
ATOM 2762 O O . THR A 1 343 ? -22.944 10.529 6.607 1.00 86.31 343 THR A O 1
ATOM 2765 N N . ASN A 1 344 ? -24.570 9.053 6.149 1.00 87.44 344 ASN A N 1
ATOM 2766 C CA . ASN A 1 344 ? -25.651 9.749 6.843 1.00 87.44 344 ASN A CA 1
ATOM 2767 C C . ASN A 1 344 ? -26.370 8.823 7.836 1.00 87.44 344 ASN A C 1
ATOM 2769 O O . ASN A 1 344 ? -27.220 8.022 7.453 1.00 87.44 344 ASN A O 1
ATOM 2773 N N . LEU A 1 345 ? -26.108 9.005 9.133 1.00 89.31 345 LEU A N 1
ATOM 2774 C CA . LEU A 1 345 ? -26.752 8.221 10.194 1.00 89.31 345 LEU A CA 1
ATOM 2775 C C . LEU A 1 345 ? -28.271 8.432 10.282 1.00 89.31 345 LEU A C 1
ATOM 2777 O O . LEU A 1 345 ? -28.958 7.605 10.874 1.00 89.31 345 LEU A O 1
ATOM 2781 N N . HIS A 1 346 ? -28.826 9.501 9.706 1.00 87.81 346 HIS A N 1
ATOM 2782 C CA . HIS A 1 346 ? -30.273 9.744 9.666 1.00 87.81 346 HIS A CA 1
ATOM 2783 C C . HIS A 1 346 ? -30.962 9.176 8.412 1.00 87.81 346 HIS A C 1
ATOM 2785 O O . HIS A 1 346 ? -32.174 9.339 8.278 1.00 87.81 346 HIS A O 1
ATOM 2791 N N . GLY A 1 347 ? -30.222 8.507 7.521 1.00 82.44 347 GLY A N 1
ATOM 2792 C CA . GLY A 1 347 ? -30.778 7.811 6.358 1.00 82.44 347 GLY A CA 1
ATOM 2793 C C . GLY A 1 347 ? -31.547 6.521 6.704 1.00 82.44 347 GLY A C 1
ATOM 2794 O O . GLY A 1 347 ? -31.554 6.094 7.868 1.00 82.44 347 GLY A O 1
ATOM 2795 N N . PRO A 1 348 ? -32.219 5.912 5.708 1.00 83.44 348 PRO A N 1
ATOM 2796 C CA . PRO A 1 348 ? -32.765 4.555 5.781 1.00 83.44 348 PRO A CA 1
ATOM 2797 C C . PRO A 1 348 ? -31.661 3.482 5.805 1.00 83.44 348 PRO A C 1
ATOM 2799 O O . PRO A 1 348 ? -30.541 3.719 5.360 1.00 83.44 348 PRO A O 1
ATOM 2802 N N . ASP A 1 349 ? -31.996 2.266 6.250 1.00 79.19 349 ASP A N 1
ATOM 2803 C CA . ASP A 1 349 ? -31.060 1.125 6.268 1.00 79.19 349 ASP A CA 1
ATOM 2804 C C . ASP A 1 349 ? -30.580 0.709 4.859 1.00 79.19 349 ASP A C 1
ATOM 2806 O O . ASP A 1 349 ? -29.501 0.146 4.709 1.00 79.19 349 ASP A O 1
ATOM 2810 N N . GLY A 1 350 ? -31.344 1.024 3.804 1.00 76.88 350 GLY A N 1
ATOM 2811 C CA . GLY A 1 350 ? -30.975 0.722 2.412 1.00 76.88 350 GLY A CA 1
ATOM 2812 C C . GLY A 1 350 ? -29.753 1.487 1.881 1.00 76.88 350 GLY A C 1
ATOM 2813 O O . GLY A 1 350 ? -29.178 1.071 0.878 1.00 76.88 350 GLY A O 1
ATOM 2814 N N . ASP A 1 351 ? -29.335 2.557 2.566 1.00 80.12 351 ASP A N 1
ATOM 2815 C CA . ASP A 1 351 ? -28.140 3.346 2.227 1.00 80.12 351 ASP A CA 1
ATOM 2816 C C . ASP A 1 351 ? -26.853 2.749 2.846 1.00 80.12 351 ASP A C 1
ATOM 2818 O O . ASP A 1 351 ? -25.770 3.329 2.742 1.00 80.12 351 ASP A O 1
ATOM 2822 N N . ILE A 1 352 ? -26.953 1.610 3.544 1.00 86.81 352 ILE A N 1
ATOM 2823 C CA . ILE A 1 352 ? -25.821 0.940 4.191 1.00 86.81 352 ILE A CA 1
ATOM 2824 C C . ILE A 1 352 ? -25.161 -0.022 3.201 1.00 86.81 352 ILE A C 1
ATOM 2826 O O . ILE A 1 352 ? -25.791 -0.935 2.667 1.00 86.81 352 ILE A O 1
ATOM 2830 N N . HIS A 1 353 ? -23.859 0.159 2.978 1.00 87.44 353 HIS A N 1
ATOM 2831 C CA . HIS A 1 353 ? -23.050 -0.691 2.101 1.00 87.44 353 HIS A CA 1
ATOM 2832 C C . HIS A 1 353 ? -21.803 -1.177 2.858 1.00 87.44 353 HIS A C 1
ATOM 2834 O O . HIS A 1 353 ? -20.752 -0.533 2.783 1.00 87.44 353 HIS A O 1
ATOM 2840 N N . PRO A 1 354 ? -21.898 -2.276 3.634 1.00 89.69 354 PRO A N 1
ATOM 2841 C CA . PRO A 1 354 ? -20.792 -2.748 4.461 1.00 89.69 354 PRO A CA 1
ATOM 2842 C C . PRO A 1 354 ? -19.597 -3.174 3.612 1.00 89.69 354 PRO A C 1
ATOM 2844 O O . PRO A 1 354 ? -19.723 -3.984 2.692 1.00 89.69 354 PRO A O 1
ATOM 2847 N N . VAL A 1 355 ? -18.425 -2.633 3.937 1.00 93.38 355 VAL A N 1
ATOM 2848 C CA . VAL A 1 355 ? -17.191 -2.878 3.189 1.00 93.38 355 VAL A CA 1
ATOM 2849 C C . VAL A 1 355 ? -16.659 -4.256 3.552 1.00 93.38 355 VAL A C 1
ATOM 2851 O O . VAL A 1 355 ? -16.255 -4.482 4.690 1.00 93.38 355 VAL A O 1
ATOM 2854 N N . LYS A 1 356 ? -16.674 -5.182 2.592 1.00 93.38 356 LYS A N 1
ATOM 2855 C CA . LYS A 1 356 ? -16.049 -6.501 2.736 1.00 93.38 356 LYS A CA 1
ATOM 2856 C C . LYS A 1 356 ? -14.562 -6.422 2.411 1.00 93.38 356 LYS A C 1
ATOM 2858 O O . LYS A 1 356 ? -14.174 -5.717 1.481 1.00 93.38 356 LYS A O 1
ATOM 2863 N N . ILE A 1 357 ? -13.758 -7.175 3.153 1.00 94.50 357 ILE A N 1
ATOM 2864 C CA . ILE A 1 357 ? -12.333 -7.372 2.898 1.00 94.50 357 ILE A CA 1
ATOM 2865 C C . ILE A 1 357 ? -11.945 -8.850 2.998 1.00 94.50 357 ILE A C 1
ATOM 2867 O O . ILE A 1 357 ? -12.566 -9.615 3.736 1.00 94.50 357 ILE A O 1
ATOM 2871 N N . TYR A 1 358 ? -10.886 -9.216 2.280 1.00 93.12 358 TYR A N 1
ATOM 2872 C CA . TYR A 1 358 ? -10.365 -10.574 2.142 1.00 93.12 358 TYR A CA 1
ATOM 2873 C C . TYR A 1 358 ? -8.916 -10.597 2.620 1.00 93.12 358 TYR A C 1
ATOM 2875 O O . TYR A 1 358 ? -8.038 -9.968 2.022 1.00 93.12 358 TYR A O 1
ATOM 2883 N N . LEU A 1 359 ? -8.662 -11.295 3.722 1.00 90.88 359 LEU A N 1
ATOM 2884 C CA . LEU A 1 359 ? -7.381 -11.287 4.419 1.00 90.88 359 LEU A CA 1
ATOM 2885 C C . LEU A 1 359 ? -6.739 -12.670 4.389 1.00 90.88 359 LEU A C 1
ATOM 2887 O O . LEU A 1 359 ? -7.422 -13.680 4.502 1.00 90.88 359 LEU A O 1
ATOM 2891 N N . SER A 1 360 ? -5.414 -12.725 4.257 1.00 82.50 360 SER A N 1
ATOM 2892 C CA . SER A 1 360 ? -4.678 -13.980 4.431 1.00 82.50 360 SER A CA 1
ATOM 2893 C C . SER A 1 360 ? -4.585 -14.360 5.909 1.00 82.50 360 SER A C 1
ATOM 2895 O O . SER A 1 360 ? -4.272 -13.496 6.737 1.00 82.50 360 SER A O 1
ATOM 2897 N N . LYS A 1 361 ? -4.742 -15.648 6.220 1.00 76.75 361 LYS A N 1
ATOM 2898 C CA . LYS A 1 361 ? -4.508 -16.208 7.556 1.00 76.75 361 LYS A CA 1
ATOM 2899 C C . LYS A 1 361 ? -3.093 -15.948 8.059 1.00 76.75 361 LYS A C 1
ATOM 2901 O O . LYS A 1 361 ? -2.136 -15.803 7.296 1.00 76.75 361 LYS A O 1
ATOM 2906 N N . ASN A 1 362 ? -2.962 -15.931 9.381 1.00 62.97 362 ASN A N 1
ATOM 2907 C CA . ASN A 1 362 ? -1.675 -15.836 10.052 1.00 62.97 362 ASN A CA 1
ATOM 2908 C C . ASN A 1 362 ? -0.988 -17.215 10.045 1.00 62.97 362 ASN A C 1
ATOM 2910 O O . ASN A 1 362 ? -1.219 -18.051 10.922 1.00 62.97 362 ASN A O 1
ATOM 2914 N N . SER A 1 363 ? -0.182 -17.480 9.014 1.00 49.72 363 SER A N 1
ATOM 2915 C CA . SER A 1 363 ? 0.532 -18.745 8.831 1.00 49.72 363 SER A CA 1
ATOM 2916 C C . SER A 1 363 ? 1.649 -18.913 9.869 1.00 49.72 363 SER A C 1
ATOM 2918 O O . SER A 1 363 ? 2.825 -18.654 9.620 1.00 49.72 363 SER A O 1
ATOM 2920 N N . ASN A 1 364 ? 1.280 -19.430 11.046 1.00 34.59 364 ASN A N 1
ATOM 2921 C CA . ASN A 1 364 ? 2.179 -19.830 12.139 1.00 34.59 364 ASN A CA 1
ATOM 2922 C C . ASN A 1 364 ? 3.050 -21.067 11.797 1.00 34.59 364 ASN A C 1
ATOM 2924 O O . ASN A 1 364 ? 3.326 -21.916 12.643 1.00 34.59 364 ASN A O 1
ATOM 2928 N N . SER A 1 365 ? 3.517 -21.176 10.552 1.00 29.81 365 SER A N 1
ATOM 2929 C CA . SER A 1 365 ? 4.573 -22.095 10.148 1.00 29.81 365 SER A CA 1
ATOM 2930 C C . SER A 1 365 ? 5.918 -21.387 10.263 1.00 29.81 365 SER A C 1
ATOM 2932 O O . SER A 1 365 ? 6.296 -20.584 9.410 1.00 29.81 365 SER A O 1
ATOM 2934 N N . SER A 1 366 ? 6.649 -21.720 11.322 1.00 30.59 366 SER A N 1
ATOM 2935 C CA . SER A 1 366 ? 8.023 -21.301 11.579 1.00 30.59 366 SER A CA 1
ATOM 2936 C C . SER A 1 366 ? 8.954 -21.589 10.394 1.00 30.59 366 SER A C 1
ATOM 2938 O O . SER A 1 366 ? 9.527 -22.671 10.285 1.00 30.59 366 SER A O 1
ATOM 2940 N N . ASN A 1 367 ? 9.127 -20.596 9.532 1.00 23.44 367 ASN A N 1
ATOM 2941 C CA . ASN A 1 367 ? 10.309 -20.368 8.718 1.00 23.44 367 ASN A CA 1
ATOM 2942 C C . ASN A 1 367 ? 10.311 -18.886 8.352 1.00 23.44 367 ASN A C 1
ATOM 2944 O O . ASN A 1 367 ? 9.365 -18.406 7.730 1.00 23.44 367 ASN A O 1
ATOM 2948 N N . ILE A 1 368 ? 11.400 -18.179 8.662 1.00 33.03 368 ILE A N 1
ATOM 2949 C CA . ILE A 1 368 ? 11.731 -16.948 7.940 1.00 33.03 368 ILE A CA 1
ATOM 2950 C C . ILE A 1 368 ? 12.120 -17.406 6.533 1.00 33.03 368 ILE A C 1
ATOM 2952 O O . ILE A 1 368 ? 13.291 -17.636 6.234 1.00 33.03 368 ILE A O 1
ATOM 2956 N N . ARG A 1 369 ? 11.111 -17.629 5.684 1.00 26.41 369 ARG A N 1
ATOM 2957 C CA . ARG A 1 369 ? 11.321 -17.784 4.251 1.00 26.41 369 ARG A CA 1
ATOM 2958 C C . ARG A 1 369 ? 11.854 -16.440 3.770 1.00 26.41 369 ARG A C 1
ATOM 2960 O O . ARG A 1 369 ? 11.186 -15.415 3.893 1.00 26.41 369 ARG A O 1
ATOM 2967 N N . THR A 1 370 ? 13.079 -16.456 3.257 1.00 28.09 370 THR A N 1
ATOM 2968 C CA . THR A 1 370 ? 13.588 -15.386 2.400 1.00 28.09 370 THR A CA 1
ATOM 2969 C C . THR A 1 370 ? 12.633 -15.182 1.217 1.00 28.09 370 THR A C 1
ATOM 2971 O O . THR A 1 370 ? 11.756 -16.010 0.961 1.00 28.09 370 THR A O 1
ATOM 2974 N N . VAL A 1 371 ? 12.781 -14.063 0.505 1.00 35.00 371 VAL A N 1
ATOM 2975 C CA . VAL A 1 371 ? 11.840 -13.543 -0.511 1.00 35.00 371 VAL A CA 1
ATOM 2976 C C . VAL A 1 371 ? 11.899 -14.348 -1.836 1.00 35.00 371 VAL A C 1
ATOM 2978 O O . VAL A 1 371 ? 11.994 -13.800 -2.934 1.00 35.00 371 VAL A O 1
ATOM 2981 N N . ASP A 1 372 ? 11.892 -15.681 -1.735 1.00 31.03 372 ASP A N 1
ATOM 2982 C CA . ASP A 1 372 ? 12.233 -16.646 -2.791 1.00 31.03 372 ASP A CA 1
ATOM 2983 C C . ASP A 1 372 ? 11.266 -17.836 -2.920 1.00 31.03 372 ASP A C 1
ATOM 2985 O O . ASP A 1 372 ? 11.402 -18.626 -3.855 1.00 31.03 372 ASP A O 1
ATOM 2989 N N . HIS A 1 373 ? 10.277 -17.980 -2.031 1.00 31.48 373 HIS A N 1
ATOM 2990 C CA . HIS A 1 373 ? 9.267 -19.046 -2.112 1.00 31.48 373 HIS A CA 1
ATOM 2991 C C . HIS A 1 373 ? 7.853 -18.470 -2.181 1.00 31.48 373 HIS A C 1
ATOM 2993 O O . HIS A 1 373 ? 7.131 -18.382 -1.188 1.00 31.48 373 HIS A O 1
ATOM 2999 N N . GLN A 1 374 ? 7.525 -18.062 -3.404 1.00 43.16 374 GLN A N 1
ATOM 3000 C CA . GLN A 1 374 ? 6.206 -17.678 -3.895 1.00 43.16 374 GLN A CA 1
ATOM 3001 C C . GLN A 1 374 ? 5.447 -18.943 -4.358 1.00 43.16 374 GLN A C 1
ATOM 3003 O O . GLN A 1 374 ? 6.073 -19.987 -4.533 1.00 43.16 374 GLN A O 1
ATOM 3008 N N . HIS A 1 375 ? 4.134 -18.828 -4.583 1.00 47.97 375 HIS A N 1
ATOM 3009 C CA . HIS A 1 375 ? 3.219 -19.909 -5.005 1.00 47.97 375 HIS A CA 1
ATOM 3010 C C . HIS A 1 375 ? 2.939 -20.978 -3.932 1.00 47.97 375 HIS A C 1
ATOM 3012 O O . HIS A 1 375 ? 3.551 -22.037 -3.898 1.00 47.97 375 HIS A O 1
ATOM 3018 N N . ASP A 1 376 ? 2.024 -20.630 -3.026 1.00 36.94 376 ASP A N 1
ATOM 3019 C CA . ASP A 1 376 ? 0.845 -21.432 -2.657 1.00 36.94 376 ASP A CA 1
ATOM 3020 C C . ASP A 1 376 ? 0.053 -20.606 -1.630 1.00 36.94 376 ASP A C 1
ATOM 3022 O O . ASP A 1 376 ? 0.399 -20.556 -0.450 1.00 36.94 376 ASP A O 1
ATOM 3026 N N . VAL A 1 377 ? -0.979 -19.888 -2.089 1.00 46.31 377 VAL A N 1
ATOM 3027 C CA . VAL A 1 377 ? -2.045 -19.400 -1.200 1.00 46.31 377 VAL A CA 1
ATOM 3028 C C . VAL A 1 377 ? -3.241 -20.288 -1.478 1.00 46.31 377 VAL A C 1
ATOM 3030 O O . VAL A 1 377 ? -4.024 -20.009 -2.384 1.00 46.31 377 VAL A O 1
ATOM 3033 N N . ASP A 1 378 ? -3.311 -21.390 -0.740 1.00 50.41 378 ASP A N 1
ATOM 3034 C CA . ASP A 1 378 ? -4.411 -22.339 -0.840 1.00 50.41 378 ASP A CA 1
ATOM 3035 C C . ASP A 1 378 ? -5.722 -21.660 -0.395 1.00 50.41 378 ASP A C 1
ATOM 3037 O O . ASP A 1 378 ? -5.726 -20.749 0.440 1.00 50.41 378 ASP A O 1
ATOM 3041 N N . GLU A 1 379 ? -6.853 -22.077 -0.962 1.00 46.38 379 GLU A N 1
ATOM 3042 C CA . GLU A 1 379 ? -8.158 -21.415 -0.770 1.00 46.38 379 GLU A CA 1
ATOM 3043 C C . GLU A 1 379 ? -8.620 -21.492 0.707 1.00 46.38 379 GLU A C 1
ATOM 3045 O O . GLU A 1 379 ? -9.429 -20.686 1.170 1.00 46.38 379 GLU A O 1
ATOM 3050 N N . SER A 1 380 ? -8.019 -22.403 1.486 1.00 53.88 380 SER A N 1
ATOM 3051 C CA . SER A 1 380 ? -8.154 -22.517 2.943 1.00 53.88 380 SER A CA 1
ATOM 3052 C C . SER A 1 380 ? -7.651 -21.311 3.738 1.00 53.88 380 SER A C 1
ATOM 3054 O O . SER A 1 380 ? -8.003 -21.196 4.915 1.00 53.88 380 SER A O 1
ATOM 3056 N N . ASP A 1 381 ? -6.834 -20.439 3.144 1.00 75.06 381 ASP A N 1
ATOM 3057 C CA . ASP A 1 381 ? -6.078 -19.401 3.855 1.00 75.06 381 ASP A CA 1
ATOM 3058 C C . ASP A 1 381 ? -6.677 -17.994 3.729 1.00 75.06 381 ASP A C 1
ATOM 3060 O O . ASP A 1 381 ? -6.045 -17.017 4.134 1.00 75.06 381 ASP A O 1
ATOM 3064 N N . ILE A 1 382 ? -7.903 -17.874 3.212 1.00 85.38 382 ILE A N 1
ATOM 3065 C CA . ILE A 1 382 ? -8.640 -16.607 3.123 1.00 85.38 382 ILE A CA 1
ATOM 3066 C C . ILE A 1 382 ? -9.638 -16.499 4.285 1.00 85.38 382 ILE A C 1
ATOM 3068 O O . ILE A 1 382 ? -10.410 -17.419 4.552 1.00 85.38 382 ILE A O 1
ATOM 3072 N N . GLU A 1 383 ? -9.638 -15.357 4.967 1.00 90.50 383 GLU A N 1
ATOM 3073 C CA . GLU A 1 383 ? -10.625 -14.970 5.976 1.00 90.50 383 GLU A CA 1
ATOM 3074 C C . GLU A 1 383 ? -11.327 -13.680 5.548 1.00 90.50 383 GLU A C 1
ATOM 3076 O O . GLU A 1 383 ? -10.691 -12.693 5.170 1.00 90.50 383 GLU A O 1
ATOM 3081 N N . GLU A 1 384 ? -12.657 -13.694 5.593 1.00 93.12 384 GLU A N 1
ATOM 3082 C CA . GLU A 1 384 ? -13.494 -12.576 5.167 1.00 93.12 384 GLU A CA 1
ATOM 3083 C C . GLU A 1 384 ? -13.983 -11.762 6.372 1.00 93.12 384 GLU A C 1
ATOM 3085 O O . GLU A 1 384 ? -14.512 -12.312 7.345 1.00 93.12 384 GLU A O 1
ATOM 3090 N N . TYR A 1 385 ? -13.877 -10.436 6.282 1.00 95.56 385 TYR A N 1
ATOM 3091 C CA . TYR A 1 385 ? -14.344 -9.512 7.317 1.00 95.56 385 TYR A CA 1
ATOM 3092 C C . TYR A 1 385 ? -15.177 -8.377 6.724 1.00 95.56 385 TYR A C 1
ATOM 3094 O O . TYR A 1 385 ? -14.929 -7.921 5.609 1.00 95.56 385 TYR A O 1
ATOM 3102 N N . TYR A 1 386 ? -16.122 -7.864 7.506 1.00 96.56 386 TYR A N 1
ATOM 3103 C CA . TYR A 1 386 ? -16.620 -6.509 7.342 1.00 96.56 386 TYR A CA 1
ATOM 3104 C C . TYR A 1 386 ? -15.667 -5.552 8.057 1.00 96.56 386 TYR A C 1
ATOM 3106 O O . TYR A 1 386 ? -15.315 -5.759 9.222 1.00 96.56 386 TYR A O 1
ATOM 3114 N N . LEU A 1 387 ? -15.261 -4.502 7.351 1.00 96.38 387 LEU A N 1
ATOM 3115 C CA . LEU A 1 387 ? -14.378 -3.462 7.850 1.00 96.38 387 LEU A CA 1
ATOM 3116 C C . LEU A 1 387 ? -15.192 -2.203 8.162 1.00 96.38 387 LEU A C 1
ATOM 3118 O O . LEU A 1 387 ? -15.829 -1.626 7.280 1.00 96.38 387 LEU A O 1
ATOM 3122 N N . VAL A 1 388 ? -15.147 -1.756 9.416 1.00 96.38 388 VAL A N 1
ATOM 3123 C CA . VAL A 1 388 ? -15.758 -0.490 9.848 1.00 96.38 388 VAL A CA 1
ATOM 3124 C C . VAL A 1 388 ? -14.652 0.442 10.317 1.00 96.38 388 VAL A C 1
ATOM 3126 O O . VAL A 1 388 ? -13.828 0.060 11.143 1.00 96.38 388 VAL A O 1
ATOM 3129 N N . ALA A 1 389 ? -14.633 1.675 9.813 1.00 96.44 389 ALA A N 1
ATOM 3130 C CA . ALA A 1 389 ? -13.644 2.678 10.198 1.00 96.44 389 ALA A CA 1
ATOM 3131 C C . ALA A 1 389 ? -14.342 3.956 10.667 1.00 96.44 389 ALA A C 1
ATOM 3133 O O . ALA A 1 389 ? -15.182 4.511 9.959 1.00 96.44 389 ALA A O 1
ATOM 3134 N N . TYR A 1 390 ? -13.981 4.427 11.857 1.00 95.94 390 TYR A N 1
ATOM 3135 C CA . TYR A 1 390 ? -14.590 5.568 12.539 1.00 95.94 390 TYR A CA 1
ATOM 3136 C C . TYR A 1 390 ? -13.524 6.610 12.883 1.00 95.94 390 TYR A C 1
ATOM 3138 O O . TYR A 1 390 ? -12.510 6.271 13.489 1.00 95.94 390 TYR A O 1
ATOM 3146 N N . LYS A 1 391 ? -13.743 7.879 12.528 1.00 94.12 391 LYS A N 1
ATOM 3147 C CA . LYS A 1 391 ? -12.802 8.987 12.739 1.00 94.12 391 LYS A CA 1
ATOM 3148 C C . LYS A 1 391 ? -13.418 10.079 13.606 1.00 94.12 391 LYS A C 1
ATOM 3150 O O . LYS A 1 391 ? -14.507 10.570 13.333 1.00 94.12 391 LYS A O 1
ATOM 3155 N N . GLN A 1 392 ? -12.673 10.511 14.619 1.00 91.81 392 GLN A N 1
ATOM 3156 C CA . GLN A 1 392 ? -13.045 11.620 15.494 1.00 91.81 392 GLN A CA 1
ATOM 3157 C C . GLN A 1 392 ? -11.807 12.458 15.794 1.00 91.81 392 GLN A C 1
ATOM 3159 O O . GLN A 1 392 ? -10.840 11.985 16.395 1.00 91.81 392 GLN A O 1
ATOM 3164 N N . ASN A 1 393 ? -11.820 13.719 15.359 1.00 89.06 393 ASN A N 1
ATOM 3165 C CA . ASN A 1 393 ? -10.637 14.579 15.351 1.00 89.06 393 ASN A CA 1
ATOM 3166 C C . ASN A 1 393 ? -9.455 13.856 14.658 1.00 89.06 393 ASN A C 1
ATOM 3168 O O . ASN A 1 393 ? -9.588 13.351 13.543 1.00 89.06 393 ASN A O 1
ATOM 3172 N N . ALA A 1 394 ? -8.300 13.772 15.324 1.00 91.19 394 ALA A N 1
ATOM 3173 C CA . ALA A 1 394 ? -7.115 13.079 14.820 1.00 91.19 394 ALA A CA 1
ATOM 3174 C C . ALA A 1 394 ? -7.088 11.560 15.096 1.00 91.19 394 ALA A C 1
ATOM 3176 O O . ALA A 1 394 ? -6.126 10.914 14.685 1.00 91.19 394 ALA A O 1
ATOM 3177 N N . LEU A 1 395 ? -8.082 11.002 15.803 1.00 95.69 395 LEU A N 1
ATOM 3178 C CA . LEU A 1 395 ? -8.202 9.569 16.095 1.00 95.69 395 LEU A CA 1
ATOM 3179 C C . LEU A 1 395 ? -8.957 8.860 14.964 1.00 95.69 395 LEU A C 1
ATOM 3181 O O . LEU A 1 395 ? -9.937 9.386 14.436 1.00 95.69 395 LEU A O 1
ATOM 3185 N N . THR A 1 396 ? -8.531 7.654 14.605 1.00 96.94 396 THR A N 1
ATOM 3186 C CA . THR A 1 396 ? -9.280 6.748 13.729 1.00 96.94 396 THR A CA 1
ATOM 3187 C C . THR A 1 396 ? -9.207 5.328 14.282 1.00 96.94 396 THR A C 1
ATOM 3189 O O . THR A 1 396 ? -8.124 4.812 14.555 1.00 96.94 396 THR A O 1
ATOM 3192 N N . LEU A 1 397 ? -10.374 4.724 14.478 1.00 97.25 397 LEU A N 1
ATOM 3193 C CA . LEU A 1 397 ? -10.581 3.378 15.000 1.00 97.25 397 LEU A CA 1
ATOM 3194 C C . LEU A 1 397 ? -11.025 2.483 13.844 1.00 97.25 397 LEU A C 1
ATOM 3196 O O . LEU A 1 397 ? -11.907 2.879 13.079 1.00 97.25 397 LEU A O 1
ATOM 3200 N N . VAL A 1 398 ? -10.415 1.308 13.706 1.00 97.50 398 VAL A N 1
ATOM 3201 C CA . VAL A 1 398 ? -10.677 0.384 12.596 1.00 97.50 398 VAL A CA 1
ATOM 3202 C C . VAL A 1 398 ? -10.989 -0.994 13.159 1.00 97.50 398 VAL A C 1
ATOM 3204 O O . VAL A 1 398 ? -10.144 -1.592 13.821 1.00 97.50 398 VAL A O 1
ATOM 3207 N N . PHE A 1 399 ? -12.204 -1.473 12.909 1.00 97.19 399 PHE A N 1
ATOM 3208 C CA . PHE A 1 399 ? -12.789 -2.661 13.525 1.00 97.19 399 PHE A CA 1
ATOM 3209 C C . PHE A 1 399 ? -12.962 -3.780 12.497 1.00 97.19 399 PHE A C 1
ATOM 3211 O O . PHE A 1 399 ? -13.474 -3.539 11.399 1.00 97.19 399 PHE A O 1
ATOM 3218 N N . PHE A 1 400 ? -12.584 -5.000 12.881 1.00 96.75 400 PHE A N 1
ATOM 3219 C CA . PHE A 1 400 ? -12.733 -6.206 12.072 1.00 96.75 400 PHE A CA 1
ATOM 3220 C C . PHE A 1 400 ? -13.894 -7.042 12.610 1.00 96.75 400 PHE A C 1
ATOM 3222 O O . PHE A 1 400 ? -13.867 -7.485 13.758 1.00 96.75 400 PHE A O 1
ATOM 3229 N N . ILE A 1 401 ? -14.909 -7.261 11.776 1.00 96.94 401 ILE A N 1
ATOM 3230 C CA . ILE A 1 401 ? -16.094 -8.056 12.113 1.00 96.94 401 ILE A CA 1
ATOM 3231 C C . ILE A 1 401 ? -16.113 -9.277 11.180 1.00 96.94 401 ILE A C 1
ATOM 3233 O O . ILE A 1 401 ? -16.365 -9.103 9.988 1.00 96.94 401 ILE A O 1
ATOM 3237 N N . PRO A 1 402 ? -15.821 -10.500 11.661 1.00 95.62 402 PRO A N 1
ATOM 3238 C CA . PRO A 1 402 ? -15.773 -11.694 10.813 1.00 95.62 402 PRO A CA 1
ATOM 3239 C C . PRO A 1 402 ? -17.099 -11.958 10.085 1.00 95.62 402 PRO A C 1
ATOM 3241 O O . PRO A 1 402 ? -18.161 -11.896 10.706 1.00 95.62 402 PRO A O 1
ATOM 3244 N N . LEU A 1 403 ? -17.064 -12.334 8.799 1.00 94.00 403 LEU A N 1
ATOM 3245 C CA . LEU A 1 403 ? -18.285 -12.673 8.040 1.00 94.00 403 LEU A CA 1
ATOM 3246 C C . LEU A 1 403 ? -19.004 -13.925 8.569 1.00 94.00 403 LEU A C 1
ATOM 3248 O O . LEU A 1 403 ? -20.201 -14.092 8.352 1.00 94.00 403 LEU A O 1
ATOM 3252 N N . ASN A 1 404 ? -18.295 -14.802 9.284 1.00 92.31 404 ASN A N 1
ATOM 3253 C CA . ASN A 1 404 ? -18.887 -15.956 9.961 1.00 92.31 404 ASN A CA 1
ATOM 3254 C C . ASN A 1 404 ? -19.536 -15.603 11.318 1.00 92.31 404 ASN A C 1
ATOM 3256 O O . ASN A 1 404 ? -20.216 -16.449 11.900 1.00 92.31 404 ASN A O 1
ATOM 3260 N N . SER A 1 405 ? -19.381 -14.367 11.814 1.00 94.88 405 SER A N 1
ATOM 3261 C CA . SER A 1 405 ? -20.105 -13.884 12.991 1.00 94.88 405 SER A CA 1
ATOM 3262 C C . SER A 1 405 ? -21.558 -13.602 12.618 1.00 94.88 405 SER A C 1
ATOM 3264 O O . SER A 1 405 ? -21.848 -12.656 11.882 1.00 94.88 405 SER A O 1
ATOM 3266 N N . LEU A 1 406 ? -22.481 -14.423 13.129 1.00 93.62 406 LEU A N 1
ATOM 3267 C CA . LEU A 1 406 ? -23.915 -14.290 12.854 1.00 93.62 406 LEU A CA 1
ATOM 3268 C C . LEU A 1 406 ? -24.476 -12.960 13.381 1.00 93.62 406 LEU A C 1
ATOM 3270 O O . LEU A 1 406 ? -25.243 -12.297 12.685 1.00 93.62 406 LEU A O 1
ATOM 3274 N N . GLU A 1 407 ? -24.072 -12.555 14.588 1.00 95.56 407 GLU A N 1
ATOM 3275 C CA . GLU A 1 407 ? -24.478 -11.273 15.168 1.00 95.56 407 GLU A CA 1
ATOM 3276 C C . GLU A 1 407 ? -23.840 -10.100 14.421 1.00 95.56 407 GLU A C 1
ATOM 3278 O O . GLU A 1 407 ? -24.553 -9.199 13.982 1.00 95.56 407 GLU A O 1
ATOM 3283 N N . GLY A 1 408 ? -22.517 -10.134 14.219 1.00 94.81 408 GLY A N 1
ATOM 3284 C CA . GLY A 1 408 ? -21.794 -9.062 13.536 1.00 94.81 408 GLY A CA 1
ATOM 3285 C C . GLY A 1 408 ? -22.327 -8.816 12.124 1.00 94.81 408 GLY A C 1
ATOM 3286 O O . GLY A 1 408 ? -22.615 -7.676 11.763 1.00 94.81 408 GLY A O 1
ATOM 3287 N N . SER A 1 409 ? -22.557 -9.888 11.361 1.00 94.50 409 SER A N 1
ATOM 3288 C CA . SER A 1 409 ? -23.095 -9.826 9.995 1.00 94.50 409 SER A CA 1
ATOM 3289 C C . SER A 1 409 ? -24.522 -9.283 9.912 1.00 94.50 409 SER A C 1
ATOM 3291 O O . SER A 1 409 ? -24.876 -8.693 8.894 1.00 94.50 409 SER A O 1
ATOM 3293 N N . ALA A 1 410 ? -25.336 -9.454 10.959 1.00 95.38 410 ALA A N 1
ATOM 3294 C CA . ALA A 1 410 ? -26.640 -8.802 11.056 1.00 95.38 410 ALA A CA 1
ATOM 3295 C C . ALA A 1 410 ? -26.488 -7.322 11.447 1.00 95.38 410 ALA A C 1
ATOM 3297 O O . ALA A 1 410 ? -27.046 -6.444 10.791 1.00 95.38 410 ALA A O 1
ATOM 3298 N N . LYS A 1 411 ? -25.677 -7.027 12.471 1.00 95.44 411 LYS A N 1
ATOM 3299 C CA . LYS A 1 411 ? -25.490 -5.678 13.028 1.00 95.44 411 LYS A CA 1
ATOM 3300 C C . LYS A 1 411 ? -24.932 -4.679 12.017 1.00 95.44 411 LYS A C 1
ATOM 3302 O O . LYS A 1 411 ? -25.414 -3.551 11.973 1.00 95.44 411 LYS A O 1
ATOM 3307 N N . VAL A 1 412 ? -23.996 -5.081 11.153 1.00 94.69 412 VAL A N 1
ATOM 3308 C CA . VAL A 1 412 ? -23.470 -4.198 10.090 1.00 94.69 412 VAL A CA 1
ATOM 3309 C C . VAL A 1 412 ? -24.504 -3.820 9.021 1.00 94.69 412 VAL A C 1
ATOM 3311 O O . VAL A 1 412 ? -24.224 -2.941 8.219 1.00 94.69 412 VAL A O 1
ATOM 3314 N N . GLN A 1 413 ? -25.692 -4.433 9.000 1.00 94.25 413 GLN A N 1
ATOM 3315 C CA . GLN A 1 413 ? -26.791 -4.075 8.089 1.00 94.25 413 GLN A CA 1
ATOM 3316 C C . GLN A 1 413 ? -27.842 -3.158 8.754 1.00 94.25 413 GLN A C 1
ATOM 3318 O O . GLN A 1 413 ? -28.817 -2.781 8.112 1.00 94.25 413 GLN A O 1
ATOM 3323 N N . GLU A 1 414 ? -27.683 -2.804 10.037 1.00 94.88 414 GLU A N 1
ATOM 3324 C CA . GLU A 1 414 ? -28.669 -2.037 10.814 1.00 94.88 414 GLU A CA 1
ATOM 3325 C C . GLU A 1 414 ? -28.194 -0.593 11.077 1.00 94.88 414 GLU A C 1
ATOM 3327 O O . GLU A 1 414 ? -27.200 -0.370 11.773 1.00 94.88 414 GLU A O 1
ATOM 3332 N N . MET A 1 415 ? -28.949 0.433 10.664 1.00 94.31 415 MET A N 1
ATOM 3333 C CA . MET A 1 415 ? -28.610 1.836 10.979 1.00 94.31 415 MET A CA 1
ATOM 3334 C C . MET A 1 415 ? -28.652 2.101 12.495 1.00 94.31 415 MET A C 1
ATOM 3336 O O . MET A 1 415 ? -27.954 2.975 13.017 1.00 94.31 415 MET A O 1
ATOM 3340 N N . VAL A 1 416 ? -29.459 1.325 13.228 1.00 94.94 416 VAL A N 1
ATOM 3341 C CA . VAL A 1 416 ? -29.567 1.369 14.695 1.00 94.94 416 VAL A CA 1
ATOM 3342 C C . VAL A 1 416 ? -28.246 0.992 15.375 1.00 94.94 416 VAL A C 1
ATOM 3344 O O . VAL A 1 416 ? -27.884 1.631 16.370 1.00 94.94 416 VAL A O 1
ATOM 3347 N N . PHE A 1 417 ? -27.494 0.030 14.825 1.00 95.38 417 PHE A N 1
ATOM 3348 C CA . PHE A 1 417 ? -26.148 -0.294 15.300 1.00 95.38 417 PHE A CA 1
ATOM 3349 C C . PHE A 1 417 ? -25.218 0.910 15.123 1.00 95.38 417 PHE A C 1
ATOM 3351 O O . PHE A 1 417 ? -24.691 1.409 16.116 1.00 95.38 417 PHE A O 1
ATOM 3358 N N . TYR A 1 418 ? -25.097 1.458 13.908 1.00 95.94 418 T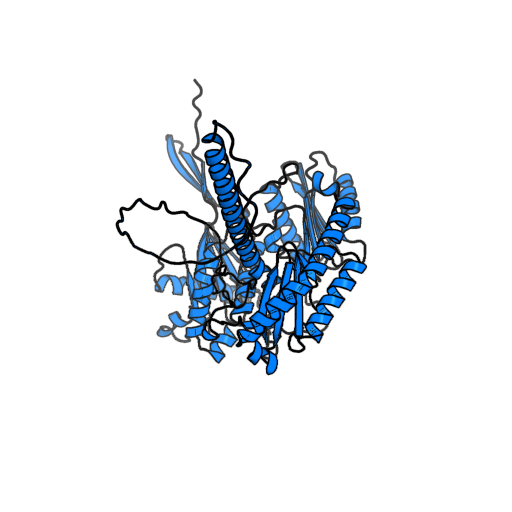YR A N 1
ATOM 3359 C CA . TYR A 1 418 ? -24.194 2.587 13.640 1.00 95.94 418 TYR A CA 1
ATOM 3360 C C . TYR A 1 418 ? -24.518 3.843 14.464 1.00 95.94 418 TYR A C 1
ATOM 3362 O O . TYR A 1 418 ? -23.601 4.520 14.929 1.00 95.94 418 TYR A O 1
ATOM 3370 N N . ARG A 1 419 ? -25.803 4.143 14.710 1.00 95.25 419 ARG A N 1
ATOM 3371 C CA . ARG A 1 419 ? -26.228 5.228 15.620 1.00 95.25 419 ARG A CA 1
ATOM 3372 C C . ARG A 1 419 ? -25.779 4.982 17.060 1.00 95.25 419 ARG A C 1
ATOM 3374 O O . ARG A 1 419 ? -25.227 5.879 17.693 1.00 95.25 419 ARG A O 1
ATOM 3381 N N . SER A 1 420 ? -26.012 3.776 17.575 1.00 95.25 420 SER A N 1
ATOM 3382 C CA . SER A 1 420 ? -25.656 3.411 18.953 1.00 95.25 420 SER A CA 1
ATOM 3383 C C . SER A 1 420 ? -24.139 3.404 19.147 1.00 95.25 420 SER A C 1
ATOM 3385 O O . SER A 1 420 ? -23.632 3.975 20.112 1.00 95.25 420 SER A O 1
ATOM 3387 N N . PHE A 1 421 ? -23.415 2.838 18.180 1.00 96.25 421 PHE A N 1
ATOM 3388 C CA . PHE A 1 421 ? -21.960 2.752 18.176 1.00 96.25 421 PHE A CA 1
ATOM 3389 C C . PHE A 1 421 ? -21.308 4.133 18.036 1.00 96.25 421 PHE A C 1
ATOM 3391 O O . PHE A 1 421 ? -20.382 4.437 18.778 1.00 96.25 421 PHE A O 1
ATOM 3398 N N . HIS A 1 422 ? -21.835 5.027 17.189 1.00 95.44 422 HIS A N 1
ATOM 3399 C CA . HIS A 1 422 ? -21.372 6.420 17.121 1.00 95.44 422 HIS A CA 1
ATOM 3400 C C . HIS A 1 422 ? -21.500 7.144 18.468 1.00 95.44 422 HIS A C 1
ATOM 3402 O O . HIS A 1 422 ? -20.545 7.794 18.891 1.00 95.44 422 HIS A O 1
ATOM 3408 N N . ASN A 1 423 ? -22.636 7.016 19.163 1.00 94.19 423 ASN A N 1
ATOM 3409 C CA . ASN A 1 423 ? -22.831 7.644 20.474 1.00 94.19 423 ASN A CA 1
ATOM 3410 C C . ASN A 1 423 ? -21.829 7.109 21.513 1.00 94.19 423 ASN A C 1
ATOM 3412 O O . ASN A 1 423 ? -21.202 7.891 22.228 1.00 94.19 423 ASN A O 1
ATOM 3416 N N . TYR A 1 424 ? -21.643 5.785 21.554 1.00 95.00 424 TYR A N 1
ATOM 3417 C CA . TYR A 1 424 ? -20.671 5.121 22.424 1.00 95.00 424 TYR A CA 1
ATOM 3418 C C . TYR A 1 424 ? -19.234 5.582 22.122 1.00 95.00 424 TYR A C 1
ATOM 3420 O O . TYR A 1 424 ? -18.567 6.140 22.996 1.00 95.00 424 TYR A O 1
ATOM 3428 N N . LEU A 1 425 ? -18.780 5.453 20.869 1.00 95.25 425 LEU A N 1
ATOM 3429 C CA . LEU A 1 425 ? -17.431 5.846 20.452 1.00 95.25 425 LEU A CA 1
ATOM 3430 C C . LEU A 1 425 ? -17.173 7.340 20.664 1.00 95.25 425 LEU A C 1
ATOM 3432 O O . LEU A 1 425 ? -16.059 7.706 21.036 1.00 95.25 425 LEU A O 1
ATOM 3436 N N . THR A 1 426 ? -18.186 8.196 20.489 1.00 92.31 426 THR A N 1
ATOM 3437 C CA . THR A 1 426 ? -18.063 9.638 20.751 1.00 92.31 426 THR A CA 1
ATOM 3438 C C . THR A 1 426 ? -17.710 9.917 22.202 1.00 92.31 426 THR A C 1
ATOM 3440 O O . THR A 1 426 ? -16.786 10.692 22.448 1.00 92.31 426 THR A O 1
ATOM 3443 N N . SER A 1 427 ? -18.383 9.244 23.141 1.00 90.00 427 SER A N 1
ATOM 3444 C CA . SER A 1 427 ? -18.126 9.388 24.576 1.00 90.00 427 SER A CA 1
ATOM 3445 C C . SER A 1 427 ? -16.771 8.815 25.002 1.00 90.00 427 SER A C 1
ATOM 3447 O O . SER A 1 427 ? -16.109 9.410 25.845 1.00 90.00 427 SER A O 1
ATOM 3449 N N . GLN A 1 428 ? -16.357 7.669 24.451 1.00 88.25 428 GLN A N 1
ATOM 3450 C CA . GLN A 1 428 ? -15.124 6.987 24.876 1.00 88.25 428 GLN A CA 1
ATOM 3451 C C . GLN A 1 428 ? -13.854 7.576 24.229 1.00 88.25 428 GLN A C 1
ATOM 3453 O O . GLN A 1 428 ? -12.769 7.531 24.808 1.00 88.25 428 GLN A O 1
ATOM 3458 N N . SER A 1 429 ? -13.962 8.173 23.035 1.00 92.06 429 SER A N 1
ATOM 3459 C CA . SER A 1 429 ? -12.797 8.687 22.295 1.00 92.06 429 SER A CA 1
ATOM 3460 C C . SER A 1 429 ? -12.122 9.898 22.951 1.00 92.06 429 SER A C 1
ATOM 3462 O O . SER A 1 429 ? -10.934 10.123 22.715 1.00 92.06 429 SER A O 1
ATOM 3464 N N . GLU A 1 430 ? -12.836 10.698 23.751 1.00 90.75 430 GLU A N 1
ATOM 3465 C CA . GLU A 1 430 ? -12.283 11.931 24.338 1.00 90.75 430 GLU A CA 1
ATOM 3466 C C . GLU A 1 430 ? -11.114 11.660 25.298 1.00 90.75 430 GLU A C 1
ATOM 3468 O O . GLU A 1 430 ? -10.094 12.356 25.245 1.00 90.75 430 GLU A O 1
ATOM 3473 N N . GLU A 1 431 ? -11.218 10.619 26.129 1.00 91.12 431 GLU A N 1
ATOM 3474 C CA . GLU A 1 431 ? -10.169 10.239 27.079 1.00 91.12 431 GLU A CA 1
ATOM 3475 C C . GLU A 1 431 ? -8.907 9.740 26.359 1.00 91.12 431 GLU A C 1
ATOM 3477 O O . GLU A 1 431 ? -7.798 10.198 26.647 1.00 91.12 431 GLU A O 1
ATOM 3482 N N . ILE A 1 432 ? -9.067 8.888 25.343 1.00 93.94 432 ILE A N 1
ATOM 3483 C CA . ILE A 1 432 ? -7.947 8.379 24.539 1.00 93.94 432 ILE A CA 1
ATOM 3484 C C . ILE A 1 432 ? -7.275 9.495 23.733 1.00 93.94 432 ILE A C 1
ATOM 3486 O O . ILE A 1 432 ? -6.045 9.576 23.695 1.00 93.94 432 ILE A O 1
ATOM 3490 N N . ILE A 1 433 ? -8.049 10.422 23.158 1.00 94.50 433 ILE A N 1
ATOM 3491 C CA . ILE A 1 433 ? -7.500 11.615 22.496 1.00 94.50 433 ILE A CA 1
ATOM 3492 C C . ILE A 1 433 ? -6.681 12.455 23.485 1.00 94.50 433 ILE A C 1
ATOM 3494 O O . ILE A 1 433 ? -5.615 12.957 23.117 1.00 94.50 433 ILE A O 1
ATOM 3498 N N . LYS A 1 434 ? -7.126 12.606 24.738 1.00 94.12 434 LYS A N 1
ATOM 3499 C CA . LYS A 1 434 ? -6.370 13.319 25.777 1.00 94.12 434 LYS A CA 1
ATOM 3500 C C . LYS A 1 434 ? -5.051 12.607 26.109 1.00 94.12 434 LYS A C 1
ATOM 3502 O O . LYS A 1 434 ? -4.004 13.254 26.070 1.00 94.12 434 LYS A O 1
ATOM 3507 N N . ILE A 1 435 ? -5.078 11.295 26.355 1.00 93.75 435 ILE A N 1
ATOM 3508 C CA . ILE A 1 435 ? -3.885 10.478 26.657 1.00 93.75 435 ILE A CA 1
ATOM 3509 C C . ILE A 1 435 ? -2.848 10.577 25.528 1.00 93.75 435 ILE A C 1
ATOM 3511 O O . ILE A 1 435 ? -1.669 10.833 25.782 1.00 93.75 435 ILE A O 1
ATOM 3515 N N . LEU A 1 436 ? -3.287 10.457 24.272 1.00 94.06 436 LEU A N 1
ATOM 3516 C CA . LEU A 1 436 ? -2.421 10.553 23.093 1.00 94.06 436 LEU A CA 1
ATOM 3517 C C . LEU A 1 436 ? -1.798 11.948 22.933 1.00 94.06 436 LEU A C 1
ATOM 3519 O O . LEU A 1 436 ? -0.600 12.057 22.662 1.00 94.06 436 LEU A O 1
ATOM 3523 N N . ASN A 1 437 ? -2.563 13.019 23.178 1.00 93.38 437 ASN A N 1
ATOM 3524 C CA . ASN A 1 437 ? -2.028 14.384 23.206 1.00 93.38 437 ASN A CA 1
ATOM 3525 C C . ASN A 1 437 ? -0.968 14.566 24.307 1.00 93.38 437 ASN A C 1
ATOM 3527 O O . ASN A 1 437 ? 0.105 15.112 24.042 1.00 93.38 437 ASN A O 1
ATOM 3531 N N . GLU A 1 438 ? -1.231 14.093 25.528 1.00 91.81 438 GLU A N 1
ATOM 3532 C CA . GLU A 1 438 ? -0.276 14.182 26.639 1.00 91.81 438 GLU A CA 1
ATOM 3533 C C . GLU A 1 438 ? 1.011 13.392 26.364 1.00 91.81 438 GLU A C 1
ATOM 3535 O O . GLU A 1 438 ? 2.107 13.890 26.634 1.00 91.81 438 GLU A O 1
ATOM 3540 N N . ASN A 1 439 ? 0.895 12.186 25.802 1.00 90.19 439 ASN A N 1
ATOM 3541 C CA . ASN A 1 439 ? 2.035 11.371 25.391 1.00 90.19 439 ASN A CA 1
ATOM 3542 C C . ASN A 1 439 ? 2.858 12.085 24.302 1.00 90.19 439 ASN A C 1
ATOM 3544 O O . ASN A 1 439 ? 4.067 12.245 24.450 1.00 90.19 439 ASN A O 1
ATOM 3548 N N . HIS A 1 440 ? 2.205 12.616 23.265 1.00 86.81 440 HIS A N 1
ATOM 3549 C CA . HIS A 1 440 ? 2.867 13.334 22.174 1.00 86.81 440 HIS A CA 1
ATOM 3550 C C . HIS A 1 440 ? 3.602 14.603 22.639 1.00 86.81 440 HIS A C 1
ATOM 3552 O O . HIS A 1 440 ? 4.732 14.852 22.213 1.00 86.81 440 HIS A O 1
ATOM 3558 N N . GLU A 1 441 ? 3.017 15.392 23.545 1.00 86.06 441 GLU A N 1
ATOM 3559 C CA . GLU A 1 441 ? 3.674 16.584 24.099 1.00 86.06 441 GLU A CA 1
ATOM 3560 C C . GLU A 1 441 ? 4.844 16.241 25.037 1.00 86.06 441 GLU A C 1
ATOM 3562 O O . GLU A 1 441 ? 5.839 16.972 25.065 1.00 86.06 441 GLU A O 1
ATOM 3567 N N . LYS A 1 442 ? 4.787 15.113 25.763 1.00 82.38 442 LYS A N 1
ATOM 3568 C CA . LYS A 1 442 ? 5.949 14.568 26.491 1.00 82.38 442 LYS A CA 1
ATOM 3569 C C . LYS A 1 442 ? 7.053 14.156 25.506 1.00 82.38 442 LYS A C 1
ATOM 3571 O O . LYS A 1 442 ? 8.193 14.598 25.657 1.00 82.38 442 LYS A O 1
ATOM 3576 N N . SER A 1 443 ? 6.714 13.409 24.452 1.00 74.88 443 SER A N 1
ATOM 3577 C CA . SER A 1 443 ? 7.666 12.971 23.422 1.00 74.88 443 SER A CA 1
ATOM 3578 C C . SER A 1 443 ? 8.329 14.138 22.685 1.00 74.88 443 SER A C 1
ATOM 3580 O O . SER A 1 443 ? 9.536 14.098 22.474 1.00 74.88 443 SER A O 1
ATOM 3582 N N . LYS A 1 444 ? 7.603 15.216 22.348 1.00 70.69 444 LYS A N 1
ATOM 3583 C CA . LYS A 1 444 ? 8.190 16.428 21.735 1.00 70.69 444 LYS A CA 1
ATOM 3584 C C . LYS A 1 444 ? 9.216 17.122 22.628 1.00 70.69 444 LYS A C 1
ATOM 3586 O O . LYS A 1 444 ? 10.222 17.615 22.124 1.00 70.69 444 LYS A O 1
ATOM 3591 N N . LYS A 1 445 ? 8.955 17.192 23.938 1.00 62.25 445 LYS A N 1
ATOM 3592 C CA . LYS A 1 445 ? 9.857 17.831 24.914 1.00 62.25 445 LYS A CA 1
ATOM 3593 C C . LYS A 1 445 ? 11.144 17.032 25.121 1.00 62.25 445 LYS A C 1
ATOM 3595 O O . LYS A 1 445 ? 12.176 17.631 25.402 1.00 62.25 445 LYS A O 1
ATOM 3600 N N . LEU A 1 446 ? 11.081 15.711 24.950 1.00 56.94 446 LEU A N 1
ATOM 3601 C CA . LEU A 1 446 ? 12.231 14.808 25.030 1.00 56.94 446 LEU A CA 1
ATOM 3602 C C . LEU A 1 446 ? 12.955 14.631 23.678 1.00 56.94 446 LEU A C 1
ATOM 3604 O O . LEU A 1 446 ? 14.150 14.357 23.645 1.00 56.94 446 LEU A O 1
ATOM 3608 N N . GLY A 1 447 ? 12.235 14.781 22.562 1.00 52.69 447 GLY A N 1
ATOM 3609 C CA . GLY A 1 447 ? 12.648 14.324 21.236 1.00 52.69 447 GLY A CA 1
ATOM 3610 C C . GLY A 1 447 ? 12.586 15.391 20.146 1.00 52.69 447 GLY A C 1
ATOM 3611 O O . GLY A 1 447 ? 11.722 15.356 19.271 1.00 52.69 447 GLY A O 1
ATOM 3612 N N . ARG A 1 448 ? 13.593 16.267 20.122 1.00 51.16 448 ARG A N 1
ATOM 3613 C CA . ARG A 1 448 ? 14.110 16.847 18.874 1.00 51.16 448 ARG A CA 1
ATOM 3614 C C . ARG A 1 448 ? 15.576 16.447 18.753 1.00 51.16 448 ARG A C 1
ATOM 3616 O O . ARG A 1 448 ? 16.460 17.173 19.193 1.00 51.16 448 ARG A O 1
ATOM 3623 N N . THR A 1 449 ? 15.824 15.262 18.204 1.00 56.81 449 THR A N 1
ATOM 3624 C CA . THR A 1 449 ? 17.181 14.773 17.946 1.00 56.81 449 THR A CA 1
ATOM 3625 C C . THR A 1 449 ? 17.889 15.707 16.972 1.00 56.81 449 THR A C 1
ATOM 3627 O O . THR A 1 449 ? 17.413 15.896 15.853 1.00 56.81 449 THR A O 1
ATOM 3630 N N . ASP A 1 450 ? 19.047 16.252 17.360 1.00 63.00 450 ASP A N 1
ATOM 3631 C CA . ASP A 1 450 ? 19.874 17.104 16.485 1.00 63.00 450 ASP A CA 1
ATOM 3632 C C . ASP A 1 450 ? 20.254 16.412 15.162 1.00 63.00 450 ASP A C 1
ATOM 3634 O O . ASP A 1 450 ? 20.474 17.075 14.151 1.00 63.00 450 ASP A O 1
ATOM 3638 N N . ILE A 1 451 ? 20.188 15.078 15.140 1.00 72.94 451 ILE A N 1
ATOM 3639 C CA . ILE A 1 451 ? 20.289 14.210 13.961 1.00 72.94 451 ILE A CA 1
ATOM 3640 C C . ILE A 1 451 ? 19.417 14.706 12.793 1.00 72.94 451 ILE A C 1
ATOM 3642 O O . ILE A 1 451 ? 19.900 14.765 11.666 1.00 72.94 451 ILE A O 1
ATOM 3646 N N . ASP A 1 452 ? 18.172 15.136 13.035 1.00 70.75 452 ASP A N 1
ATOM 3647 C CA . ASP A 1 452 ? 17.264 15.597 11.966 1.00 70.75 452 ASP A CA 1
ATOM 3648 C C . ASP A 1 452 ? 17.696 16.946 11.344 1.00 70.75 452 ASP A C 1
ATOM 3650 O O . ASP A 1 452 ? 17.147 17.371 10.319 1.00 70.75 452 ASP A O 1
ATOM 3654 N N . LYS A 1 453 ? 18.671 17.643 11.944 1.00 73.81 453 LYS A N 1
ATOM 3655 C CA . LYS A 1 453 ? 19.282 18.865 11.395 1.00 73.81 453 LYS A CA 1
ATOM 3656 C C . LYS A 1 453 ? 20.498 18.557 10.519 1.00 73.81 453 LYS A C 1
ATOM 3658 O O . LYS A 1 453 ? 20.729 19.282 9.556 1.00 73.81 453 LYS A O 1
ATOM 3663 N N . GLU A 1 454 ? 21.256 17.513 10.857 1.00 79.00 454 GLU A N 1
ATOM 3664 C CA . GLU A 1 454 ? 22.563 17.190 10.260 1.00 79.00 454 GLU A CA 1
ATOM 3665 C C . GLU A 1 454 ? 22.523 16.060 9.219 1.00 79.00 454 GLU A C 1
ATOM 3667 O O . GLU A 1 454 ? 23.319 16.070 8.281 1.00 79.00 454 GLU A O 1
ATOM 3672 N N . TYR A 1 455 ? 21.602 15.105 9.361 1.00 85.19 455 TYR A N 1
ATOM 3673 C CA . TYR A 1 455 ? 21.527 13.900 8.533 1.00 85.19 455 TYR A CA 1
ATOM 3674 C C . TYR A 1 455 ? 20.128 13.719 7.958 1.00 85.19 455 TYR A C 1
ATOM 3676 O O . TYR A 1 455 ? 19.132 14.262 8.446 1.00 85.19 455 TYR A O 1
ATOM 3684 N N . ARG A 1 456 ? 20.037 12.894 6.922 1.00 86.50 456 ARG A N 1
ATOM 3685 C CA . ARG A 1 456 ? 18.770 12.350 6.436 1.00 86.50 456 ARG A CA 1
ATOM 3686 C C . ARG A 1 456 ? 18.835 10.838 6.519 1.00 86.50 456 ARG A C 1
ATOM 3688 O O . ARG A 1 456 ? 19.880 10.275 6.230 1.00 86.50 456 ARG A O 1
ATOM 3695 N N . TYR A 1 457 ? 17.762 10.184 6.940 1.00 87.81 457 TYR A N 1
ATOM 3696 C CA . TYR A 1 457 ? 17.771 8.737 7.144 1.00 87.81 457 TYR A CA 1
ATOM 3697 C C . TYR A 1 457 ? 16.408 8.096 6.901 1.00 87.81 457 TYR A C 1
ATOM 3699 O O . TYR A 1 457 ? 15.361 8.742 7.010 1.00 87.81 457 TYR A O 1
ATOM 3707 N N . LEU A 1 458 ? 16.433 6.796 6.638 1.00 89.38 458 LEU A N 1
ATOM 3708 C CA . LEU A 1 458 ? 15.287 5.903 6.697 1.00 89.38 458 LEU A CA 1
ATOM 3709 C C . LEU A 1 458 ? 15.706 4.657 7.470 1.00 89.38 458 LEU A C 1
ATOM 3711 O O . LEU A 1 458 ? 16.595 3.928 7.047 1.00 89.38 458 LEU A O 1
ATOM 3715 N N . PHE A 1 459 ? 15.065 4.435 8.606 1.00 89.50 459 PHE A N 1
ATOM 3716 C CA . PHE A 1 459 ? 15.114 3.201 9.370 1.00 89.50 459 PHE A CA 1
ATOM 3717 C C . PHE A 1 459 ? 13.847 2.394 9.082 1.00 89.50 459 PHE A C 1
ATOM 3719 O O . PHE A 1 459 ? 12.751 2.961 9.079 1.00 89.50 459 PHE A O 1
ATOM 3726 N N . PHE A 1 460 ? 13.998 1.092 8.866 1.00 91.00 460 PHE A N 1
ATOM 3727 C CA . PHE A 1 460 ? 12.914 0.157 8.599 1.00 91.00 460 PHE A CA 1
ATOM 3728 C C . PHE A 1 460 ? 13.154 -1.183 9.289 1.00 91.00 460 PHE A C 1
ATOM 3730 O O . PHE A 1 460 ? 14.204 -1.803 9.117 1.00 91.00 460 PHE A O 1
ATOM 3737 N N . ASN A 1 461 ? 12.154 -1.658 10.019 1.00 89.88 461 ASN A N 1
ATOM 3738 C CA . ASN A 1 461 ? 12.135 -2.985 10.612 1.00 89.88 461 ASN A CA 1
ATOM 3739 C C . ASN A 1 461 ? 11.304 -3.924 9.729 1.00 89.88 461 ASN A C 1
ATOM 3741 O O . ASN A 1 461 ? 10.087 -3.777 9.647 1.00 89.88 461 ASN A O 1
ATOM 3745 N N . LYS A 1 462 ? 11.939 -4.909 9.078 1.00 87.31 462 LYS A N 1
ATOM 3746 C CA . LYS A 1 462 ? 11.249 -5.855 8.181 1.00 87.31 462 LYS A CA 1
ATOM 3747 C C . LYS A 1 462 ? 10.259 -6.779 8.905 1.00 87.31 462 LYS A C 1
ATOM 3749 O O . LYS A 1 462 ? 9.406 -7.358 8.244 1.00 87.31 462 LYS A O 1
ATOM 3754 N N . MET A 1 463 ? 10.362 -6.930 10.229 1.00 84.25 463 MET A N 1
ATOM 3755 C CA . MET A 1 463 ? 9.494 -7.806 11.029 1.00 84.25 463 MET A CA 1
ATOM 3756 C C . MET A 1 463 ? 8.219 -7.089 11.495 1.00 84.25 463 MET A C 1
ATOM 3758 O O . MET A 1 463 ? 7.121 -7.629 11.380 1.00 84.25 463 MET A O 1
ATOM 3762 N N . THR A 1 464 ? 8.345 -5.861 12.009 1.00 85.75 464 THR A N 1
ATOM 3763 C CA . THR A 1 464 ? 7.195 -5.049 12.461 1.00 85.75 464 THR A CA 1
ATOM 3764 C C . THR A 1 464 ? 6.631 -4.144 11.364 1.00 85.75 464 THR A C 1
ATOM 3766 O O . THR A 1 464 ? 5.611 -3.492 11.570 1.00 85.75 464 THR A O 1
ATOM 3769 N N . LEU A 1 465 ? 7.303 -4.073 10.211 1.00 88.69 465 LEU A N 1
ATOM 3770 C CA . LEU A 1 465 ? 7.126 -3.063 9.162 1.00 88.69 465 LEU A CA 1
ATOM 3771 C C . LEU A 1 465 ? 7.289 -1.616 9.655 1.00 88.69 465 LEU A C 1
ATOM 3773 O O . LEU A 1 465 ? 6.961 -0.687 8.916 1.00 88.69 465 LEU A O 1
ATOM 3777 N N . ALA A 1 466 ? 7.781 -1.388 10.876 1.00 87.75 466 ALA A N 1
ATOM 3778 C CA . ALA A 1 466 ? 7.910 -0.048 11.424 1.00 87.75 466 ALA A CA 1
ATOM 3779 C C . ALA A 1 466 ? 8.931 0.765 10.622 1.00 87.75 466 ALA A C 1
ATOM 3781 O O . ALA A 1 466 ? 10.080 0.350 10.458 1.00 87.75 466 ALA A O 1
ATOM 3782 N N . VAL A 1 467 ? 8.523 1.944 10.145 1.00 87.06 467 VAL A N 1
ATOM 3783 C CA . VAL A 1 467 ? 9.415 2.891 9.468 1.00 87.06 467 VAL A CA 1
ATOM 3784 C C . VAL A 1 467 ? 9.554 4.178 10.275 1.00 87.06 467 VAL A C 1
ATOM 3786 O O . VAL A 1 467 ? 8.586 4.747 10.783 1.00 87.06 467 VAL A O 1
ATOM 3789 N N . LYS A 1 468 ? 10.791 4.664 10.381 1.00 83.44 468 LYS A N 1
ATOM 3790 C CA . LYS A 1 468 ? 11.121 5.971 10.949 1.00 83.44 468 LYS A CA 1
ATOM 3791 C C . LYS A 1 468 ? 12.085 6.668 10.007 1.00 83.44 468 LYS A C 1
ATOM 3793 O O . LYS A 1 468 ? 13.129 6.130 9.664 1.00 83.44 468 LYS A O 1
ATOM 3798 N N . SER A 1 469 ? 11.747 7.872 9.566 1.00 82.88 469 SER A N 1
ATOM 3799 C CA . SER A 1 469 ? 12.524 8.564 8.541 1.00 82.88 469 SER A CA 1
ATOM 3800 C C . SER A 1 469 ? 12.573 10.065 8.787 1.00 82.88 469 SER A C 1
ATOM 3802 O O . SER A 1 469 ? 11.691 10.625 9.434 1.00 82.88 469 SER A O 1
ATOM 3804 N N . SER A 1 470 ? 13.590 10.710 8.226 1.00 80.88 470 SER A N 1
ATOM 3805 C CA . SER A 1 470 ? 13.676 12.160 8.034 1.00 80.88 470 SER A CA 1
ATOM 3806 C C . SER A 1 470 ? 13.694 12.561 6.548 1.00 80.88 470 SER A C 1
ATOM 3808 O O . SER A 1 470 ? 13.786 13.749 6.245 1.00 80.88 470 SER A O 1
ATOM 3810 N N . LEU A 1 471 ? 13.513 11.609 5.617 1.00 73.94 471 LEU A N 1
ATOM 3811 C CA . LEU A 1 471 ? 13.272 11.830 4.174 1.00 73.94 471 LEU A CA 1
ATOM 3812 C C . LEU A 1 471 ? 11.849 12.375 3.894 1.00 73.94 471 LEU A C 1
ATOM 3814 O O . LEU A 1 471 ? 11.269 12.122 2.848 1.00 73.94 471 LEU A O 1
ATOM 3818 N N . TYR A 1 472 ? 11.250 13.054 4.872 1.00 61.62 472 TYR A N 1
ATOM 3819 C CA . TYR A 1 472 ? 9.831 13.404 4.909 1.00 61.62 472 TYR A CA 1
ATOM 3820 C C . TYR A 1 472 ? 9.441 14.482 3.865 1.00 61.62 472 TYR A C 1
ATOM 3822 O O . TYR A 1 472 ? 10.273 15.327 3.528 1.00 61.62 472 TYR A O 1
ATOM 3830 N N . PRO A 1 473 ? 8.158 14.529 3.441 1.00 50.44 473 PRO A N 1
ATOM 3831 C CA . PRO A 1 473 ? 7.044 13.925 4.159 1.00 50.44 473 PRO A CA 1
ATOM 3832 C C . PRO A 1 473 ? 6.437 12.660 3.546 1.00 50.44 473 PRO A C 1
ATOM 3834 O O . PRO A 1 473 ? 5.895 12.680 2.446 1.00 50.44 473 PRO A O 1
ATOM 3837 N N . PHE A 1 474 ? 6.321 11.626 4.389 1.00 42.34 474 PHE A N 1
ATOM 3838 C CA . PHE A 1 474 ? 5.131 10.774 4.387 1.00 42.34 474 PHE A CA 1
ATOM 3839 C C . PHE A 1 474 ? 3.923 11.647 4.785 1.00 42.34 474 PHE A C 1
ATOM 3841 O O . PHE A 1 474 ? 3.501 11.673 5.942 1.00 42.34 474 PHE A O 1
ATOM 3848 N N . SER A 1 475 ? 3.427 12.437 3.834 1.00 33.22 475 SER A N 1
ATOM 3849 C CA . SER A 1 475 ? 2.178 13.187 3.928 1.00 33.22 475 SER A CA 1
ATOM 3850 C C . SER A 1 475 ? 1.259 12.685 2.830 1.00 33.22 475 SER A C 1
ATOM 3852 O O . SER A 1 475 ? 1.574 12.782 1.648 1.00 33.22 475 SER A O 1
ATOM 3854 N N . SER A 1 476 ? 0.103 12.185 3.246 1.00 35.97 476 SER A N 1
ATOM 3855 C CA . SER A 1 476 ? -1.040 11.830 2.402 1.00 35.97 476 SER A CA 1
ATOM 3856 C C . SER A 1 476 ? -1.640 13.012 1.648 1.00 35.97 476 SER A C 1
ATOM 3858 O O . SER A 1 476 ? -2.414 12.836 0.716 1.00 35.97 476 SER A O 1
ATOM 3860 N N . ASN A 1 477 ? -1.282 14.229 2.049 1.00 33.53 477 ASN A N 1
ATOM 3861 C CA . ASN A 1 477 ? -1.706 15.459 1.415 1.00 33.53 477 ASN A CA 1
ATOM 3862 C C . ASN A 1 477 ? -0.470 16.038 0.722 1.00 33.53 477 ASN A C 1
ATOM 3864 O O . ASN A 1 477 ? 0.510 16.364 1.399 1.00 33.53 477 ASN A O 1
ATOM 3868 N N . GLY A 1 478 ? -0.522 16.219 -0.602 1.00 35.47 478 GLY A N 1
ATOM 3869 C CA . GLY A 1 478 ? 0.563 16.764 -1.440 1.00 35.47 478 GLY A CA 1
ATOM 3870 C C . GLY A 1 478 ? 0.963 18.222 -1.153 1.00 35.47 478 GLY A C 1
ATOM 3871 O O . GLY A 1 478 ? 1.584 18.878 -1.987 1.00 35.47 478 GLY A O 1
ATOM 3872 N N . SER A 1 479 ? 0.615 18.746 0.024 1.00 29.58 479 SER A N 1
ATOM 3873 C CA . SER A 1 479 ? 1.109 20.017 0.525 1.00 29.58 479 SER A CA 1
ATOM 3874 C C . SER A 1 479 ? 2.578 19.870 0.913 1.00 29.58 479 SER A C 1
ATOM 3876 O O . SER A 1 479 ? 2.925 19.320 1.960 1.00 29.58 479 SER A O 1
ATOM 3878 N N . LEU A 1 480 ? 3.448 20.407 0.059 1.00 34.00 480 LEU A N 1
ATOM 3879 C CA . LEU A 1 480 ? 4.856 20.669 0.343 1.00 34.00 480 LEU A CA 1
ATOM 3880 C C . LEU A 1 480 ? 4.989 21.766 1.417 1.00 34.00 480 LEU A C 1
ATOM 3882 O O . LEU A 1 480 ? 5.561 22.830 1.172 1.00 34.00 480 LEU A O 1
ATOM 3886 N N . THR A 1 481 ? 4.508 21.509 2.639 1.00 32.53 481 THR A N 1
ATOM 3887 C CA . THR A 1 481 ? 4.971 22.254 3.811 1.00 32.53 481 THR A CA 1
ATOM 3888 C C . THR A 1 481 ? 6.406 21.825 4.064 1.00 32.53 481 THR A C 1
ATOM 3890 O O . THR A 1 481 ? 6.682 20.887 4.816 1.00 32.53 481 THR A O 1
ATOM 3893 N N . SER A 1 482 ? 7.331 22.496 3.380 1.00 35.44 482 SER A N 1
ATOM 3894 C CA . SER A 1 482 ? 8.750 22.361 3.644 1.00 35.44 482 SER A CA 1
ATOM 3895 C C . SER A 1 482 ? 8.976 22.514 5.146 1.00 35.44 482 SER A C 1
ATOM 3897 O O . SER A 1 482 ? 8.512 23.463 5.784 1.00 35.44 482 SER A O 1
ATOM 3899 N N . SER A 1 483 ? 9.694 21.556 5.733 1.00 38.62 483 SER A N 1
ATOM 3900 C CA . SER A 1 483 ? 10.297 21.766 7.042 1.00 38.62 483 SER A CA 1
ATOM 3901 C C . SER A 1 483 ? 11.250 22.948 6.883 1.00 38.62 483 SER A C 1
ATOM 3903 O O . SER A 1 483 ? 12.355 22.798 6.367 1.00 38.62 483 SER A O 1
ATOM 3905 N N . LEU A 1 484 ? 10.786 24.142 7.265 1.00 41.38 484 LEU A N 1
ATOM 3906 C CA . LEU A 1 484 ? 11.359 25.449 6.909 1.00 41.38 484 LEU A CA 1
ATOM 3907 C C . LEU A 1 484 ? 12.803 25.688 7.405 1.00 41.38 484 LEU A C 1
ATOM 3909 O O . LEU A 1 484 ? 13.322 26.792 7.253 1.00 41.38 484 LEU A O 1
ATOM 3913 N N . ARG A 1 485 ? 13.444 24.687 8.030 1.00 45.09 485 ARG A N 1
ATOM 3914 C CA . ARG A 1 485 ? 14.828 24.692 8.536 1.00 45.09 485 ARG A CA 1
ATOM 3915 C C . ARG A 1 485 ? 15.458 23.287 8.533 1.00 45.09 485 ARG A C 1
ATOM 3917 O O . ARG A 1 485 ? 15.866 22.799 9.585 1.00 45.09 485 ARG A O 1
ATOM 3924 N N . GLY A 1 486 ? 15.534 22.622 7.381 1.00 52.50 486 GLY A N 1
ATOM 3925 C CA . GLY A 1 486 ? 16.219 21.330 7.261 1.00 52.50 486 GLY A CA 1
ATOM 3926 C C . GLY A 1 486 ? 16.838 21.087 5.884 1.00 52.50 486 GLY A C 1
ATOM 3927 O O . GLY A 1 486 ? 16.379 21.642 4.891 1.00 52.50 486 GLY A O 1
ATOM 3928 N N . LEU A 1 487 ? 17.858 20.225 5.837 1.00 63.28 487 LEU A N 1
ATOM 3929 C CA . LEU A 1 487 ? 18.432 19.675 4.603 1.00 63.28 487 LEU A CA 1
ATOM 3930 C C . LEU A 1 487 ? 17.335 19.111 3.683 1.00 63.28 487 LEU A C 1
ATOM 3932 O O . LEU A 1 487 ? 16.460 18.373 4.145 1.00 63.28 487 LEU A O 1
ATOM 3936 N N . THR A 1 488 ? 17.405 19.413 2.390 1.00 71.81 488 THR A N 1
ATOM 3937 C CA . THR A 1 488 ? 16.561 18.797 1.356 1.00 71.81 488 THR A CA 1
ATOM 3938 C C . THR A 1 488 ? 17.337 17.702 0.636 1.00 71.81 488 THR A C 1
ATOM 3940 O O . THR A 1 488 ? 18.491 17.911 0.267 1.00 71.81 488 THR A O 1
ATOM 3943 N N . ILE A 1 489 ? 16.697 16.555 0.412 1.00 78.38 489 ILE A N 1
ATOM 3944 C CA . ILE A 1 489 ? 17.238 15.483 -0.431 1.00 78.38 489 ILE A CA 1
ATOM 3945 C C . ILE A 1 489 ? 17.255 15.956 -1.888 1.00 78.38 489 ILE A C 1
ATOM 3947 O O . ILE A 1 489 ? 16.276 16.526 -2.369 1.00 78.38 489 ILE A O 1
ATOM 3951 N N . THR A 1 490 ? 18.374 15.751 -2.583 1.00 82.50 490 THR A N 1
ATOM 3952 C CA . THR A 1 490 ? 18.471 15.970 -4.034 1.00 82.50 490 THR A CA 1
ATOM 3953 C C . THR A 1 490 ? 18.036 14.712 -4.792 1.00 82.50 490 THR A C 1
ATOM 3955 O O . THR A 1 490 ? 18.038 13.618 -4.232 1.00 82.50 490 THR A O 1
ATOM 3958 N N . SER A 1 491 ? 17.717 14.836 -6.085 1.00 79.25 491 SER A N 1
ATOM 3959 C CA . SER A 1 491 ? 17.455 13.663 -6.938 1.00 79.25 491 SER A CA 1
ATOM 3960 C C . SER A 1 491 ? 18.653 12.696 -6.964 1.00 79.25 491 SER A C 1
ATOM 3962 O O . SER A 1 491 ? 18.449 11.498 -6.828 1.00 79.25 491 SER A O 1
ATOM 3964 N N . GLU A 1 492 ? 19.899 13.192 -7.005 1.00 82.69 492 GLU A N 1
ATOM 3965 C CA . GLU A 1 492 ? 21.111 12.351 -6.907 1.00 82.69 492 GLU A CA 1
ATOM 3966 C C . GLU A 1 492 ? 21.158 11.554 -5.588 1.00 82.69 492 GLU A C 1
ATOM 3968 O O . GLU A 1 492 ? 21.449 10.362 -5.596 1.00 82.69 492 GLU A O 1
ATOM 3973 N N . MET A 1 493 ? 20.822 12.185 -4.454 1.00 86.94 493 MET A N 1
ATOM 3974 C CA . MET A 1 493 ? 20.736 11.501 -3.155 1.00 86.94 493 MET A CA 1
ATOM 3975 C C . MET A 1 493 ? 19.616 10.452 -3.128 1.00 86.94 493 MET A C 1
ATOM 3977 O O . MET A 1 493 ? 19.794 9.398 -2.526 1.00 86.94 493 MET A O 1
ATOM 3981 N N . ALA A 1 494 ? 18.473 10.727 -3.766 1.00 83.38 494 ALA A N 1
ATOM 3982 C CA . ALA A 1 494 ? 17.357 9.787 -3.853 1.00 83.38 494 ALA A CA 1
ATOM 3983 C C . ALA A 1 494 ? 17.693 8.566 -4.729 1.00 83.38 494 ALA A C 1
ATOM 3985 O O . ALA A 1 494 ? 17.439 7.444 -4.303 1.00 83.38 494 ALA A O 1
ATOM 3986 N N . HIS A 1 495 ? 18.328 8.763 -5.891 1.00 84.25 495 HIS A N 1
ATOM 3987 C CA . HIS A 1 495 ? 18.786 7.658 -6.741 1.00 84.25 495 HIS A CA 1
ATOM 3988 C C . HIS A 1 495 ? 19.826 6.792 -6.022 1.00 84.25 495 HIS A C 1
ATOM 3990 O O . HIS A 1 495 ? 19.646 5.581 -5.938 1.00 84.25 495 HIS A O 1
ATOM 3996 N N . ALA A 1 496 ? 20.841 7.401 -5.398 1.00 88.75 496 ALA A N 1
ATOM 3997 C CA . ALA A 1 496 ? 21.862 6.664 -4.649 1.00 88.75 496 ALA A CA 1
ATOM 3998 C C . ALA A 1 496 ? 21.289 5.875 -3.451 1.00 88.75 496 ALA A C 1
ATOM 4000 O O . ALA A 1 496 ? 21.819 4.828 -3.091 1.00 88.75 496 ALA A O 1
ATOM 4001 N N . LEU A 1 497 ? 20.196 6.347 -2.833 1.00 89.94 497 LEU A N 1
ATOM 4002 C CA . LEU A 1 497 ? 19.457 5.602 -1.804 1.00 89.94 497 LEU A CA 1
ATOM 4003 C C . LEU A 1 497 ? 18.724 4.374 -2.373 1.00 89.94 497 LEU A C 1
ATOM 4005 O O . LEU A 1 497 ? 18.665 3.346 -1.700 1.00 89.94 497 LEU A O 1
ATOM 4009 N N . CYS A 1 498 ? 18.178 4.468 -3.588 1.00 87.56 498 CYS A N 1
ATOM 4010 C CA . CYS A 1 498 ? 17.514 3.352 -4.263 1.00 87.56 498 CYS A CA 1
ATOM 4011 C C . CYS A 1 498 ? 18.519 2.313 -4.794 1.00 87.56 498 CYS A C 1
ATOM 4013 O O . CYS A 1 498 ? 18.320 1.127 -4.555 1.00 87.56 498 CYS A O 1
ATOM 4015 N N . GLU A 1 499 ? 19.628 2.729 -5.415 1.00 87.81 499 GLU A N 1
ATOM 4016 C CA . GLU A 1 499 ? 20.717 1.824 -5.843 1.00 87.81 499 GLU A CA 1
ATOM 4017 C C . GLU A 1 499 ? 21.275 1.018 -4.657 1.00 87.81 499 GLU A C 1
ATOM 4019 O O . GLU A 1 499 ? 21.387 -0.205 -4.702 1.00 87.81 499 GLU A O 1
ATOM 4024 N N . LEU A 1 500 ?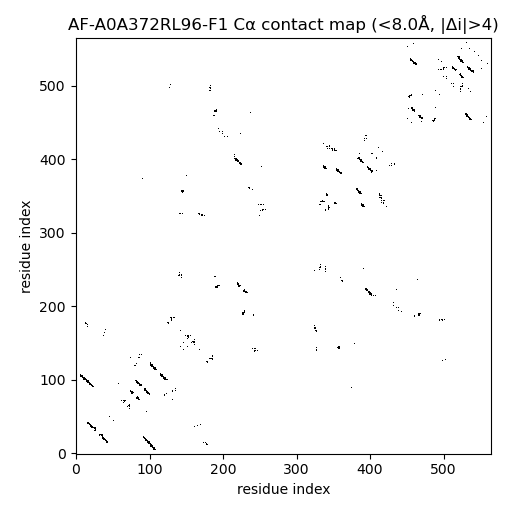 21.537 1.703 -3.541 1.00 91.50 500 LEU A N 1
ATOM 4025 C CA . LEU A 1 500 ? 22.000 1.107 -2.288 1.00 91.50 500 LEU A CA 1
ATOM 4026 C C . LEU A 1 500 ? 21.000 0.104 -1.683 1.00 91.50 500 LEU A C 1
ATOM 4028 O O . LEU A 1 500 ? 21.405 -0.869 -1.044 1.00 91.50 500 LEU A O 1
ATOM 4032 N N . HIS A 1 501 ? 19.698 0.339 -1.857 1.00 90.50 501 HIS A N 1
ATOM 4033 C CA . HIS A 1 501 ? 18.661 -0.614 -1.465 1.00 90.50 501 HIS A CA 1
ATOM 4034 C C . HIS A 1 501 ? 18.678 -1.854 -2.364 1.00 90.50 501 HIS A C 1
ATOM 4036 O O . HIS A 1 501 ? 18.662 -2.969 -1.843 1.00 90.50 501 HIS A O 1
ATOM 4042 N N . GLU A 1 502 ? 18.786 -1.674 -3.683 1.00 88.56 502 GLU A N 1
ATOM 4043 C CA . GLU A 1 502 ? 18.892 -2.779 -4.642 1.00 88.56 502 GLU A CA 1
ATOM 4044 C C . GLU A 1 502 ? 20.109 -3.665 -4.355 1.00 88.56 502 GLU A C 1
ATOM 4046 O O . GLU A 1 502 ? 19.964 -4.886 -4.298 1.00 88.56 502 GLU A O 1
ATOM 4051 N N . ASP A 1 503 ? 21.277 -3.082 -4.071 1.00 91.06 503 ASP A N 1
ATOM 4052 C CA . ASP A 1 503 ? 22.473 -3.840 -3.683 1.00 91.06 503 ASP A CA 1
ATOM 4053 C C . ASP A 1 503 ? 22.292 -4.606 -2.356 1.00 91.06 503 ASP A C 1
ATOM 4055 O O . ASP A 1 503 ? 22.708 -5.765 -2.244 1.00 91.06 503 ASP A O 1
ATOM 4059 N N . LEU A 1 504 ? 21.646 -4.010 -1.344 1.00 90.50 504 LEU A N 1
ATOM 4060 C CA . LEU A 1 504 ? 21.399 -4.686 -0.063 1.00 90.50 504 LEU A CA 1
ATOM 4061 C C . LEU A 1 504 ? 20.414 -5.858 -0.180 1.00 90.50 504 LEU A C 1
ATOM 4063 O O . LEU A 1 504 ? 20.622 -6.883 0.481 1.00 90.50 504 LEU A O 1
ATOM 4067 N N . GLU A 1 505 ? 19.363 -5.744 -0.995 1.00 86.12 505 GLU A N 1
ATOM 4068 C CA . GLU A 1 505 ? 18.438 -6.859 -1.249 1.00 86.12 505 GLU A CA 1
ATOM 4069 C C . GLU A 1 505 ? 19.084 -7.939 -2.131 1.00 86.12 505 GLU A C 1
ATOM 4071 O O . GLU A 1 505 ? 18.964 -9.127 -1.832 1.00 86.12 505 GLU A O 1
ATOM 4076 N N . LYS A 1 506 ? 19.831 -7.543 -3.170 1.00 87.31 506 LYS A N 1
ATOM 4077 C CA . LYS A 1 506 ? 20.498 -8.453 -4.116 1.00 87.31 506 LYS A CA 1
ATOM 4078 C C . LYS A 1 506 ? 21.599 -9.304 -3.485 1.00 87.31 506 LYS A C 1
ATOM 4080 O O . LYS A 1 506 ? 21.847 -10.418 -3.946 1.00 87.31 506 LYS A O 1
ATOM 4085 N N . TYR A 1 507 ? 22.261 -8.803 -2.444 1.00 89.50 507 TYR A N 1
ATOM 4086 C CA . TYR A 1 507 ? 23.373 -9.493 -1.788 1.00 89.50 507 TYR A CA 1
ATOM 4087 C C . TYR A 1 507 ? 23.112 -9.701 -0.288 1.00 89.50 507 TYR A C 1
ATOM 4089 O O . TYR A 1 507 ? 23.692 -8.968 0.514 1.00 89.50 507 TYR A O 1
ATOM 4097 N N . PRO A 1 508 ? 22.289 -10.689 0.134 1.00 86.94 508 PRO A N 1
ATOM 4098 C CA . PRO A 1 508 ? 21.885 -10.923 1.533 1.00 86.94 508 PRO A CA 1
ATOM 4099 C C . PRO A 1 508 ? 23.007 -11.042 2.583 1.00 86.94 508 PRO A C 1
ATOM 4101 O O . PRO A 1 508 ? 22.747 -10.901 3.776 1.00 86.94 508 PRO A O 1
ATOM 4104 N N . GLN A 1 509 ? 24.251 -11.265 2.157 1.00 90.06 509 GLN A N 1
ATOM 4105 C CA . GLN A 1 509 ? 25.443 -11.343 3.003 1.00 90.06 509 GLN A CA 1
ATOM 4106 C C . GLN A 1 509 ? 26.058 -9.983 3.398 1.00 90.06 509 GLN A C 1
ATOM 4108 O O . GLN A 1 509 ? 26.805 -9.921 4.372 1.00 90.06 509 GLN A O 1
ATOM 4113 N N . LEU A 1 510 ? 25.791 -8.893 2.664 1.00 92.50 510 LEU A N 1
ATOM 4114 C CA . LEU A 1 510 ? 26.405 -7.581 2.933 1.00 92.50 510 LEU A CA 1
ATOM 4115 C C . LEU A 1 510 ? 25.723 -6.890 4.122 1.00 92.50 510 LEU A C 1
ATOM 4117 O O . LEU A 1 510 ? 24.583 -6.449 4.006 1.00 92.50 510 LEU A O 1
ATOM 4121 N N . THR A 1 511 ? 26.365 -6.789 5.283 1.00 92.94 511 THR A N 1
ATOM 4122 C CA . THR A 1 511 ? 25.755 -6.104 6.439 1.00 92.94 511 THR A CA 1
ATOM 4123 C C . THR A 1 511 ? 25.764 -4.586 6.295 1.00 92.94 511 THR A C 1
ATOM 4125 O O . THR A 1 511 ? 24.838 -3.932 6.771 1.00 92.94 511 THR A O 1
ATOM 4128 N N . GLU A 1 512 ? 26.780 -4.024 5.638 1.00 94.62 512 GLU A N 1
ATOM 4129 C CA . GLU A 1 512 ? 26.965 -2.581 5.471 1.00 94.62 512 GLU A CA 1
ATOM 4130 C C . GLU A 1 512 ? 27.549 -2.247 4.092 1.00 94.62 512 GLU A C 1
ATOM 4132 O O . GLU A 1 512 ? 28.388 -2.983 3.572 1.00 94.62 512 GLU A O 1
ATOM 4137 N N . ILE A 1 513 ? 27.121 -1.123 3.515 1.00 95.69 513 ILE A N 1
ATOM 4138 C CA . ILE A 1 513 ? 27.626 -0.552 2.260 1.00 95.69 513 ILE A CA 1
ATOM 4139 C C . ILE A 1 513 ? 27.781 0.963 2.458 1.00 95.69 513 ILE A C 1
ATOM 4141 O O . ILE A 1 513 ? 26.861 1.621 2.949 1.00 95.69 513 ILE A O 1
ATOM 4145 N N . TYR A 1 514 ? 28.936 1.513 2.073 1.00 95.75 514 TYR A N 1
ATOM 4146 C CA . TYR A 1 514 ? 29.278 2.936 2.183 1.00 95.75 514 TYR A CA 1
ATOM 4147 C C . TYR A 1 514 ? 29.672 3.474 0.803 1.00 95.75 514 TYR A C 1
ATOM 4149 O O . TYR A 1 514 ? 30.675 3.042 0.233 1.00 95.75 514 TYR A O 1
ATOM 4157 N N . THR A 1 515 ? 28.927 4.453 0.291 1.00 94.38 515 THR A N 1
ATOM 4158 C CA . THR A 1 515 ? 29.136 5.035 -1.043 1.00 94.38 515 THR A CA 1
ATOM 4159 C C . THR A 1 515 ? 29.350 6.542 -0.934 1.00 94.38 515 THR A C 1
ATOM 4161 O O . THR A 1 515 ? 28.539 7.244 -0.332 1.00 94.38 515 THR A O 1
ATOM 4164 N N . ARG A 1 516 ? 30.425 7.066 -1.538 1.00 93.06 516 ARG A N 1
ATOM 4165 C CA . ARG A 1 516 ? 30.678 8.512 -1.662 1.00 93.06 516 ARG A CA 1
ATOM 4166 C C . ARG A 1 516 ? 30.284 8.987 -3.059 1.00 93.06 516 ARG A C 1
ATOM 4168 O O . ARG A 1 516 ? 30.778 8.453 -4.048 1.00 93.06 516 ARG A O 1
ATOM 4175 N N . SER A 1 517 ? 29.418 9.993 -3.139 1.00 90.38 517 SER A N 1
ATOM 4176 C CA . SER A 1 517 ? 28.944 10.555 -4.405 1.00 90.38 517 SER A CA 1
ATOM 4177 C C . SER A 1 517 ? 29.971 11.468 -5.075 1.00 90.38 517 SER A C 1
ATOM 4179 O O . SER A 1 517 ? 30.877 12.019 -4.440 1.00 90.38 517 SER A O 1
ATOM 4181 N N . SER A 1 518 ? 29.761 11.706 -6.372 1.00 86.31 518 SER A N 1
ATOM 4182 C CA . SER A 1 518 ? 30.544 12.662 -7.163 1.00 86.31 518 SER A CA 1
ATOM 4183 C C . SER A 1 518 ? 30.412 14.115 -6.673 1.00 86.31 518 SER A C 1
ATOM 4185 O O . SER A 1 518 ? 31.329 14.918 -6.847 1.00 86.31 518 SER A O 1
ATOM 4187 N N . THR A 1 519 ? 29.306 14.450 -6.002 1.00 85.94 519 THR A N 1
ATOM 4188 C CA . THR A 1 519 ? 29.024 15.782 -5.443 1.00 85.94 519 THR A CA 1
ATOM 4189 C C . THR A 1 519 ? 29.412 15.937 -3.967 1.00 85.94 519 THR A C 1
ATOM 4191 O O . THR A 1 519 ? 29.101 16.962 -3.353 1.00 85.94 519 THR A O 1
ATOM 4194 N N . ASN A 1 520 ? 30.174 14.982 -3.420 1.00 87.56 520 ASN A N 1
ATOM 4195 C CA . ASN A 1 520 ? 30.670 14.961 -2.041 1.00 87.56 520 ASN A CA 1
ATOM 4196 C C . ASN A 1 520 ? 29.557 14.898 -0.981 1.00 87.56 520 ASN A C 1
ATOM 4198 O O . ASN A 1 520 ? 29.483 15.724 -0.074 1.00 87.56 520 ASN A O 1
ATOM 4202 N N . PHE A 1 521 ? 28.709 13.878 -1.062 1.00 91.31 521 PHE A N 1
ATOM 4203 C CA . PHE A 1 521 ? 27.976 13.362 0.095 1.00 91.31 521 PHE A CA 1
ATOM 4204 C C . PHE A 1 521 ? 28.243 11.863 0.244 1.00 91.31 521 PHE A C 1
ATOM 4206 O O . PHE A 1 521 ? 28.670 11.205 -0.704 1.00 91.31 521 PHE A O 1
ATOM 4213 N N . TRP A 1 522 ? 27.990 11.319 1.430 1.00 94.38 522 TRP A N 1
ATOM 4214 C CA . TRP A 1 522 ? 27.988 9.874 1.645 1.00 94.38 522 TRP A CA 1
ATOM 4215 C C . TRP A 1 522 ? 26.559 9.352 1.732 1.00 94.38 522 TRP A C 1
ATOM 4217 O O . TRP A 1 522 ? 25.689 10.017 2.300 1.00 94.38 522 TRP A O 1
ATOM 4227 N N . VAL A 1 523 ? 26.338 8.149 1.214 1.00 94.25 523 VAL A N 1
ATOM 4228 C CA . VAL A 1 523 ? 25.157 7.333 1.499 1.00 94.25 523 VAL A CA 1
ATOM 4229 C C . VAL A 1 523 ? 25.633 6.033 2.130 1.00 94.25 523 VAL A C 1
ATOM 4231 O O . VAL A 1 523 ? 26.589 5.422 1.655 1.00 94.25 523 VAL A O 1
ATOM 4234 N N . VAL A 1 524 ? 24.992 5.637 3.222 1.00 95.94 524 VAL A N 1
ATOM 4235 C CA . VAL A 1 524 ? 25.329 4.433 3.981 1.00 95.94 524 VAL A CA 1
ATOM 4236 C C . VAL A 1 524 ? 24.079 3.595 4.150 1.00 95.94 524 VAL A C 1
ATOM 4238 O O . VAL A 1 524 ? 23.040 4.119 4.546 1.00 95.94 524 VAL A O 1
ATOM 4241 N N . GLY A 1 525 ? 24.185 2.304 3.859 1.00 95.62 525 GLY A N 1
ATOM 4242 C CA . GLY A 1 525 ? 23.132 1.321 4.073 1.00 95.62 525 GLY A CA 1
ATOM 4243 C C . GLY A 1 525 ? 23.643 0.263 5.034 1.00 95.62 525 GLY A C 1
ATOM 4244 O O . GLY A 1 525 ? 24.670 -0.353 4.770 1.00 95.62 525 GLY A O 1
ATOM 4245 N N . LYS A 1 526 ? 22.950 0.065 6.152 1.00 94.25 526 LYS A N 1
ATOM 4246 C CA . LYS A 1 526 ? 23.331 -0.868 7.216 1.00 94.25 526 LYS A CA 1
ATOM 4247 C C . LYS A 1 526 ? 22.150 -1.738 7.606 1.00 94.25 526 LYS A C 1
ATOM 4249 O O . LYS A 1 526 ? 21.059 -1.219 7.818 1.00 94.25 526 LYS A O 1
ATOM 4254 N N . ARG A 1 527 ? 22.361 -3.043 7.771 1.00 91.69 527 ARG A N 1
ATOM 4255 C CA . ARG A 1 527 ? 21.357 -3.972 8.301 1.00 91.69 527 ARG A CA 1
ATOM 4256 C C . ARG A 1 527 ? 21.876 -4.811 9.460 1.00 91.69 527 ARG A C 1
ATOM 4258 O O . ARG A 1 527 ? 23.049 -5.166 9.512 1.00 91.69 527 ARG A O 1
ATOM 4265 N N . SER A 1 528 ? 20.965 -5.165 10.358 1.00 89.38 528 SER A N 1
ATOM 4266 C CA . SER A 1 528 ? 21.175 -6.125 11.443 1.00 89.38 528 SER A CA 1
ATOM 4267 C C . SER A 1 528 ? 19.823 -6.694 11.863 1.00 89.38 528 SER A C 1
ATOM 4269 O O . SER A 1 528 ? 18.878 -5.928 12.015 1.00 89.38 528 SER A O 1
ATOM 4271 N N . GLU A 1 529 ? 19.710 -8.011 12.056 1.00 84.94 529 GLU A N 1
ATOM 4272 C CA . GLU A 1 529 ? 18.525 -8.652 12.670 1.00 84.94 529 GLU A CA 1
ATOM 4273 C C . GLU A 1 529 ? 17.170 -8.250 12.041 1.00 84.94 529 GLU A C 1
ATOM 4275 O O . GLU A 1 529 ? 16.210 -7.923 12.733 1.00 84.94 529 GLU A O 1
ATOM 4280 N N . GLY A 1 530 ? 17.091 -8.198 10.708 1.00 84.69 530 GLY A N 1
ATOM 4281 C CA . GLY A 1 530 ? 15.871 -7.785 9.996 1.00 84.69 530 GLY A CA 1
ATOM 4282 C C . GLY A 1 530 ? 15.568 -6.278 10.033 1.00 84.69 530 GLY A C 1
ATOM 4283 O O . GLY A 1 530 ? 14.637 -5.834 9.366 1.00 84.69 530 GLY A O 1
ATOM 4284 N N . ARG A 1 531 ? 16.366 -5.472 10.736 1.00 89.81 531 ARG A N 1
ATOM 4285 C CA . ARG A 1 531 ? 16.315 -4.004 10.726 1.00 89.81 531 ARG A CA 1
ATOM 4286 C C . ARG A 1 531 ? 17.316 -3.450 9.708 1.00 89.81 531 ARG A C 1
ATOM 4288 O O . ARG A 1 531 ? 18.421 -3.978 9.572 1.00 89.81 531 ARG A O 1
ATOM 4295 N N . VAL A 1 532 ? 16.938 -2.396 8.987 1.00 92.19 532 VAL A N 1
ATOM 4296 C CA . VAL A 1 532 ? 17.754 -1.721 7.964 1.00 92.19 532 VAL A CA 1
ATOM 4297 C C . VAL A 1 532 ? 17.726 -0.211 8.190 1.00 92.19 532 VAL A C 1
ATOM 4299 O O . VAL A 1 532 ? 16.687 0.359 8.506 1.00 92.19 532 VAL A O 1
ATOM 4302 N N . LEU A 1 533 ? 18.870 0.444 8.021 1.00 92.81 533 LEU A N 1
ATOM 4303 C CA . LEU A 1 533 ? 19.071 1.876 8.185 1.00 92.81 533 LEU A CA 1
ATOM 4304 C C . LEU A 1 533 ? 19.856 2.425 6.995 1.00 92.81 533 LEU A C 1
ATOM 4306 O O . LEU A 1 533 ? 21.009 2.063 6.774 1.00 92.81 533 LEU A O 1
ATOM 4310 N N . TYR A 1 534 ? 19.224 3.337 6.270 1.00 93.31 534 TYR A N 1
ATOM 4311 C CA . TYR A 1 534 ? 19.823 4.147 5.221 1.00 93.31 534 TYR A CA 1
ATOM 4312 C C . TYR A 1 534 ? 20.100 5.543 5.774 1.00 93.31 534 TYR A C 1
ATOM 4314 O O . TYR A 1 534 ? 19.227 6.120 6.425 1.00 93.31 534 TYR A O 1
ATOM 4322 N N . ILE A 1 535 ? 21.281 6.104 5.516 1.00 92.62 535 ILE A N 1
ATOM 4323 C CA . ILE A 1 535 ? 21.683 7.444 5.966 1.00 92.62 535 ILE A CA 1
ATOM 4324 C C . ILE A 1 535 ? 22.343 8.196 4.812 1.00 92.62 535 ILE A C 1
ATOM 4326 O O . ILE A 1 535 ? 23.241 7.669 4.165 1.00 92.62 535 ILE A O 1
ATOM 4330 N N . VAL A 1 536 ? 21.954 9.451 4.600 1.00 91.56 536 VAL A N 1
ATOM 4331 C CA . VAL A 1 536 ? 22.684 10.430 3.791 1.00 91.56 536 VAL A CA 1
ATOM 4332 C C . VAL A 1 536 ? 23.427 11.377 4.731 1.00 91.56 536 VAL A C 1
ATOM 4334 O O . VAL A 1 536 ? 22.811 12.050 5.566 1.00 91.56 536 VAL A O 1
ATOM 4337 N N . VAL A 1 537 ? 24.748 11.452 4.565 1.00 90.75 537 VAL A N 1
ATOM 4338 C CA . VAL A 1 537 ? 25.645 12.356 5.293 1.00 90.75 537 VAL A CA 1
ATOM 4339 C C . VAL A 1 537 ? 26.146 13.436 4.318 1.00 90.75 537 VAL A C 1
ATOM 4341 O O . VAL A 1 537 ? 27.051 13.180 3.523 1.00 90.75 537 VAL A O 1
ATOM 4344 N N . PRO A 1 538 ? 25.591 14.662 4.343 1.00 85.00 538 PRO A N 1
ATOM 4345 C CA . PRO A 1 538 ? 25.904 15.725 3.375 1.00 85.00 538 PRO A CA 1
ATOM 4346 C C . PRO A 1 538 ? 27.210 16.491 3.684 1.00 85.00 538 PRO A C 1
ATOM 4348 O O . PRO A 1 538 ? 27.430 17.597 3.183 1.00 85.00 538 PRO A O 1
ATOM 4351 N N . LYS A 1 539 ? 28.071 15.942 4.549 1.00 84.75 539 LYS A N 1
ATOM 4352 C CA . LYS A 1 539 ? 29.326 16.563 4.991 1.00 84.75 539 LYS A CA 1
ATOM 4353 C C . LYS A 1 539 ? 30.405 16.382 3.912 1.00 84.75 539 LYS A C 1
ATOM 4355 O O . LYS A 1 539 ? 31.019 15.323 3.828 1.00 84.75 539 LYS A O 1
ATOM 4360 N N . LYS A 1 540 ? 30.650 17.425 3.111 1.00 81.94 540 LYS A N 1
ATOM 4361 C CA . LYS A 1 540 ? 31.539 17.374 1.927 1.00 81.94 540 LYS A CA 1
ATOM 4362 C C . LYS A 1 540 ? 32.949 16.848 2.189 1.00 81.94 540 LYS A C 1
ATOM 4364 O O . LYS A 1 540 ? 33.461 16.054 1.405 1.00 81.94 540 LYS A O 1
ATOM 4369 N N . GLU A 1 541 ? 33.545 17.268 3.298 1.00 86.56 541 GLU A N 1
ATOM 4370 C CA . GLU A 1 541 ? 34.922 16.915 3.656 1.00 86.56 541 GLU A CA 1
ATOM 4371 C C . GLU A 1 541 ? 35.014 15.728 4.629 1.00 86.56 541 GLU A C 1
ATOM 4373 O O . GLU A 1 541 ? 36.104 15.420 5.099 1.00 86.56 541 GLU A O 1
ATOM 4378 N N . ALA A 1 542 ? 33.901 15.045 4.934 1.00 88.44 542 ALA A N 1
ATOM 4379 C CA . ALA A 1 542 ? 33.926 13.924 5.869 1.00 88.44 542 ALA A CA 1
ATOM 4380 C C . ALA A 1 542 ? 34.712 12.731 5.305 1.00 88.44 542 ALA A C 1
ATOM 4382 O O . ALA A 1 542 ? 34.478 12.258 4.182 1.00 88.44 542 ALA A O 1
ATOM 4383 N N . SER A 1 543 ? 35.633 12.234 6.122 1.00 92.88 543 SER A N 1
ATOM 4384 C CA . SER A 1 543 ? 36.342 10.974 5.932 1.00 92.88 543 SER A CA 1
ATOM 4385 C C . SER A 1 543 ? 35.434 9.773 6.223 1.00 92.88 543 SER A C 1
ATOM 4387 O O . SER A 1 543 ? 34.409 9.896 6.893 1.00 92.88 543 SER A O 1
ATOM 4389 N N . LEU A 1 544 ? 35.827 8.587 5.746 1.00 93.81 544 LEU A N 1
ATOM 4390 C CA . LEU A 1 544 ? 35.083 7.353 6.018 1.00 93.81 544 LEU A CA 1
ATOM 4391 C C . LEU A 1 544 ? 34.977 7.072 7.528 1.00 93.81 544 LEU A C 1
ATOM 4393 O O . LEU A 1 544 ? 33.900 6.736 7.998 1.00 93.81 544 LEU A O 1
ATOM 4397 N N . ALA A 1 545 ? 36.051 7.291 8.295 1.00 93.81 545 ALA A N 1
ATOM 4398 C CA . ALA A 1 545 ? 36.061 7.057 9.742 1.00 93.81 545 ALA A CA 1
ATOM 4399 C C . ALA A 1 545 ? 35.063 7.956 10.501 1.00 93.81 545 ALA A C 1
ATOM 4401 O O . ALA A 1 545 ? 34.348 7.483 11.381 1.00 93.81 545 ALA A O 1
ATOM 4402 N N . GLU A 1 546 ? 34.950 9.236 10.130 1.00 92.94 546 GLU A N 1
ATOM 4403 C CA . GLU A 1 546 ? 33.947 10.142 10.716 1.00 92.94 546 GLU A CA 1
ATOM 4404 C C . GLU A 1 546 ? 32.515 9.703 10.376 1.00 92.94 546 GLU A C 1
ATOM 4406 O O . GLU A 1 546 ? 31.618 9.794 11.215 1.00 92.94 546 GLU A O 1
ATOM 4411 N N . VAL A 1 547 ? 32.300 9.189 9.159 1.00 94.00 547 VAL A N 1
ATOM 4412 C CA . VAL A 1 547 ? 31.006 8.646 8.723 1.00 94.00 547 VAL A CA 1
ATOM 4413 C C . VAL A 1 547 ? 30.671 7.351 9.464 1.00 94.00 547 VAL A C 1
ATOM 4415 O O . VAL A 1 547 ? 29.542 7.206 9.921 1.00 94.00 547 VAL A O 1
ATOM 4418 N N . GLU A 1 548 ? 31.624 6.436 9.650 1.00 94.25 548 GLU A N 1
ATOM 4419 C CA . GLU A 1 548 ? 31.453 5.224 10.463 1.00 94.25 548 GLU A CA 1
ATOM 4420 C C . GLU A 1 548 ? 31.110 5.559 11.924 1.00 94.25 548 GLU A C 1
ATOM 4422 O O . GLU A 1 548 ? 30.229 4.930 12.514 1.00 94.25 548 GLU A O 1
ATOM 4427 N N . ASP A 1 549 ? 31.752 6.573 12.510 1.00 92.00 549 ASP A N 1
ATOM 4428 C CA . ASP A 1 549 ? 31.477 7.036 13.874 1.00 92.00 549 ASP A CA 1
ATOM 4429 C C . ASP A 1 549 ? 30.089 7.687 14.010 1.00 92.00 549 ASP A C 1
ATOM 4431 O O . ASP A 1 549 ? 29.381 7.439 14.995 1.00 92.00 549 ASP A O 1
ATOM 4435 N N . ASP A 1 550 ? 29.662 8.485 13.026 1.00 89.75 550 ASP A N 1
ATOM 4436 C CA . ASP A 1 550 ? 28.299 9.025 12.949 1.00 89.75 550 ASP A CA 1
ATOM 4437 C C . ASP A 1 550 ? 27.263 7.896 12.781 1.00 89.75 550 ASP A C 1
ATOM 4439 O O . ASP A 1 550 ? 26.288 7.831 13.536 1.00 89.75 550 ASP A O 1
ATOM 4443 N N . VAL A 1 551 ? 27.493 6.954 11.858 1.00 91.00 551 VAL A N 1
ATOM 4444 C CA . VAL A 1 551 ? 26.625 5.787 11.618 1.00 91.00 551 VAL A CA 1
ATOM 4445 C C . VAL A 1 551 ? 26.518 4.926 12.872 1.00 91.00 551 VAL A C 1
ATOM 4447 O O . VAL A 1 551 ? 25.412 4.524 13.231 1.00 91.00 551 VAL A O 1
ATOM 4450 N N . ARG A 1 552 ? 27.618 4.672 13.593 1.00 90.25 552 ARG A N 1
ATOM 4451 C CA . ARG A 1 552 ? 27.612 3.898 14.847 1.00 90.25 552 ARG A CA 1
ATOM 4452 C C . ARG A 1 552 ? 26.775 4.585 15.926 1.00 90.25 552 ARG A C 1
ATOM 4454 O O . ARG A 1 552 ? 25.979 3.919 16.588 1.00 90.25 552 ARG A O 1
ATOM 4461 N N . ARG A 1 553 ? 26.891 5.912 16.057 1.00 87.19 553 ARG A N 1
ATOM 4462 C CA . ARG A 1 553 ? 26.108 6.728 17.004 1.00 87.19 553 ARG A CA 1
ATOM 4463 C C . ARG A 1 553 ? 24.611 6.710 16.683 1.00 87.19 553 ARG A C 1
ATOM 4465 O O . ARG A 1 553 ? 23.799 6.569 17.590 1.00 87.19 553 ARG A O 1
ATOM 4472 N N . ILE A 1 554 ? 24.247 6.816 15.404 1.00 85.94 554 ILE A N 1
ATOM 4473 C CA . ILE A 1 554 ? 22.849 6.780 14.944 1.00 85.94 554 ILE A CA 1
ATOM 4474 C C . ILE A 1 554 ? 22.274 5.355 15.055 1.00 85.94 554 ILE A C 1
ATOM 4476 O O . ILE A 1 554 ? 21.149 5.175 15.518 1.00 85.94 554 ILE A O 1
ATOM 4480 N N . THR A 1 555 ? 23.063 4.328 14.723 1.00 86.19 555 THR A N 1
ATOM 4481 C CA . THR A 1 555 ? 22.702 2.910 14.909 1.00 86.19 555 THR A CA 1
ATOM 4482 C C . THR A 1 555 ? 22.370 2.629 16.374 1.00 86.19 555 THR A C 1
ATOM 4484 O O . THR A 1 555 ? 21.327 2.051 16.658 1.00 86.19 555 THR A O 1
ATOM 4487 N N . ALA A 1 556 ? 23.183 3.118 17.317 1.00 84.06 556 ALA A N 1
ATOM 4488 C CA . ALA A 1 556 ? 22.939 2.961 18.752 1.00 84.06 556 ALA A CA 1
ATOM 4489 C C . ALA A 1 556 ? 21.644 3.635 19.261 1.00 84.06 556 ALA A C 1
ATOM 4491 O O . ALA A 1 556 ? 21.243 3.376 20.393 1.00 84.06 556 ALA A O 1
ATOM 4492 N N . ILE A 1 557 ? 20.977 4.468 18.453 1.00 78.50 557 ILE A N 1
ATOM 4493 C CA . ILE A 1 557 ? 19.684 5.092 18.779 1.00 78.50 557 ILE A CA 1
ATOM 4494 C C . ILE A 1 557 ? 18.507 4.324 18.157 1.00 78.50 557 ILE A C 1
ATOM 4496 O O . ILE A 1 557 ? 17.430 4.309 18.745 1.00 78.50 557 ILE A O 1
ATOM 4500 N N . TYR A 1 558 ? 18.693 3.686 16.995 1.00 74.25 558 TYR A N 1
ATOM 4501 C CA . TYR A 1 558 ? 17.620 2.968 16.284 1.00 74.25 558 TYR A CA 1
ATOM 4502 C C . TYR A 1 558 ? 17.658 1.439 16.412 1.00 74.25 558 TYR A C 1
ATOM 4504 O O . TYR A 1 558 ? 16.674 0.793 16.088 1.00 74.25 558 TYR A O 1
ATOM 4512 N N . PHE A 1 559 ? 18.761 0.848 16.877 1.00 74.69 559 PHE A N 1
ATOM 4513 C CA . PHE A 1 559 ? 18.891 -0.605 17.067 1.00 74.69 559 PHE A CA 1
ATOM 4514 C C . PHE A 1 559 ? 18.930 -1.008 18.552 1.00 74.69 559 PHE A C 1
ATOM 4516 O O . PHE A 1 559 ? 18.974 -2.197 18.859 1.00 74.69 559 PHE A O 1
ATOM 4523 N N . SER A 1 560 ? 18.911 -0.042 19.478 1.00 64.50 560 SER A N 1
ATOM 4524 C CA . SER A 1 560 ? 18.968 -0.299 20.923 1.00 64.50 560 SER A CA 1
ATOM 4525 C C . SER A 1 560 ? 17.576 -0.337 21.559 1.00 64.50 560 SER A C 1
ATOM 4527 O O . SER A 1 560 ? 16.851 0.658 21.527 1.00 64.50 560 SER A O 1
ATOM 4529 N N . GLY A 1 561 ? 17.269 -1.448 22.232 1.00 56.09 561 GLY A N 1
ATOM 4530 C CA . GLY A 1 561 ? 16.053 -1.655 23.028 1.00 56.09 561 GLY A CA 1
ATOM 4531 C C . GLY A 1 561 ? 14.976 -2.488 22.328 1.00 56.09 561 GLY A C 1
ATOM 4532 O O . GLY A 1 561 ? 14.961 -2.597 21.104 1.00 56.09 561 GLY A O 1
ATOM 4533 N N . ASP A 1 562 ? 14.050 -3.026 23.125 1.00 49.16 562 ASP A N 1
ATOM 4534 C CA . ASP A 1 562 ? 12.906 -3.851 22.690 1.00 49.16 562 ASP A CA 1
ATOM 4535 C C . ASP A 1 562 ? 11.739 -3.020 22.116 1.00 49.16 562 ASP A C 1
ATOM 4537 O O . ASP A 1 562 ? 10.581 -3.434 22.136 1.00 49.16 562 ASP A O 1
ATOM 4541 N N . ASN A 1 563 ? 12.020 -1.805 21.637 1.00 48.97 563 ASN A N 1
ATOM 4542 C CA . ASN A 1 563 ? 10.991 -0.950 21.059 1.00 48.97 563 ASN A CA 1
ATOM 4543 C C . ASN A 1 563 ? 10.427 -1.573 19.772 1.00 48.97 563 ASN A C 1
ATOM 4545 O O . ASN A 1 563 ? 11.132 -2.225 19.010 1.00 48.97 563 ASN A O 1
ATOM 4549 N N . ILE A 1 564 ? 9.161 -1.263 19.481 1.00 51.28 564 ILE A N 1
ATOM 4550 C CA . ILE A 1 564 ? 8.416 -1.684 18.274 1.00 51.28 564 ILE A CA 1
ATOM 4551 C C . ILE A 1 564 ? 9.099 -1.233 16.949 1.00 51.28 564 ILE A C 1
ATOM 4553 O O . ILE A 1 564 ? 8.755 -1.716 15.864 1.00 51.28 564 ILE A O 1
ATOM 4557 N N . TYR A 1 565 ? 10.079 -0.326 17.055 1.00 46.38 565 TYR A N 1
ATOM 4558 C CA . TYR A 1 565 ? 10.962 0.170 15.996 1.00 46.38 565 TYR A CA 1
ATOM 4559 C C . TYR A 1 565 ? 12.232 -0.684 15.879 1.00 46.38 565 TYR A C 1
ATOM 4561 O O . TYR A 1 565 ? 13.140 -0.526 16.720 1.00 46.38 565 TYR A O 1
#

Mean predicted aligned error: 11.86 Å

Solvent-accessible surface area (backbone atoms only — not comparable to full-atom values): 33224 Å² total; per-residue (Å²): 135,87,78,79,81,77,64,61,69,46,78,43,75,40,41,77,49,35,40,36,33,33,26,78,86,38,38,94,44,87,94,32,50,72,58,17,55,49,42,78,51,50,88,57,94,73,58,68,72,57,54,50,51,50,52,52,50,51,52,50,46,32,60,58,35,29,78,81,28,75,91,68,39,47,52,66,47,85,51,92,57,32,44,34,42,46,43,69,90,46,93,68,35,35,44,37,39,34,32,34,46,18,31,39,38,38,54,42,66,46,100,83,67,50,82,39,80,46,75,50,59,43,66,89,68,57,55,67,66,42,55,51,40,55,55,52,49,50,50,55,54,48,25,35,62,64,36,53,68,68,57,30,35,74,77,63,28,63,71,48,39,33,49,56,46,47,59,32,52,71,53,47,67,75,72,64,55,54,81,71,69,44,52,71,68,53,67,62,52,42,42,63,52,91,70,52,74,70,54,50,50,52,52,49,52,52,51,51,49,51,35,69,78,39,71,48,39,77,41,44,33,33,33,43,77,88,16,42,68,42,81,46,92,62,70,71,36,66,70,58,56,45,46,53,48,63,56,48,44,49,55,54,42,55,43,56,50,52,54,50,51,52,52,50,55,50,53,50,55,49,52,50,52,52,52,51,50,52,52,55,57,67,74,63,81,75,81,91,82,95,83,79,89,76,90,86,90,85,86,87,81,89,80,86,84,87,86,81,88,76,91,83,90,80,85,82,77,88,80,89,77,90,81,83,69,51,78,77,58,80,82,64,90,39,92,37,50,38,77,36,58,45,35,51,70,88,58,65,50,86,71,52,69,71,43,54,32,40,40,66,59,65,76,88,65,95,61,91,71,62,103,78,78,78,91,82,85,56,84,87,41,63,45,53,27,36,44,39,26,41,46,57,92,60,38,35,44,38,40,35,24,40,61,84,32,70,65,34,56,51,44,65,60,35,52,67,46,57,51,54,48,50,57,50,51,60,66,58,45,57,61,56,54,49,53,52,50,55,47,50,56,52,47,54,76,76,55,77,62,68,57,64,61,68,42,36,33,40,37,38,23,70,84,68,32,21,36,51,69,61,77,63,77,97,51,78,53,91,70,82,74,64,68,91,79,50,81,77,86,48,72,71,57,50,51,56,51,40,55,50,46,50,52,45,68,76,37,80,84,57,48,66,51,81,47,75,47,97,85,34,30,36,41,35,38,39,48,56,96,61,30,38,39,38,36,41,41,70,53,61,86,63,50,71,68,59,50,52,54,51,48,53,57,52,43,62,65,61,71,59,70,93,56,81,84